Protein AF-A0A7S0EIM9-F1 (afdb_monomer)

Nearest PDB structures (foldseek):
  5img-assembly1_C  TM=7.957E-01  e=3.160E-25  Companilactobacillus farciminis KCTC 3681 = DSM 20184
  5imh-assembly1_A  TM=7.861E-01  e=4.971E-23  Companilactobacillus farciminis KCTC 3681 = DSM 20184

pLDDT: mean 81.89, std 25.1, range [22.31, 98.88]

Foldseek 3Di:
DDDDDDDDDPDDPPDPDDQFFAFWKWKKWAALQLADASWTKIKMQRQGFDFFFLFKFKDAKDFDPDQKDFAFDQDRHPPRAADPRGHDLRDDDPPDDGTDGLGIDTDDRIWFMFMDRLATAATLQQWGKYWAFFAWDAFADDRPPPPDPGFADDERRVLRVVLNTPDQAQLVSLVSSQVCCQQRNYHYRRPGFKMWMWIDHQGWIKIKIKGTANVNGHIWIKMFTAPNLKMFIWTHYDDAFFDDCVPSVTMDIDPCHLVSLCVVVLDVNDDGGTCRSSIGPADPPDPQQIVVLRVLLCCLQAVVDDQDPDDDTQRPQQDQDPQGGGSDHRIDRGPHRDDVVSVLVSLQWCPPPDPQRQLDDPNCPQQRPSEDDDCDDPRPVPHDPPNPVDDDRNNTSWYQRRQKMWMWIAHPPADSQLRIWIQIWGGTSLQTARAIDTSQLPTAQQLNSDDTPVDQDLSHSNNLSNLLVVLCSVRVNVLSVVSVVLNVVLNVVRVVLSVCCRVVVHGNNRRNVSRNVSVVVSSVVSNVSSVVSCQCCPPQWGWDDADPVRDIDIGHPDGDPVSCVVVVVVVDDDDDDDPDCVDDDDPPPVVVVVVVVVVVVVVPDDDPDDDDDDDDDDDDDDDDDDDDDDDDDDDDDDDDDDDDDDDDDDDDDDDDDDDDDDDDDDDDDDDDPVVVVVVVDDDDDDDDDDDDDDDDDD

Structure (mmCIF, N/CA/C/O backbone):
data_AF-A0A7S0EIM9-F1
#
_entry.id   AF-A0A7S0EIM9-F1
#
loop_
_atom_site.group_PDB
_atom_site.id
_atom_site.type_symbol
_atom_site.label_atom_id
_atom_site.label_alt_id
_atom_site.label_comp_id
_atom_site.label_asym_id
_atom_site.label_entity_id
_atom_site.label_seq_id
_atom_site.pdbx_PDB_ins_code
_atom_site.Cartn_x
_atom_site.Cartn_y
_atom_site.Cartn_z
_atom_site.occupancy
_atom_site.B_iso_or_equiv
_atom_site.auth_seq_id
_atom_site.auth_comp_id
_atom_site.auth_asym_id
_atom_site.auth_atom_id
_atom_site.pdbx_PDB_model_num
ATOM 1 N N . LEU A 1 1 ? -31.577 53.822 -18.310 1.00 29.72 1 LEU A N 1
ATOM 2 C CA . LEU A 1 1 ? -30.824 55.100 -18.171 1.00 29.72 1 LEU A CA 1
ATOM 3 C C . LEU A 1 1 ? -29.818 54.982 -17.021 1.00 29.72 1 LEU A C 1
ATOM 5 O O . LEU A 1 1 ? -29.959 54.078 -16.210 1.00 29.72 1 LEU A O 1
ATOM 9 N N . ARG A 1 2 ? -28.771 55.821 -16.987 1.00 34.47 2 ARG A N 1
ATOM 10 C CA . ARG A 1 2 ? -27.609 55.689 -16.074 1.00 34.47 2 ARG A CA 1
ATOM 11 C C . ARG A 1 2 ? -27.934 56.047 -14.610 1.00 34.47 2 ARG A C 1
ATOM 13 O O . ARG A 1 2 ? -28.445 57.141 -14.391 1.00 34.47 2 ARG A O 1
ATOM 20 N N . LYS A 1 3 ? -27.439 55.266 -13.636 1.00 29.75 3 LYS A N 1
ATOM 21 C CA . LYS A 1 3 ? -26.353 55.661 -12.693 1.00 29.75 3 LYS A CA 1
ATOM 22 C C . LYS A 1 3 ? -26.018 54.544 -11.685 1.00 29.75 3 LYS A C 1
ATOM 24 O O . LYS A 1 3 ? -26.808 53.633 -11.482 1.00 29.75 3 LYS A O 1
ATOM 29 N N . ALA A 1 4 ? -24.816 54.611 -11.109 1.00 32.66 4 ALA A N 1
ATOM 30 C CA . ALA A 1 4 ? -24.207 53.553 -10.300 1.00 32.66 4 ALA A CA 1
ATOM 31 C C . ALA A 1 4 ? -24.466 53.672 -8.783 1.00 32.66 4 ALA A C 1
ATOM 33 O O . ALA A 1 4 ? -24.720 54.761 -8.267 1.00 32.66 4 ALA A O 1
ATOM 34 N N . ARG A 1 5 ? -24.262 52.553 -8.075 1.00 28.64 5 ARG A N 1
ATOM 35 C CA . ARG A 1 5 ? -23.765 52.488 -6.688 1.00 28.64 5 ARG A CA 1
ATOM 36 C C . ARG A 1 5 ? -22.629 51.453 -6.623 1.00 28.64 5 ARG A C 1
ATOM 38 O O . ARG A 1 5 ? -22.505 50.631 -7.526 1.00 28.64 5 ARG A O 1
ATOM 45 N N . SER A 1 6 ? -21.757 51.568 -5.625 1.00 25.89 6 SER A N 1
ATOM 46 C CA . SER A 1 6 ? -20.466 50.865 -5.547 1.00 25.89 6 SER A CA 1
ATOM 47 C C . SER A 1 6 ? -20.567 49.411 -5.062 1.00 25.89 6 SER A C 1
ATOM 49 O O . SER A 1 6 ? -21.389 49.135 -4.187 1.00 25.89 6 SER A O 1
ATOM 51 N N . PRO A 1 7 ? -19.682 48.509 -5.528 1.00 28.23 7 PRO A N 1
ATOM 52 C CA . PRO A 1 7 ? -19.476 47.204 -4.914 1.00 28.23 7 PRO A CA 1
ATOM 53 C C . PRO A 1 7 ? -18.476 47.301 -3.750 1.00 28.23 7 PRO A C 1
ATOM 55 O O . PRO A 1 7 ? -17.320 47.676 -3.939 1.00 28.23 7 PRO A O 1
ATOM 58 N N . THR A 1 8 ? -18.898 46.906 -2.552 1.00 28.62 8 THR A N 1
ATOM 59 C CA . THR A 1 8 ? -17.997 46.667 -1.415 1.00 28.62 8 THR A CA 1
ATOM 60 C C . THR A 1 8 ? -18.581 45.575 -0.521 1.00 28.62 8 THR A C 1
ATOM 62 O O . THR A 1 8 ? -19.796 45.467 -0.394 1.00 28.62 8 THR A O 1
ATOM 65 N N . ALA A 1 9 ? -17.709 44.782 0.110 1.00 26.80 9 ALA A N 1
ATOM 66 C CA . ALA A 1 9 ? -18.060 43.705 1.043 1.00 26.80 9 ALA A CA 1
ATOM 67 C C . ALA A 1 9 ? -18.840 42.496 0.470 1.00 26.80 9 ALA A C 1
ATOM 69 O O . ALA A 1 9 ? -19.749 41.986 1.118 1.00 26.80 9 ALA A O 1
ATOM 70 N N . MET A 1 10 ? -18.379 41.922 -0.649 1.00 25.73 10 MET A N 1
ATOM 71 C CA . MET A 1 10 ? -18.395 40.454 -0.754 1.00 25.73 10 MET A CA 1
ATOM 72 C C . MET A 1 10 ? -17.082 39.947 -0.148 1.00 25.73 10 MET A C 1
ATOM 74 O O . MET A 1 10 ? -16.022 40.077 -0.758 1.00 25.73 10 MET A O 1
ATOM 78 N N . ARG A 1 11 ? -17.124 39.475 1.106 1.00 25.72 11 ARG A N 1
ATOM 79 C CA . ARG A 1 11 ? -15.938 38.943 1.794 1.00 25.72 11 ARG A CA 1
ATOM 80 C C . ARG A 1 11 ? -15.586 37.583 1.201 1.00 25.72 11 ARG A C 1
ATOM 82 O O . ARG A 1 11 ? -16.247 36.592 1.494 1.00 25.72 11 ARG A O 1
ATOM 89 N N . LEU A 1 12 ? -14.546 37.563 0.375 1.00 25.17 12 LEU A N 1
ATOM 90 C CA . LEU A 1 12 ? -13.934 36.341 -0.124 1.00 25.17 12 LEU A CA 1
ATOM 91 C C . LEU A 1 12 ? -13.304 35.592 1.058 1.00 25.17 12 LEU A C 1
ATOM 93 O O . LEU A 1 12 ? -12.300 36.040 1.612 1.00 25.17 12 LEU A O 1
ATOM 97 N N . TRP A 1 13 ? -13.908 34.473 1.456 1.00 25.48 13 TRP A N 1
ATOM 98 C CA . TRP A 1 13 ? -13.291 33.534 2.388 1.00 25.48 13 TRP A CA 1
ATOM 99 C C . TRP A 1 13 ? -12.157 32.804 1.659 1.00 25.48 13 TRP A C 1
ATOM 101 O O . TRP A 1 13 ? -12.376 31.750 1.071 1.00 25.48 13 TRP A O 1
ATOM 111 N N . LEU A 1 14 ? -10.942 33.362 1.698 1.00 25.55 14 LEU A N 1
ATOM 112 C CA . LEU A 1 14 ? -9.752 32.526 1.556 1.00 25.55 14 LEU A CA 1
ATOM 113 C C . LEU A 1 14 ? -9.624 31.699 2.834 1.00 25.55 14 LEU A C 1
ATOM 115 O O . LEU A 1 14 ? -9.073 32.159 3.834 1.00 25.55 14 LEU A O 1
ATOM 119 N N . THR A 1 15 ? -10.134 30.473 2.790 1.00 30.09 15 THR A N 1
ATOM 120 C CA . THR A 1 15 ? -9.617 29.408 3.641 1.00 30.09 15 THR A CA 1
ATOM 121 C C . THR A 1 15 ? -8.128 29.251 3.332 1.00 30.09 15 THR A C 1
ATOM 123 O O . THR A 1 15 ? -7.737 29.058 2.180 1.00 30.09 15 THR A O 1
ATOM 126 N N . LEU A 1 16 ? -7.276 29.361 4.354 1.00 28.36 16 LEU A N 1
ATOM 127 C CA . LEU A 1 16 ? -5.880 28.949 4.231 1.00 28.36 16 LEU A CA 1
ATOM 128 C C . LEU A 1 16 ? -5.852 27.422 4.174 1.00 28.36 16 LEU A C 1
ATOM 130 O O . LEU A 1 16 ? -5.758 26.759 5.203 1.00 28.36 16 LEU A O 1
ATOM 134 N N . ALA A 1 17 ? -5.963 26.873 2.965 1.00 30.38 17 ALA A N 1
ATOM 135 C CA . ALA A 1 17 ? -5.690 25.467 2.731 1.00 30.38 17 ALA A CA 1
ATOM 136 C C . ALA A 1 17 ? -4.248 25.170 3.169 1.00 30.38 17 ALA A C 1
ATOM 138 O O . ALA A 1 17 ? -3.298 25.770 2.655 1.00 30.38 17 ALA A O 1
ATOM 139 N N . GLY A 1 18 ? -4.091 24.264 4.137 1.00 29.59 18 GLY A N 1
ATOM 140 C CA . GLY A 1 18 ? -2.787 23.710 4.483 1.00 29.59 18 GLY A CA 1
ATOM 141 C C . GLY A 1 18 ? -2.154 23.047 3.259 1.00 29.59 18 GLY A C 1
ATOM 142 O O . GLY A 1 18 ? -2.858 22.571 2.368 1.00 29.59 18 GLY A O 1
ATOM 143 N N . ALA A 1 19 ? -0.823 23.030 3.196 1.00 31.20 19 ALA A N 1
ATOM 144 C CA . ALA A 1 19 ? -0.082 22.486 2.061 1.00 31.20 19 ALA A CA 1
ATOM 145 C C . ALA A 1 19 ? -0.079 20.944 2.067 1.00 31.20 19 ALA A C 1
ATOM 147 O O . ALA A 1 19 ? 0.967 20.326 2.239 1.00 31.20 19 ALA A O 1
ATOM 148 N N . ALA A 1 20 ? -1.251 20.334 1.882 1.00 36.56 20 ALA A N 1
ATOM 149 C CA . ALA A 1 20 ? -1.431 18.889 1.874 1.00 36.56 20 ALA A CA 1
ATOM 150 C C . ALA A 1 20 ? -0.546 18.207 0.818 1.00 36.56 20 ALA A C 1
ATOM 152 O O . ALA A 1 20 ? -0.511 18.611 -0.352 1.00 36.56 20 ALA A O 1
ATOM 153 N N . CYS A 1 21 ? 0.155 17.147 1.212 1.00 37.72 21 CYS A N 1
ATOM 154 C CA . CYS A 1 21 ? 0.552 16.123 0.259 1.00 37.72 21 CYS A CA 1
ATOM 155 C C . CYS A 1 21 ? -0.708 15.303 -0.036 1.00 37.72 21 CYS A C 1
ATOM 157 O O . CYS A 1 21 ? -1.421 14.957 0.892 1.00 37.72 21 CYS A O 1
ATOM 159 N N . VAL A 1 22 ? -1.024 15.045 -1.306 1.00 45.62 22 VAL A N 1
ATOM 160 C CA . VAL A 1 22 ? -2.143 14.152 -1.638 1.00 45.62 22 VAL A CA 1
ATOM 161 C C . VAL A 1 22 ? -1.565 12.770 -1.882 1.00 45.62 22 VAL A C 1
ATOM 163 O O . VAL A 1 22 ? -1.186 12.454 -3.022 1.00 45.62 22 VAL A O 1
ATOM 166 N N . SER A 1 23 ? -1.461 11.958 -0.828 1.00 55.81 23 SER A N 1
ATOM 167 C CA . SER A 1 23 ? -1.296 10.523 -1.012 1.00 55.81 23 SER A CA 1
ATOM 168 C C . SER A 1 23 ? -2.536 9.962 -1.711 1.00 55.81 23 SER A C 1
ATOM 170 O O . SER A 1 23 ? -3.648 10.492 -1.628 1.00 55.81 23 SER A O 1
ATOM 172 N N . ALA A 1 24 ? -2.313 8.956 -2.549 1.00 66.69 24 ALA A N 1
ATOM 173 C CA . ALA A 1 24 ? -3.279 8.528 -3.558 1.00 66.69 24 ALA A CA 1
ATOM 174 C C . ALA A 1 24 ? -3.281 7.010 -3.719 1.00 66.69 24 ALA A C 1
ATOM 176 O O . ALA A 1 24 ? -3.305 6.493 -4.837 1.00 66.69 24 ALA A O 1
ATOM 177 N N . CYS A 1 25 ? -3.217 6.320 -2.590 1.00 89.69 25 CYS A N 1
ATOM 178 C CA . CYS A 1 25 ? -2.919 4.906 -2.459 1.00 89.69 25 CYS A CA 1
ATOM 179 C C . CYS A 1 25 ? -3.907 3.967 -3.166 1.00 89.69 25 CYS A C 1
ATOM 181 O O . CYS A 1 25 ? -5.038 4.351 -3.478 1.00 89.69 25 CYS A O 1
ATOM 183 N N . THR A 1 26 ? -3.510 2.715 -3.386 1.00 95.44 26 THR A N 1
ATOM 184 C CA . THR A 1 26 ? -4.386 1.636 -3.879 1.00 95.44 26 THR A CA 1
ATOM 185 C C . THR A 1 26 ? -4.321 0.446 -2.928 1.00 95.44 26 THR A C 1
ATOM 187 O O . THR A 1 26 ? -3.244 0.119 -2.425 1.00 95.44 26 THR A O 1
ATOM 190 N N . THR A 1 27 ? -5.448 -0.232 -2.702 1.00 97.56 27 THR A N 1
ATOM 191 C CA . THR A 1 27 ? -5.499 -1.424 -1.850 1.00 97.56 27 THR A CA 1
ATOM 192 C C . THR A 1 27 ? -6.461 -2.503 -2.366 1.00 97.56 27 THR A C 1
ATOM 194 O O . THR A 1 27 ? -7.414 -2.265 -3.111 1.00 97.56 27 THR A O 1
ATOM 197 N N . TYR A 1 28 ? -6.164 -3.733 -1.966 1.00 98.56 28 TYR A N 1
ATOM 198 C CA . TYR A 1 28 ? -6.861 -4.970 -2.287 1.00 98.56 28 TYR A CA 1
ATOM 199 C C . TYR A 1 28 ? -7.000 -5.777 -0.998 1.00 98.56 28 TYR A C 1
ATOM 201 O O . TYR A 1 28 ? -6.053 -5.814 -0.207 1.00 98.56 28 TYR A O 1
ATOM 209 N N . ALA A 1 29 ? -8.133 -6.456 -0.821 1.00 98.69 29 ALA A N 1
ATOM 210 C CA . ALA A 1 29 ? -8.363 -7.381 0.287 1.00 98.69 29 ALA A CA 1
ATOM 211 C C . ALA A 1 29 ? -9.002 -8.676 -0.220 1.00 98.69 29 ALA A C 1
ATOM 213 O O . ALA A 1 29 ? -10.067 -8.622 -0.833 1.00 98.69 29 ALA A O 1
ATOM 214 N N . ALA A 1 30 ? -8.383 -9.826 0.047 1.00 98.75 30 ALA A N 1
ATOM 215 C CA . ALA A 1 30 ? -8.871 -11.140 -0.368 1.00 98.75 30 ALA A CA 1
ATOM 216 C C . ALA A 1 30 ? -9.075 -12.069 0.836 1.00 98.75 30 ALA A C 1
ATOM 218 O O . ALA A 1 30 ? -8.210 -12.173 1.709 1.00 98.75 30 ALA A O 1
ATOM 219 N N . GLY A 1 31 ? -10.221 -12.752 0.871 1.00 98.69 31 GLY A N 1
ATOM 220 C CA . GLY A 1 31 ? -10.534 -13.747 1.894 1.00 98.69 31 GLY A CA 1
ATOM 221 C C . GLY A 1 31 ? -9.798 -15.077 1.683 1.00 98.69 31 GLY A C 1
ATOM 222 O O . GLY A 1 31 ? -9.407 -15.428 0.573 1.00 98.69 31 GLY A O 1
ATOM 223 N N . ARG A 1 32 ? -9.661 -15.860 2.758 1.00 98.12 32 ARG A N 1
ATOM 224 C CA . ARG A 1 32 ? -8.908 -17.134 2.818 1.00 98.12 32 ARG A CA 1
ATOM 225 C C . ARG A 1 32 ? -9.365 -18.264 1.879 1.00 98.12 32 ARG A C 1
ATOM 227 O O . ARG A 1 32 ? -8.679 -19.272 1.780 1.00 98.12 32 ARG A O 1
ATOM 234 N N . LEU A 1 33 ? -10.530 -18.153 1.238 1.00 98.56 33 LEU A N 1
ATOM 235 C CA . LEU A 1 33 ? -11.029 -19.108 0.235 1.00 98.56 33 LEU A CA 1
ATOM 236 C C . LEU A 1 33 ? -10.960 -18.544 -1.195 1.00 98.56 33 LEU A C 1
ATOM 238 O O . LEU A 1 33 ? -11.273 -19.257 -2.144 1.00 98.56 33 LEU A O 1
ATOM 242 N N . ALA A 1 34 ? -10.538 -17.287 -1.363 1.00 98.62 34 ALA A N 1
ATOM 243 C CA . ALA A 1 34 ? -10.190 -16.698 -2.653 1.00 98.62 34 ALA A CA 1
ATOM 244 C C . ALA A 1 34 ? -8.741 -17.014 -3.069 1.00 98.62 34 ALA A C 1
ATOM 246 O O . ALA A 1 34 ? -8.321 -16.607 -4.151 1.00 98.62 34 ALA A O 1
ATOM 247 N N . THR A 1 35 ? -7.957 -17.685 -2.214 1.00 98.62 35 THR A N 1
ATOM 248 C CA . THR A 1 35 ? -6.492 -17.750 -2.314 1.00 98.62 35 THR A CA 1
ATOM 249 C C . THR A 1 35 ? -5.943 -19.169 -2.418 1.00 98.62 35 THR A C 1
ATOM 251 O O . THR A 1 35 ? -6.516 -20.129 -1.906 1.00 98.62 35 THR A O 1
ATOM 254 N N . ALA A 1 36 ? -4.812 -19.307 -3.111 1.00 97.94 36 ALA A N 1
ATOM 255 C CA . ALA A 1 36 ? -4.232 -20.603 -3.463 1.00 97.94 36 ALA A CA 1
ATOM 256 C C . ALA A 1 36 ? -3.590 -21.337 -2.272 1.00 97.94 36 ALA A C 1
ATOM 258 O O . ALA A 1 36 ? -3.518 -22.564 -2.278 1.00 97.94 36 ALA A O 1
ATOM 259 N N . ASP A 1 37 ? -3.132 -20.608 -1.247 1.00 96.00 37 ASP A N 1
ATOM 260 C CA . ASP A 1 37 ? -2.518 -21.187 -0.047 1.00 96.00 37 ASP A CA 1
ATOM 261 C C . ASP A 1 37 ? -3.380 -21.055 1.221 1.00 96.00 37 ASP A C 1
ATOM 263 O O . ASP A 1 37 ? -2.948 -21.489 2.290 1.00 96.00 37 ASP A O 1
ATOM 267 N N . GLY A 1 38 ? -4.587 -20.491 1.130 1.00 97.44 38 GLY A N 1
ATOM 268 C CA . GLY A 1 38 ? -5.467 -20.276 2.280 1.00 97.44 38 GLY A CA 1
ATOM 269 C C . GLY A 1 38 ? -5.082 -19.091 3.174 1.00 97.44 38 GLY A C 1
ATOM 270 O O . GLY A 1 38 ? -5.501 -19.046 4.330 1.00 97.44 38 GLY A O 1
ATOM 271 N N . THR A 1 39 ? -4.261 -18.153 2.689 1.00 98.00 39 THR A N 1
ATOM 272 C CA . THR A 1 39 ? -4.040 -16.864 3.365 1.00 98.00 39 THR A CA 1
ATOM 273 C C . THR A 1 39 ? -5.208 -15.907 3.161 1.00 98.00 39 THR A C 1
ATOM 275 O O . THR A 1 39 ? -5.770 -15.819 2.071 1.00 98.00 39 THR A O 1
ATOM 278 N N . VAL A 1 40 ? -5.520 -15.115 4.184 1.00 98.81 40 VAL A N 1
ATOM 279 C CA . VAL A 1 40 ? -6.092 -13.778 3.982 1.00 98.81 40 VAL A CA 1
ATOM 280 C C . VAL A 1 40 ? -4.951 -12.857 3.548 1.00 98.81 40 VAL A C 1
ATOM 282 O O . VAL A 1 40 ? -3.854 -12.955 4.105 1.00 98.81 40 VAL A O 1
ATOM 285 N N . TRP A 1 41 ? -5.180 -11.945 2.601 1.00 96.50 41 TRP A N 1
ATOM 286 C CA . TRP A 1 41 ? -4.227 -10.860 2.340 1.00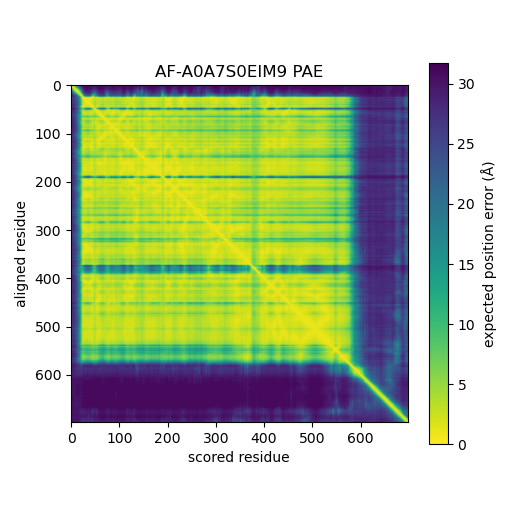 96.50 41 TRP A CA 1
ATOM 287 C C . TRP A 1 41 ? -4.892 -9.496 2.185 1.00 96.50 41 TRP A C 1
ATOM 289 O O . TRP A 1 41 ? -5.974 -9.367 1.614 1.00 96.50 41 TRP A O 1
ATOM 299 N N . VAL A 1 42 ? -4.200 -8.479 2.700 1.00 98.12 42 VAL A N 1
ATOM 300 C CA . VAL A 1 42 ? -4.496 -7.051 2.528 1.00 98.12 42 VAL A CA 1
ATOM 301 C C . VAL A 1 42 ? -3.238 -6.333 2.046 1.00 98.12 42 VAL A C 1
ATOM 303 O O . VAL A 1 42 ? -2.123 -6.805 2.281 1.00 98.12 42 VAL A O 1
ATOM 306 N N . THR A 1 43 ? -3.386 -5.224 1.324 1.00 98.19 43 THR A N 1
ATOM 307 C CA . THR A 1 43 ? -2.257 -4.593 0.613 1.00 98.19 43 THR A CA 1
ATOM 308 C C . THR A 1 43 ? -2.277 -3.076 0.689 1.00 98.19 43 THR A C 1
ATOM 310 O O . THR A 1 43 ? -3.271 -2.494 1.109 1.00 98.19 43 THR A O 1
ATOM 313 N N . HIS A 1 44 ? -1.205 -2.422 0.256 1.00 96.56 44 HIS A N 1
ATOM 314 C CA . HIS A 1 44 ? -1.158 -0.968 0.148 1.00 96.56 44 HIS A CA 1
ATOM 315 C C . HIS A 1 44 ? -0.053 -0.548 -0.834 1.00 96.56 44 HIS A C 1
ATOM 317 O O . HIS A 1 44 ? 1.065 -1.039 -0.704 1.00 96.56 44 HIS A O 1
ATOM 323 N N . SER A 1 45 ? -0.330 0.354 -1.781 1.00 94.19 45 SER A N 1
ATOM 324 C CA . SER A 1 45 ? 0.688 1.227 -2.395 1.00 94.19 45 SER A CA 1
ATOM 325 C C . SER A 1 45 ? 0.690 2.592 -1.689 1.00 94.19 45 SER A C 1
ATOM 327 O O . SER A 1 45 ? -0.226 3.378 -1.894 1.00 94.19 45 SER A O 1
ATOM 329 N N . ASP A 1 46 ? 1.669 2.872 -0.827 1.00 91.62 46 ASP A N 1
ATOM 330 C CA . ASP A 1 46 ? 1.772 4.155 -0.111 1.00 91.62 46 ASP A CA 1
ATOM 331 C C . ASP A 1 46 ? 2.347 5.198 -1.088 1.00 91.62 46 ASP A C 1
ATOM 333 O O . ASP A 1 46 ? 3.520 5.147 -1.459 1.00 91.62 46 ASP A O 1
ATOM 337 N N . ASP A 1 47 ? 1.498 6.097 -1.594 1.00 86.62 47 ASP A N 1
ATOM 338 C CA . ASP A 1 47 ? 1.770 6.899 -2.798 1.00 86.62 47 ASP A CA 1
ATOM 339 C C . ASP A 1 47 ? 2.210 8.354 -2.509 1.00 86.62 47 ASP A C 1
ATOM 341 O O . ASP A 1 47 ? 1.822 9.303 -3.202 1.00 86.62 47 ASP A O 1
ATOM 345 N N . GLY A 1 48 ? 3.047 8.537 -1.484 1.00 71.81 48 GLY A N 1
ATOM 346 C CA . GLY A 1 48 ? 3.514 9.836 -0.980 1.00 71.81 48 GLY A CA 1
ATOM 347 C C . GLY A 1 48 ? 4.314 10.708 -1.973 1.00 71.81 48 GLY A C 1
ATOM 348 O O . GLY A 1 48 ? 5.429 10.401 -2.395 1.00 71.81 48 GLY A O 1
ATOM 349 N N . ALA A 1 49 ? 3.768 11.877 -2.329 1.00 59.44 49 ALA A N 1
ATOM 350 C CA . ALA A 1 49 ? 4.298 12.749 -3.388 1.00 59.44 49 ALA A CA 1
ATOM 351 C C . ALA A 1 49 ? 5.413 13.727 -2.942 1.00 59.44 49 ALA A C 1
ATOM 353 O O . ALA A 1 49 ? 5.275 14.947 -3.126 1.00 59.44 49 ALA A O 1
ATOM 354 N N . GLY A 1 50 ? 6.527 13.243 -2.384 1.00 61.31 50 GLY A N 1
ATOM 355 C CA . GLY A 1 50 ? 7.622 14.143 -1.997 1.00 61.31 50 GLY A CA 1
ATOM 356 C C . GLY A 1 50 ? 8.815 13.507 -1.292 1.00 61.31 50 GLY A C 1
ATOM 357 O O . GLY A 1 50 ? 9.622 12.817 -1.916 1.00 61.31 50 GLY A O 1
ATOM 358 N N . ALA A 1 51 ? 8.970 13.839 -0.012 1.00 75.75 51 ALA A N 1
ATOM 359 C CA . ALA A 1 51 ? 10.078 13.426 0.836 1.00 75.75 51 ALA A CA 1
ATOM 360 C C . ALA A 1 51 ? 9.637 12.352 1.846 1.00 75.75 51 ALA A C 1
ATOM 362 O O . ALA A 1 51 ? 10.230 12.245 2.915 1.00 75.75 51 ALA A O 1
ATOM 363 N N . SER A 1 52 ? 8.622 11.554 1.507 1.00 83.88 52 SER A N 1
ATOM 364 C CA . SER A 1 52 ? 8.063 10.489 2.340 1.00 83.88 52 SER A CA 1
ATOM 365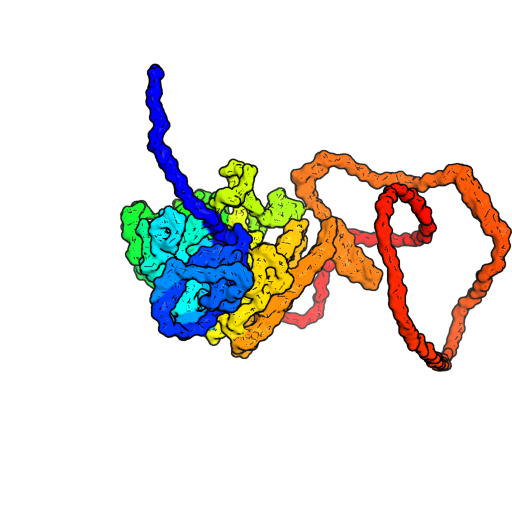 C C . SER A 1 52 ? 9.142 9.537 2.857 1.00 83.88 52 SER A C 1
ATOM 367 O O . SER A 1 52 ? 10.037 9.121 2.115 1.00 83.88 52 SER A O 1
ATOM 369 N N . ASP A 1 53 ? 9.068 9.206 4.144 1.00 90.75 53 ASP A N 1
ATOM 370 C CA . ASP A 1 53 ? 10.059 8.377 4.827 1.00 90.75 53 ASP A CA 1
ATOM 371 C C . ASP A 1 53 ? 9.902 6.893 4.412 1.00 90.75 53 ASP A C 1
ATOM 373 O O . ASP A 1 53 ? 8.876 6.280 4.699 1.00 90.75 53 ASP A O 1
ATOM 377 N N . PRO A 1 54 ? 10.864 6.258 3.720 1.00 88.25 54 PRO A N 1
ATOM 378 C CA . PRO A 1 54 ? 10.655 4.912 3.168 1.00 88.25 54 PRO A CA 1
ATOM 379 C C . PRO A 1 54 ? 10.846 3.782 4.193 1.00 88.25 54 PRO A C 1
ATOM 381 O O . PRO A 1 54 ? 10.659 2.606 3.867 1.00 88.25 54 PRO A O 1
ATOM 384 N N . ARG A 1 55 ? 11.307 4.123 5.403 1.00 94.44 55 ARG A N 1
ATOM 385 C CA . ARG A 1 55 ? 11.894 3.177 6.355 1.00 94.44 55 ARG A CA 1
ATOM 386 C C . ARG A 1 55 ? 10.834 2.397 7.132 1.00 94.44 55 ARG A C 1
ATOM 388 O O . ARG A 1 55 ? 9.836 2.960 7.578 1.00 94.44 55 ARG A O 1
ATOM 395 N N . VAL A 1 56 ? 11.110 1.113 7.349 1.00 96.56 56 VAL A N 1
ATOM 396 C CA . VAL A 1 56 ? 10.333 0.213 8.214 1.00 96.56 56 VAL A CA 1
ATOM 397 C C . VAL A 1 56 ? 10.883 0.270 9.639 1.00 96.56 56 VAL A C 1
ATOM 399 O O . VAL A 1 56 ? 12.096 0.361 9.844 1.00 96.56 56 VAL A O 1
ATOM 402 N N . SER A 1 57 ? 10.009 0.178 10.639 1.00 97.56 57 SER A N 1
ATOM 403 C CA . SER A 1 57 ? 10.387 0.050 12.050 1.00 97.56 57 SER A CA 1
ATOM 404 C C . SER A 1 57 ? 9.668 -1.112 12.727 1.00 97.56 57 SER A C 1
ATOM 406 O O . SER A 1 57 ? 8.561 -1.486 12.335 1.00 97.56 57 SER A O 1
ATOM 408 N N . TRP A 1 58 ? 10.299 -1.668 13.761 1.00 98.31 58 TRP A N 1
ATOM 409 C CA . TRP A 1 58 ? 9.705 -2.657 14.654 1.00 98.31 58 TRP A CA 1
ATOM 410 C C . TRP A 1 58 ? 9.324 -2.019 15.986 1.00 98.31 58 TRP A C 1
ATOM 412 O O . TRP A 1 58 ? 10.181 -1.522 16.721 1.00 98.31 58 TRP A O 1
ATOM 422 N N . ILE A 1 59 ? 8.040 -2.083 16.331 1.00 98.06 59 ILE A N 1
ATOM 423 C CA . ILE A 1 59 ? 7.578 -1.832 17.690 1.00 98.06 59 ILE A CA 1
ATOM 424 C C . ILE A 1 59 ? 7.521 -3.188 18.384 1.00 98.06 59 ILE A C 1
ATOM 426 O O . ILE A 1 59 ? 6.803 -4.097 17.970 1.00 98.06 59 ILE A O 1
ATOM 430 N N . LYS A 1 60 ? 8.304 -3.336 19.450 1.00 97.06 60 LYS A N 1
ATOM 431 C CA . LYS A 1 60 ? 8.358 -4.560 20.248 1.00 97.06 60 LYS A CA 1
ATOM 432 C C . LYS A 1 60 ? 7.168 -4.637 21.214 1.00 97.06 60 LYS A C 1
ATOM 434 O O . LYS A 1 60 ? 6.818 -3.638 21.838 1.00 97.06 60 LYS A O 1
ATOM 439 N N . ALA A 1 61 ? 6.626 -5.842 21.404 1.00 97.12 61 ALA A N 1
ATOM 440 C CA . ALA A 1 61 ? 5.620 -6.121 22.430 1.00 97.12 61 ALA A CA 1
ATOM 441 C C . ALA A 1 61 ? 6.093 -5.687 23.833 1.00 97.12 61 ALA A C 1
ATOM 443 O O . ALA A 1 61 ? 7.257 -5.902 24.197 1.00 97.12 61 ALA A O 1
ATOM 444 N N . ALA A 1 62 ? 5.205 -5.083 24.626 1.00 96.88 62 ALA A N 1
ATOM 445 C CA . ALA A 1 62 ? 5.576 -4.392 25.859 1.00 96.88 62 ALA A CA 1
ATOM 446 C C . ALA A 1 62 ? 4.516 -4.483 26.969 1.00 96.88 62 ALA A C 1
ATOM 448 O O . ALA A 1 62 ? 3.313 -4.470 26.718 1.00 96.88 62 ALA A O 1
ATOM 449 N N . GLU A 1 63 ? 4.993 -4.514 28.216 1.00 97.56 63 GLU A N 1
ATOM 450 C CA . GLU A 1 63 ? 4.187 -4.300 29.422 1.00 97.56 63 GLU A CA 1
ATOM 451 C C . GLU A 1 63 ? 4.315 -2.832 29.852 1.00 97.56 63 GLU A C 1
ATOM 453 O O . GLU A 1 63 ? 5.422 -2.343 30.087 1.00 97.56 63 GLU A O 1
ATOM 458 N N . HIS A 1 64 ? 3.191 -2.129 29.986 1.00 95.50 64 HIS A N 1
ATOM 459 C CA . HIS A 1 64 ? 3.141 -0.706 30.318 1.00 95.50 64 HIS A CA 1
ATOM 460 C C . HIS A 1 64 ? 2.706 -0.489 31.767 1.00 95.50 64 HIS A C 1
ATOM 462 O O . HIS A 1 64 ? 1.685 -1.009 32.216 1.00 95.50 64 HIS A O 1
ATOM 468 N N . VAL A 1 65 ? 3.468 0.337 32.489 1.00 93.62 65 VAL A N 1
ATOM 469 C CA . VAL A 1 65 ? 3.157 0.779 33.866 1.00 93.62 65 VAL A CA 1
ATOM 470 C C . VAL A 1 65 ? 2.659 2.227 33.937 1.00 93.62 65 VAL A C 1
ATOM 472 O O . VAL A 1 65 ? 2.261 2.697 35.001 1.00 93.62 65 VAL A O 1
ATOM 475 N N . HIS A 1 66 ? 2.680 2.946 32.813 1.00 92.31 66 HIS A N 1
ATOM 476 C CA . HIS A 1 66 ? 2.191 4.319 32.704 1.00 92.31 66 HIS A CA 1
ATOM 477 C C . HIS A 1 66 ? 0.692 4.331 32.356 1.00 92.31 66 HIS A C 1
ATOM 479 O O . HIS A 1 66 ? 0.248 3.479 31.588 1.00 92.31 66 HIS A O 1
ATOM 485 N N . PRO A 1 67 ? -0.101 5.287 32.877 1.00 95.44 67 PRO A N 1
ATOM 486 C CA . PRO A 1 67 ? -1.551 5.317 32.664 1.00 95.44 67 PRO A CA 1
ATOM 487 C C . PRO A 1 67 ? -1.967 5.808 31.267 1.00 95.44 67 PRO A C 1
ATOM 489 O O . PRO A 1 67 ? -3.131 5.660 30.894 1.00 95.44 67 PRO A O 1
ATOM 492 N N . THR A 1 68 ? -1.053 6.411 30.502 1.00 97.38 68 THR A N 1
ATOM 493 C CA . THR A 1 68 ? -1.344 7.088 29.232 1.00 97.38 68 THR A CA 1
ATOM 494 C C . THR A 1 68 ? -0.395 6.678 28.106 1.00 97.38 68 THR A C 1
ATOM 496 O O . THR A 1 68 ? 0.805 6.503 28.308 1.00 97.38 68 THR A O 1
ATOM 499 N N . ARG A 1 69 ? -0.958 6.543 26.902 1.00 97.25 69 ARG A N 1
ATOM 500 C CA . ARG A 1 69 ? -0.264 6.384 25.618 1.00 97.25 69 ARG A CA 1
ATOM 501 C C . ARG A 1 69 ? -0.236 7.773 24.967 1.00 97.25 69 ARG A C 1
ATOM 503 O O . ARG A 1 69 ? -1.320 8.335 24.785 1.00 97.25 69 ARG A O 1
ATOM 510 N N . PRO A 1 70 ? 0.938 8.361 24.665 1.00 97.31 70 PRO A N 1
ATOM 511 C CA . PRO A 1 70 ? 1.004 9.570 23.842 1.00 97.31 70 PRO A CA 1
ATOM 512 C C . PRO A 1 70 ? 0.396 9.299 22.467 1.00 97.31 70 PRO A C 1
ATOM 514 O O . PRO A 1 70 ? 0.401 8.157 22.020 1.00 97.31 70 PRO A O 1
ATOM 517 N N . ILE A 1 71 ? -0.092 10.339 21.804 1.00 97.56 71 ILE A N 1
ATOM 518 C CA . ILE A 1 71 ? -0.524 10.332 20.405 1.00 97.56 71 ILE A CA 1
ATOM 519 C C . ILE A 1 71 ? 0.397 11.268 19.630 1.00 97.56 71 ILE A C 1
ATOM 521 O O . ILE A 1 71 ? 0.667 12.382 20.082 1.00 97.56 71 ILE A O 1
ATOM 525 N N . TRP A 1 72 ? 0.878 10.814 18.478 1.00 94.75 72 TRP A N 1
ATOM 526 C CA . TRP A 1 72 ? 1.839 11.541 17.651 1.00 94.75 72 TRP A CA 1
ATOM 527 C C . TRP A 1 72 ? 1.142 12.252 16.481 1.00 94.75 72 TRP A C 1
ATOM 529 O O . TRP A 1 72 ? 0.112 11.765 16.013 1.00 94.75 72 TRP A O 1
ATOM 539 N N . PRO A 1 73 ? 1.668 13.398 16.011 1.00 90.88 73 PRO A N 1
ATOM 540 C CA . PRO A 1 73 ? 1.191 14.021 14.783 1.00 90.88 73 PRO A CA 1
ATOM 541 C C . PRO A 1 73 ? 1.517 13.139 13.576 1.00 90.88 73 PRO A C 1
ATOM 543 O O . PRO A 1 73 ? 2.527 12.428 13.572 1.00 90.88 73 PRO A O 1
ATOM 546 N N . ASP A 1 74 ? 0.702 13.247 12.530 1.00 88.19 74 ASP A N 1
ATOM 547 C CA . ASP A 1 74 ? 1.072 12.739 11.214 1.00 88.19 74 ASP A CA 1
ATOM 548 C C . ASP A 1 74 ? 2.043 13.701 10.521 1.00 88.19 74 ASP A C 1
ATOM 550 O O . ASP A 1 74 ? 1.888 14.923 10.607 1.00 88.19 74 ASP A O 1
ATOM 554 N N . ILE A 1 75 ? 3.066 13.149 9.870 1.00 87.56 75 ILE A N 1
ATOM 555 C CA . ILE A 1 75 ? 4.144 13.925 9.227 1.00 87.56 75 ILE A CA 1
ATOM 556 C C . ILE A 1 75 ? 4.429 13.423 7.805 1.00 87.56 75 ILE A C 1
ATOM 558 O O . ILE A 1 75 ? 4.702 14.248 6.937 1.00 87.56 75 ILE A O 1
ATOM 562 N N . GLU A 1 76 ? 4.348 12.105 7.572 1.00 84.00 76 GLU A N 1
ATOM 563 C CA . GLU A 1 76 ? 4.726 11.360 6.351 1.00 84.00 76 GLU A CA 1
ATOM 564 C C . GLU A 1 76 ? 6.169 11.546 5.836 1.00 84.00 76 GLU A C 1
ATOM 566 O O . GLU A 1 76 ? 6.899 10.566 5.646 1.00 84.00 76 GLU A O 1
ATOM 571 N N . ASP A 1 77 ? 6.565 12.795 5.582 1.00 88.00 77 ASP A N 1
ATOM 572 C CA . ASP A 1 77 ? 7.874 13.229 5.099 1.00 88.00 77 ASP A CA 1
ATOM 573 C C . ASP A 1 77 ? 8.993 12.923 6.117 1.00 88.00 77 ASP A C 1
ATOM 575 O O . ASP A 1 77 ? 8.804 12.887 7.332 1.00 88.00 77 ASP A O 1
ATOM 579 N N . TYR A 1 78 ? 10.205 12.707 5.610 1.00 89.69 78 TYR A N 1
ATOM 580 C CA . TYR A 1 78 ? 11.382 12.333 6.383 1.00 89.69 78 TYR A CA 1
ATOM 581 C C . TYR A 1 78 ? 11.902 13.499 7.253 1.00 89.69 78 TYR A C 1
ATOM 583 O O . TYR A 1 78 ? 12.197 14.571 6.713 1.00 89.69 78 TYR A O 1
ATOM 591 N N . PRO A 1 79 ? 12.188 13.279 8.553 1.00 91.44 79 PRO A N 1
ATOM 592 C CA . PRO A 1 79 ? 11.930 12.060 9.325 1.00 91.44 79 PRO A CA 1
ATOM 593 C C . PRO A 1 79 ? 10.476 12.017 9.829 1.00 91.44 79 PRO A C 1
ATOM 595 O O . PRO A 1 79 ? 10.064 12.913 10.566 1.00 91.44 79 PRO A O 1
ATOM 598 N N . ARG A 1 80 ? 9.723 10.945 9.525 1.00 91.56 80 ARG A N 1
ATOM 599 C CA . ARG A 1 80 ? 8.285 10.877 9.889 1.00 91.56 80 ARG A CA 1
ATOM 600 C C . ARG A 1 80 ? 8.020 10.827 11.397 1.00 91.56 80 ARG A C 1
ATOM 602 O O . ARG A 1 80 ? 6.902 11.039 11.854 1.00 91.56 80 ARG A O 1
ATOM 609 N N . PHE A 1 81 ? 9.046 10.466 12.159 1.00 95.50 81 PHE A N 1
ATOM 610 C CA . PHE A 1 81 ? 9.084 10.458 13.611 1.00 95.50 81 PHE A CA 1
ATOM 611 C C . PHE A 1 81 ? 10.548 10.527 14.063 1.00 95.50 81 PHE A C 1
ATOM 613 O O . PHE A 1 81 ? 11.437 9.997 13.389 1.00 95.50 81 PHE A O 1
ATOM 620 N N . VAL A 1 82 ? 10.794 11.160 15.210 1.00 97.06 82 VAL A N 1
ATOM 621 C CA . VAL A 1 82 ? 12.096 11.197 15.885 1.00 97.06 82 VAL A CA 1
ATOM 622 C C . VAL A 1 82 ? 11.881 10.949 17.376 1.00 97.06 82 VAL A C 1
ATOM 624 O O . VAL A 1 82 ? 11.308 11.785 18.071 1.00 97.06 82 VAL A O 1
ATOM 627 N N . GLY A 1 83 ? 12.358 9.812 17.877 1.00 96.75 83 GLY A N 1
ATOM 628 C CA . GLY A 1 83 ? 12.211 9.413 19.275 1.00 96.75 83 GLY A CA 1
ATOM 629 C C . GLY A 1 83 ? 12.313 7.899 19.470 1.00 96.75 83 GLY A C 1
ATOM 630 O O . GLY A 1 83 ? 12.505 7.139 18.526 1.00 96.75 83 GLY A O 1
ATOM 631 N N . THR A 1 84 ? 12.166 7.441 20.712 1.00 95.56 84 THR A N 1
ATOM 632 C CA . THR A 1 84 ? 12.280 6.015 21.087 1.00 95.56 84 THR A CA 1
ATOM 633 C C . THR A 1 84 ? 10.948 5.258 21.066 1.00 95.56 84 THR A C 1
ATOM 635 O O . THR A 1 84 ? 10.934 4.031 21.103 1.00 95.56 84 THR A O 1
ATOM 638 N N . ALA A 1 85 ? 9.813 5.964 20.990 1.00 93.94 85 ALA A N 1
ATOM 639 C CA . ALA A 1 85 ? 8.481 5.375 21.162 1.00 93.94 85 ALA A CA 1
ATOM 640 C C . ALA A 1 85 ? 7.992 4.494 19.993 1.00 93.94 85 ALA A C 1
ATOM 642 O O . ALA A 1 85 ? 7.027 3.755 20.169 1.00 93.94 85 ALA A O 1
ATOM 643 N N . ARG A 1 86 ? 8.633 4.567 18.817 1.00 94.56 86 ARG A N 1
ATOM 644 C CA . ARG A 1 86 ? 8.239 3.848 17.586 1.00 94.56 86 ARG A CA 1
ATOM 645 C C . ARG A 1 86 ? 9.355 2.943 17.033 1.00 94.56 86 ARG A C 1
ATOM 647 O O . ARG A 1 86 ? 9.429 2.700 15.833 1.00 94.56 86 ARG A O 1
ATOM 654 N N . GLY A 1 87 ? 10.233 2.438 17.900 1.00 94.75 87 GLY A N 1
ATOM 655 C CA . GLY A 1 87 ? 11.306 1.504 17.525 1.00 94.75 87 GLY A CA 1
ATOM 656 C C . GLY A 1 87 ? 12.609 2.168 17.061 1.00 94.75 87 GLY A C 1
ATOM 657 O O . GLY A 1 87 ? 12.698 3.388 16.910 1.00 94.75 87 GLY A O 1
ATOM 658 N N . GLN A 1 88 ? 13.647 1.348 16.862 1.00 95.62 88 GLN A N 1
ATOM 659 C CA . GLN A 1 88 ? 15.032 1.826 16.736 1.00 95.62 88 GLN A CA 1
ATOM 660 C C . GLN A 1 88 ? 15.306 2.624 15.452 1.00 95.62 88 GLN A C 1
ATOM 662 O O . GLN A 1 88 ? 16.140 3.530 15.469 1.00 95.62 88 GLN A O 1
ATOM 667 N N . THR A 1 89 ? 14.569 2.360 14.368 1.00 95.75 89 THR A N 1
ATOM 668 C CA . THR A 1 89 ? 14.647 3.096 13.091 1.00 95.75 89 THR A CA 1
ATOM 669 C C . THR A 1 89 ? 14.501 4.614 13.267 1.00 95.75 89 THR A C 1
ATOM 671 O O . THR A 1 89 ? 15.130 5.387 12.544 1.00 95.75 89 THR A O 1
ATOM 674 N N . TYR A 1 90 ? 13.697 5.068 14.232 1.00 95.81 90 TYR A N 1
ATOM 675 C CA . TYR A 1 90 ? 13.409 6.491 14.451 1.00 95.81 90 TYR A CA 1
ATOM 676 C C . TYR A 1 90 ? 14.202 7.116 15.609 1.00 95.81 90 TYR A C 1
ATOM 678 O O . TYR A 1 90 ? 13.920 8.245 16.016 1.00 95.81 90 TYR A O 1
ATOM 686 N N . HIS A 1 91 ? 15.217 6.419 16.131 1.00 95.75 91 HIS A N 1
ATOM 687 C CA . HIS A 1 91 ? 16.116 6.984 17.132 1.00 95.75 91 HIS A CA 1
ATOM 688 C C . HIS A 1 91 ? 16.820 8.248 16.614 1.00 95.75 91 HIS A C 1
ATOM 690 O O . HIS A 1 91 ? 17.275 8.327 15.473 1.00 95.75 91 HIS A O 1
ATOM 696 N N . LYS A 1 92 ? 16.909 9.242 17.502 1.00 94.75 92 LYS A N 1
ATOM 697 C CA . LYS A 1 92 ? 17.386 10.597 17.221 1.00 94.75 92 LYS A CA 1
ATOM 698 C C . LYS A 1 92 ? 18.818 10.627 16.684 1.00 94.75 92 LYS A C 1
ATOM 700 O O . LYS A 1 92 ? 19.757 10.234 17.374 1.00 94.75 92 LYS A O 1
ATOM 705 N N . MET A 1 93 ? 18.976 11.176 15.484 1.00 91.19 93 MET A N 1
ATOM 706 C CA . MET A 1 93 ? 20.268 11.498 14.877 1.00 91.19 93 MET A CA 1
ATOM 707 C C . MET A 1 93 ? 20.725 12.914 15.264 1.00 91.19 93 MET A C 1
ATOM 709 O O . MET A 1 93 ? 19.940 13.740 15.737 1.00 91.19 93 MET A O 1
ATOM 713 N N . GLU A 1 94 ? 22.007 13.217 15.050 1.00 91.50 94 GLU A N 1
ATOM 714 C CA . GLU A 1 94 ? 22.559 14.551 15.307 1.00 91.50 94 GLU A CA 1
ATOM 715 C C . GLU A 1 94 ? 21.809 15.638 14.510 1.00 91.50 94 GLU A C 1
ATOM 717 O O . GLU A 1 94 ? 21.478 15.462 13.338 1.00 91.50 94 GLU A O 1
ATOM 722 N N . GLY A 1 95 ? 21.507 16.761 15.168 1.00 90.56 95 GLY A N 1
ATOM 723 C CA . GLY A 1 95 ? 20.763 17.880 14.580 1.00 90.56 95 GLY A CA 1
ATOM 724 C C . GLY A 1 95 ? 19.241 17.700 14.486 1.00 90.56 95 GLY A C 1
ATOM 725 O O . GLY A 1 95 ? 18.553 18.673 14.183 1.00 90.56 95 GLY A O 1
ATOM 726 N N . GLN A 1 96 ? 18.687 16.516 14.774 1.00 94.12 96 GLN A N 1
ATOM 727 C CA . GLN A 1 96 ? 17.234 16.317 14.806 1.00 94.12 96 GLN A CA 1
ATOM 728 C C . GLN A 1 96 ? 16.600 16.835 16.109 1.00 94.12 96 GLN A C 1
ATOM 730 O O . GLN A 1 96 ? 17.189 16.767 17.192 1.00 94.12 96 GLN A O 1
ATOM 735 N N . VAL A 1 97 ? 15.357 17.307 16.002 1.00 95.12 97 VAL A N 1
ATOM 736 C CA . VAL A 1 97 ? 14.460 17.592 17.134 1.00 95.12 97 VAL A CA 1
ATOM 737 C C . VAL A 1 97 ? 13.549 16.378 17.325 1.00 95.12 97 VAL A C 1
ATOM 739 O O . VAL A 1 97 ? 13.191 15.737 16.341 1.00 95.12 97 VAL A O 1
ATOM 742 N N . GLU A 1 98 ? 13.215 16.032 18.567 1.00 96.56 98 GLU A N 1
ATOM 743 C CA . GLU A 1 98 ? 12.267 14.942 18.846 1.00 96.56 98 GLU A CA 1
ATOM 744 C C . GLU A 1 98 ? 10.840 15.353 18.463 1.00 96.56 98 GLU A C 1
ATOM 746 O O . GLU A 1 98 ? 10.479 16.529 18.529 1.00 96.56 98 GLU A O 1
ATOM 751 N N . THR A 1 99 ? 10.031 14.390 18.028 1.00 96.62 99 THR A N 1
ATOM 752 C CA . THR A 1 99 ? 8.615 14.628 17.740 1.00 96.62 99 THR A CA 1
ATOM 753 C C . THR A 1 99 ? 7.862 14.784 19.058 1.00 96.62 99 THR A C 1
ATOM 755 O O . THR A 1 99 ? 7.915 13.898 19.905 1.00 96.62 99 THR A O 1
ATOM 758 N N . GLU A 1 100 ? 7.140 15.890 19.225 1.00 95.56 100 GLU A N 1
ATOM 759 C CA . GLU A 1 100 ? 6.281 16.130 20.391 1.00 95.56 100 GLU A CA 1
ATOM 760 C C . GLU A 1 100 ? 4.899 15.466 20.212 1.00 95.56 100 GLU A C 1
ATOM 762 O O . GLU A 1 100 ? 4.400 15.390 19.083 1.00 95.56 100 GLU A O 1
ATOM 767 N N . PRO A 1 101 ? 4.245 14.991 21.289 1.00 96.19 101 PRO A N 1
ATOM 768 C CA . PRO A 1 101 ? 2.916 14.393 21.206 1.00 96.19 101 PRO A CA 1
ATOM 769 C C . PRO A 1 101 ? 1.817 15.463 21.111 1.00 96.19 101 PRO A C 1
ATOM 771 O O . PRO A 1 101 ? 1.840 16.466 21.825 1.00 96.19 101 PRO A O 1
ATOM 774 N N . VAL A 1 102 ? 0.800 15.219 20.281 1.00 95.50 102 VAL A N 1
ATOM 775 C CA . VAL A 1 102 ? -0.378 16.102 20.126 1.00 95.50 102 VAL A CA 1
ATOM 776 C C . VAL A 1 102 ? -1.472 15.842 21.167 1.00 95.50 102 VAL A C 1
ATOM 778 O O . VAL A 1 102 ? -2.357 16.672 21.366 1.00 95.50 102 VAL A O 1
ATOM 781 N N . GLY A 1 103 ? -1.407 14.712 21.873 1.00 96.56 103 GLY A N 1
ATOM 782 C CA . GLY A 1 103 ? -2.317 14.391 22.969 1.00 96.56 103 GLY A CA 1
ATOM 783 C C . GLY A 1 103 ? -2.014 13.040 23.609 1.00 96.56 103 GLY A C 1
ATOM 784 O O . GLY A 1 103 ? -0.942 12.472 23.409 1.00 96.56 103 GLY A O 1
ATOM 785 N N . PHE A 1 104 ? -2.956 12.533 24.405 1.00 97.62 104 PHE A N 1
ATOM 786 C CA . PHE A 1 104 ? -2.809 11.286 25.158 1.00 97.62 104 PHE A CA 1
ATOM 787 C C . PHE A 1 104 ? -4.151 10.557 25.280 1.00 97.62 104 PHE A C 1
ATOM 789 O O . PHE A 1 104 ? -5.182 11.192 25.497 1.00 97.62 104 PHE A O 1
ATOM 796 N N . ILE A 1 105 ? -4.119 9.224 25.234 1.00 98.12 105 ILE A N 1
ATOM 797 C CA . ILE A 1 105 ? -5.263 8.348 25.543 1.00 98.12 105 ILE A CA 1
ATOM 798 C C . ILE A 1 105 ? -4.904 7.376 26.684 1.00 98.12 105 ILE A C 1
ATOM 800 O O . ILE A 1 105 ? -3.717 7.204 26.977 1.00 98.12 105 ILE A O 1
ATOM 804 N N . PRO A 1 106 ? -5.873 6.705 27.336 1.00 98.25 106 PRO A N 1
ATOM 805 C CA . PRO A 1 106 ? -5.589 5.655 28.312 1.00 98.25 106 PRO A CA 1
ATOM 806 C C . PRO A 1 106 ? -4.743 4.523 27.716 1.00 98.25 106 PRO A C 1
ATOM 808 O O . PRO A 1 106 ? -4.989 4.060 26.592 1.00 98.25 106 PRO A O 1
ATOM 811 N N . GLN A 1 107 ? -3.747 4.070 28.478 1.00 97.69 107 GLN A N 1
ATOM 812 C CA . GLN A 1 107 ? -2.868 2.979 28.068 1.00 97.69 107 GLN A CA 1
ATOM 813 C C . GLN A 1 107 ? -3.396 1.611 28.513 1.00 97.69 107 GLN A C 1
ATOM 815 O O . GLN A 1 107 ? -3.999 1.467 29.576 1.00 97.69 107 GLN A O 1
ATOM 820 N N . VAL A 1 108 ? -3.149 0.595 27.688 1.00 97.44 108 VAL A N 1
ATOM 821 C CA . VAL A 1 108 ? -3.398 -0.815 28.012 1.00 97.44 108 VAL A CA 1
ATOM 822 C C . VAL A 1 108 ? -2.171 -1.433 28.688 1.00 97.44 108 VAL A C 1
ATOM 824 O O . VAL A 1 108 ? -1.039 -1.074 28.376 1.00 97.44 108 VAL A O 1
ATOM 827 N N . LYS A 1 109 ? -2.374 -2.392 29.602 1.00 97.38 109 LYS A N 1
ATOM 828 C CA . LYS A 1 109 ? -1.265 -3.031 30.338 1.00 97.38 109 LYS A CA 1
ATOM 829 C C . LYS A 1 109 ? -0.275 -3.756 29.419 1.00 97.38 109 LYS A C 1
ATOM 831 O O . LYS A 1 109 ? 0.916 -3.740 29.696 1.00 97.38 109 LYS A O 1
ATOM 836 N N . HIS A 1 110 ? -0.767 -4.393 28.362 1.00 97.75 110 HIS A N 1
ATOM 837 C CA . HIS A 1 110 ? 0.025 -5.167 27.411 1.00 97.75 110 HIS A CA 1
ATOM 838 C C . HIS A 1 110 ? -0.222 -4.639 26.000 1.00 97.75 110 HIS A C 1
ATOM 840 O O . HIS A 1 110 ? -1.378 -4.392 25.653 1.00 97.75 110 HIS A O 1
ATOM 846 N N . THR A 1 111 ? 0.832 -4.510 25.194 1.00 98.31 111 THR A N 1
ATOM 847 C CA . THR A 1 111 ? 0.719 -4.271 23.750 1.00 98.31 111 THR A CA 1
ATOM 848 C C . THR A 1 111 ? 1.479 -5.319 22.950 1.00 98.31 111 THR A C 1
ATOM 850 O O . THR A 1 111 ? 2.616 -5.648 23.293 1.00 98.31 111 THR A O 1
ATOM 853 N N . HIS A 1 112 ? 0.875 -5.767 21.851 1.00 98.25 112 HIS A N 1
ATOM 854 C CA . HIS A 1 112 ? 1.504 -6.600 20.825 1.00 98.25 112 HIS A CA 1
ATOM 855 C C . HIS A 1 112 ? 2.674 -5.884 20.138 1.00 98.25 112 HIS A C 1
ATOM 857 O O . HIS A 1 112 ? 2.753 -4.652 20.128 1.00 98.25 112 HIS A O 1
ATOM 863 N N . GLY A 1 113 ? 3.579 -6.662 19.546 1.00 98.06 113 GLY A N 1
ATOM 864 C CA . GLY A 1 113 ? 4.618 -6.166 18.653 1.00 98.06 113 GLY A CA 1
ATOM 865 C C . GLY A 1 113 ? 4.134 -6.109 17.206 1.00 98.06 113 GLY A C 1
ATOM 866 O O . GLY A 1 113 ? 3.345 -6.949 16.776 1.00 98.06 113 GLY A O 1
ATOM 867 N N . TYR A 1 114 ? 4.606 -5.129 16.439 1.00 98.62 114 TYR A N 1
ATOM 868 C CA . TYR A 1 114 ? 4.212 -4.924 15.045 1.00 98.62 114 TYR A CA 1
ATOM 869 C C . TYR A 1 114 ? 5.311 -4.276 14.210 1.00 98.62 114 TYR A C 1
ATOM 871 O O . TYR A 1 114 ? 6.235 -3.649 14.732 1.00 98.62 114 TYR A O 1
ATOM 879 N N . TYR A 1 115 ? 5.197 -4.432 12.893 1.00 98.62 115 TYR A N 1
ATOM 880 C CA . TYR A 1 115 ? 5.912 -3.591 11.941 1.00 98.62 115 TYR A CA 1
ATOM 881 C C . TYR A 1 115 ? 5.075 -2.387 11.543 1.00 98.62 115 TYR A C 1
ATOM 883 O O . TYR A 1 115 ? 3.858 -2.491 11.390 1.00 98.62 115 TYR A O 1
ATOM 891 N N . GLU A 1 116 ? 5.740 -1.265 11.298 1.00 96.00 116 GLU A N 1
ATOM 892 C CA . GLU A 1 116 ? 5.146 -0.089 10.670 1.00 96.00 116 GLU A CA 1
ATOM 893 C C . GLU A 1 116 ? 6.067 0.518 9.610 1.00 96.00 116 GLU A C 1
ATOM 895 O O . GLU A 1 116 ? 7.289 0.358 9.651 1.00 96.00 116 GLU A O 1
ATOM 900 N N . SER A 1 117 ? 5.461 1.278 8.705 1.00 92.31 117 SER A N 1
ATOM 901 C CA . SER A 1 117 ? 6.127 2.343 7.959 1.00 92.31 117 SER A CA 1
ATOM 902 C C . SER A 1 117 ? 5.406 3.644 8.328 1.00 92.31 117 SER A C 1
ATOM 904 O O . SER A 1 117 ? 5.560 4.139 9.448 1.00 92.31 117 SER A O 1
ATOM 906 N N . ASN A 1 118 ? 4.554 4.160 7.444 1.00 90.62 118 ASN A N 1
ATOM 907 C CA . ASN A 1 118 ? 3.617 5.242 7.744 1.00 90.62 118 ASN A CA 1
ATOM 908 C C . ASN A 1 118 ? 2.440 4.724 8.598 1.00 90.62 118 ASN A C 1
ATOM 910 O O . ASN A 1 118 ? 2.141 5.236 9.682 1.00 90.62 118 ASN A O 1
ATOM 914 N N . TYR A 1 119 ? 1.875 3.605 8.145 1.00 94.62 119 TYR A N 1
ATOM 915 C CA . TYR A 1 119 ? 0.830 2.797 8.775 1.00 94.62 119 TYR A CA 1
ATOM 916 C C . TYR A 1 119 ? 1.437 1.607 9.526 1.00 94.62 119 TYR A C 1
ATOM 918 O O . TYR A 1 119 ? 2.570 1.205 9.241 1.00 94.62 119 TYR A O 1
ATOM 926 N N . ALA A 1 120 ? 0.673 0.983 10.428 1.00 97.75 120 ALA A N 1
ATOM 927 C CA . ALA A 1 120 ? 0.995 -0.377 10.860 1.00 97.75 120 ALA A CA 1
ATOM 928 C C . ALA A 1 120 ? 0.847 -1.353 9.675 1.00 97.75 120 ALA A C 1
ATOM 930 O O . ALA A 1 120 ? -0.109 -1.269 8.911 1.00 97.75 120 ALA A O 1
ATOM 931 N N . LEU A 1 121 ? 1.797 -2.275 9.520 1.00 98.25 121 LEU A N 1
ATOM 932 C CA . LEU A 1 121 ? 1.888 -3.220 8.400 1.00 98.25 121 LEU A CA 1
ATOM 933 C C . LEU A 1 121 ? 1.217 -4.556 8.754 1.00 98.25 121 LEU A C 1
ATOM 935 O O . LEU A 1 121 ? 0.310 -5.027 8.061 1.00 98.25 121 LEU A O 1
ATOM 939 N N . GLN A 1 122 ? 1.688 -5.156 9.852 1.00 98.62 122 GLN A N 1
ATOM 940 C CA . GLN A 1 122 ? 1.200 -6.402 10.444 1.00 98.62 122 GLN A CA 1
ATOM 941 C C . GLN A 1 122 ? 1.730 -6.539 11.885 1.00 98.62 122 GLN A C 1
ATOM 943 O O . GLN A 1 122 ? 2.833 -6.061 12.172 1.00 98.62 122 GLN A O 1
ATOM 948 N N . ASN A 1 123 ? 0.983 -7.195 12.780 1.00 98.56 123 ASN A N 1
ATOM 949 C CA . ASN A 1 123 ? 1.414 -7.508 14.152 1.00 98.56 123 ASN A CA 1
ATOM 950 C C . ASN A 1 123 ? 1.819 -8.983 14.366 1.00 98.56 123 ASN A C 1
ATOM 952 O O . ASN A 1 123 ? 1.707 -9.818 13.468 1.00 98.56 123 ASN A O 1
ATOM 956 N N . ASP A 1 124 ? 2.318 -9.305 15.563 1.00 96.81 124 ASP A N 1
ATOM 957 C CA . ASP A 1 124 ? 2.864 -10.622 15.941 1.00 96.81 124 ASP A CA 1
ATOM 958 C C . ASP A 1 124 ? 1.860 -11.797 15.941 1.00 96.81 124 ASP A C 1
ATOM 960 O O . ASP A 1 124 ? 2.263 -12.959 16.077 1.00 96.81 124 ASP A O 1
ATOM 964 N N . CYS A 1 125 ? 0.577 -11.516 15.705 1.00 95.88 125 CYS A N 1
ATOM 965 C CA . CYS A 1 125 ? -0.492 -12.491 15.492 1.00 95.88 125 CYS A CA 1
ATOM 966 C C . CYS A 1 125 ? -1.167 -12.394 14.110 1.00 95.88 125 CYS A C 1
ATOM 968 O O . CYS A 1 125 ? -2.181 -13.046 13.872 1.00 95.88 125 CYS A O 1
ATOM 970 N N . GLY A 1 126 ? -0.582 -11.645 13.168 1.00 97.31 126 GLY A N 1
ATOM 971 C CA . GLY A 1 126 ? -1.019 -11.607 11.770 1.00 97.31 126 GLY A CA 1
ATOM 972 C C . GLY A 1 126 ? -2.149 -10.620 11.462 1.00 97.31 126 GLY A C 1
ATOM 973 O O . GLY A 1 126 ? -2.567 -10.546 10.307 1.00 97.31 126 GLY A O 1
ATOM 974 N N . LEU A 1 127 ? -2.611 -9.820 12.432 1.00 98.75 127 LEU A N 1
ATOM 975 C CA . LEU A 1 127 ? -3.503 -8.696 12.140 1.00 98.75 127 LEU A CA 1
ATOM 976 C C . LEU A 1 127 ? -2.753 -7.684 11.268 1.00 98.75 127 LEU A C 1
ATOM 978 O O . LEU A 1 127 ? -1.660 -7.243 11.616 1.00 98.75 127 LEU A O 1
ATOM 982 N N . SER A 1 128 ? -3.352 -7.353 10.132 1.00 98.56 128 SER A N 1
ATOM 983 C CA . SER A 1 128 ? -2.742 -6.713 8.971 1.00 98.56 128 SER A CA 1
ATOM 984 C C . SER A 1 128 ? -3.582 -5.531 8.501 1.00 98.56 128 SER A C 1
ATOM 986 O O . SER A 1 128 ? -4.813 -5.584 8.576 1.00 98.56 128 SER A O 1
ATOM 988 N N . PHE A 1 129 ? -2.933 -4.497 7.960 1.00 98.69 129 PHE A N 1
ATOM 989 C CA . PHE A 1 129 ? -3.610 -3.287 7.486 1.00 98.69 129 PHE A CA 1
ATOM 990 C C . PHE A 1 129 ? -3.113 -2.853 6.103 1.00 98.69 129 PHE A C 1
ATOM 992 O O . PHE A 1 129 ? -2.012 -3.196 5.671 1.00 98.69 129 PHE A O 1
ATOM 999 N N . GLY A 1 130 ? -3.941 -2.060 5.434 1.00 97.06 130 GLY A N 1
ATOM 1000 C CA . GLY A 1 130 ? -3.674 -1.344 4.190 1.00 97.06 130 GLY A CA 1
ATOM 1001 C C . GLY A 1 130 ? -4.713 -0.236 4.020 1.00 97.06 130 GLY A C 1
ATOM 1002 O O . GLY A 1 130 ? -5.720 -0.255 4.731 1.00 97.06 130 GLY A O 1
ATOM 1003 N N . GLU A 1 131 ? -4.474 0.745 3.152 1.00 94.31 131 GLU A N 1
ATOM 1004 C CA . GLU A 1 131 ? -5.279 1.975 3.108 1.00 94.31 131 GLU A CA 1
ATOM 1005 C C . GLU A 1 131 ? -5.440 2.546 1.677 1.00 94.31 131 GLU A C 1
ATOM 1007 O O . GLU A 1 131 ? -4.729 2.165 0.742 1.00 94.31 131 GLU A O 1
ATOM 1012 N N . SER A 1 132 ? -6.472 3.377 1.485 1.00 92.19 132 SER A N 1
ATOM 1013 C CA . SER A 1 132 ? -6.673 4.250 0.327 1.00 92.19 132 SER A CA 1
ATOM 1014 C C . SER A 1 132 ? -7.561 5.457 0.664 1.00 92.19 132 SER A C 1
ATOM 1016 O O . SER A 1 132 ? -8.721 5.303 1.057 1.00 92.19 132 SER A O 1
ATOM 1018 N N . THR A 1 133 ? -7.009 6.660 0.475 1.00 90.12 133 THR A N 1
ATOM 1019 C CA . THR A 1 133 ? -7.611 7.911 0.966 1.00 90.12 133 THR A CA 1
ATOM 1020 C C . THR A 1 133 ? -8.966 8.224 0.330 1.00 90.12 133 THR A C 1
ATOM 1022 O O . THR A 1 133 ? -9.211 7.837 -0.814 1.00 90.12 133 THR A O 1
ATOM 1025 N N . ALA A 1 134 ? -9.868 8.960 0.994 1.00 90.69 134 ALA A N 1
ATOM 1026 C CA . ALA A 1 134 ? -11.218 9.218 0.462 1.00 90.69 134 ALA A CA 1
ATOM 1027 C C . ALA A 1 134 ? -11.720 10.675 0.568 1.00 90.69 134 ALA A C 1
ATOM 1029 O O . ALA A 1 134 ? -11.590 11.391 1.564 1.00 90.69 134 ALA A O 1
ATOM 1030 N N . SER A 1 135 ? -12.368 11.135 -0.504 1.00 89.94 135 SER A N 1
ATOM 1031 C CA . SER A 1 135 ? -13.050 12.427 -0.485 1.00 89.94 135 SER A CA 1
ATOM 1032 C C . SER A 1 135 ? -14.369 12.285 0.289 1.00 89.94 135 SER A C 1
ATOM 1034 O O . SER A 1 135 ? -15.182 11.403 -0.018 1.00 89.94 135 SER A O 1
ATOM 1036 N N . ALA A 1 136 ? -14.588 13.132 1.300 1.00 92.69 136 ALA A N 1
ATOM 1037 C CA . ALA A 1 136 ? -15.712 13.003 2.229 1.00 92.69 136 ALA A CA 1
ATOM 1038 C C . ALA A 1 136 ? -16.401 14.344 2.548 1.00 92.69 136 ALA A C 1
ATOM 1040 O O . ALA A 1 136 ? -15.797 15.410 2.461 1.00 92.69 136 ALA A O 1
ATOM 1041 N N . VAL A 1 137 ? -17.690 14.279 2.899 1.00 94.19 137 VAL A N 1
ATOM 1042 C CA . VAL A 1 137 ? -18.592 15.435 3.084 1.00 94.19 137 VAL A CA 1
ATOM 1043 C C . VAL A 1 137 ? -18.296 16.257 4.348 1.00 94.19 137 VAL A C 1
ATOM 1045 O O . VAL A 1 137 ? -18.557 17.460 4.359 1.00 94.19 137 VAL A O 1
ATOM 1048 N N . PHE A 1 138 ? -17.742 15.641 5.394 1.00 93.56 138 PHE A N 1
ATOM 1049 C CA . PHE A 1 138 ? -17.374 16.310 6.647 1.00 93.56 138 PHE A CA 1
ATOM 1050 C C . PHE A 1 138 ? -15.880 16.153 6.919 1.00 93.56 138 PHE A C 1
ATOM 1052 O O . PHE A 1 138 ? -15.320 15.089 6.675 1.00 93.56 138 PHE A O 1
ATOM 1059 N N . ARG A 1 139 ? -15.261 17.212 7.452 1.00 91.50 139 ARG A N 1
ATOM 1060 C CA . ARG A 1 139 ? -13.833 17.308 7.779 1.00 91.50 139 ARG A CA 1
ATOM 1061 C C . ARG A 1 139 ? -13.668 17.936 9.162 1.00 91.50 139 ARG A C 1
ATOM 1063 O O . ARG A 1 139 ? -14.295 18.955 9.443 1.00 91.50 139 ARG A O 1
ATOM 1070 N N . ALA A 1 140 ? -12.769 17.382 9.965 1.00 92.19 140 ALA A N 1
ATOM 1071 C CA . ALA A 1 140 ? -12.158 18.035 11.116 1.00 92.19 140 ALA A CA 1
ATOM 1072 C C . ALA A 1 140 ? -10.704 18.409 10.799 1.00 92.19 140 ALA A C 1
ATOM 1074 O O . ALA A 1 140 ? -10.067 17.784 9.951 1.00 92.19 140 ALA A O 1
ATOM 1075 N N . ASP A 1 141 ? -10.165 19.377 11.535 1.00 91.62 141 ASP A N 1
ATOM 1076 C CA . ASP A 1 141 ? -8.723 19.607 11.620 1.00 91.62 141 ASP A CA 1
ATOM 1077 C C . ASP A 1 141 ? -8.184 19.048 12.952 1.00 91.62 141 ASP A C 1
ATOM 1079 O O . ASP A 1 141 ? -8.900 19.001 13.963 1.00 91.62 141 ASP A O 1
ATOM 1083 N N . MET A 1 142 ? -6.918 18.618 12.957 1.00 93.06 142 MET A N 1
ATOM 1084 C CA . MET A 1 142 ? -6.253 18.045 14.133 1.00 93.06 142 MET A CA 1
ATOM 1085 C C . MET A 1 142 ? -6.183 19.055 15.288 1.00 93.06 142 MET A C 1
ATOM 1087 O O . MET A 1 142 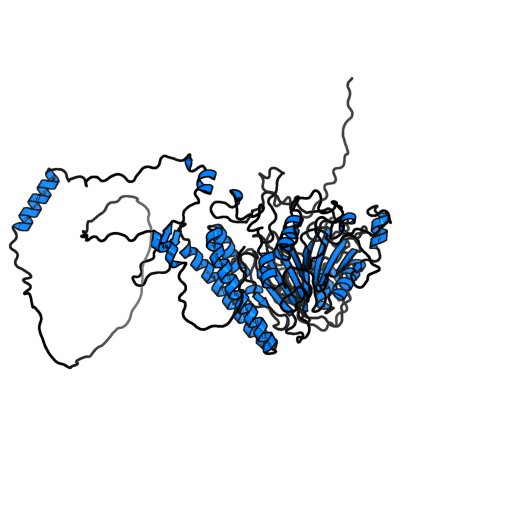? -5.978 20.254 15.070 1.00 93.06 142 MET A O 1
ATOM 1091 N N . ILE A 1 143 ? -6.272 18.568 16.526 1.00 92.81 143 ILE A N 1
ATOM 1092 C CA . ILE A 1 143 ? -6.044 19.362 17.734 1.00 92.81 143 ILE A CA 1
ATOM 1093 C C . ILE A 1 143 ? -4.716 20.137 17.674 1.00 92.81 143 ILE A C 1
ATOM 1095 O O . ILE A 1 143 ? -3.658 19.600 17.357 1.00 92.81 143 ILE A O 1
ATOM 1099 N N . GLY A 1 144 ? -4.783 21.442 17.948 1.00 89.38 144 GLY A N 1
ATOM 1100 C CA . GLY A 1 144 ? -3.624 22.339 17.878 1.00 89.38 144 GLY A CA 1
ATOM 1101 C C . GLY A 1 144 ? -3.254 22.839 16.472 1.00 89.38 144 GLY A C 1
ATOM 1102 O O . GLY A 1 144 ? -2.302 23.612 16.350 1.00 89.38 144 GLY A O 1
ATOM 1103 N N . THR A 1 145 ? -3.996 22.475 15.416 1.00 89.50 145 THR A N 1
ATOM 1104 C CA . THR A 1 145 ? -3.730 22.952 14.044 1.00 89.50 145 THR A CA 1
ATOM 1105 C C . THR A 1 145 ? -3.824 24.479 13.959 1.00 89.50 145 THR A C 1
ATOM 1107 O O . THR A 1 145 ? -4.880 25.089 14.150 1.00 89.50 145 THR A O 1
ATOM 1110 N N . LYS A 1 146 ? -2.688 25.123 13.670 1.00 88.38 146 LYS A N 1
ATOM 1111 C CA . LYS A 1 146 ? -2.509 26.578 13.765 1.00 88.38 146 LYS A CA 1
ATOM 1112 C C . LYS A 1 146 ? -3.465 27.355 12.850 1.00 88.38 146 LYS A C 1
ATOM 1114 O O . LYS A 1 146 ? -3.305 27.350 11.634 1.00 88.38 146 LYS A O 1
ATOM 1119 N N . GLY A 1 147 ? -4.366 28.128 13.457 1.00 88.75 147 GLY A N 1
ATOM 1120 C CA . GLY A 1 147 ? -5.347 28.963 12.749 1.00 88.75 147 GLY A CA 1
ATOM 1121 C C . GLY A 1 147 ? -6.739 28.337 12.619 1.00 88.75 147 GLY A C 1
ATOM 1122 O O . GLY A 1 147 ? -7.606 28.948 12.004 1.00 88.75 147 GLY A O 1
ATOM 1123 N N . THR A 1 148 ? -6.950 27.165 13.222 1.00 88.00 148 THR A N 1
ATOM 1124 C CA . THR A 1 148 ? -8.235 26.451 13.297 1.00 88.00 148 THR A CA 1
ATOM 1125 C C . THR A 1 148 ? -8.692 26.330 14.755 1.00 88.00 148 THR A C 1
ATOM 1127 O O . THR A 1 148 ? -7.911 26.583 15.676 1.00 88.00 148 THR A O 1
ATOM 1130 N N . ASP A 1 149 ? -9.934 25.905 14.974 1.00 86.69 149 ASP A N 1
ATOM 1131 C CA . ASP A 1 149 ? -10.449 25.391 16.249 1.00 86.69 149 ASP A CA 1
ATOM 1132 C C . ASP A 1 149 ? -10.464 23.846 16.294 1.00 86.69 149 ASP A C 1
ATOM 1134 O O . ASP A 1 149 ? -11.272 23.243 17.005 1.00 86.69 149 ASP A O 1
ATOM 1138 N N . GLY A 1 150 ? -9.547 23.215 15.545 1.00 88.88 150 GLY A N 1
ATOM 1139 C CA . GLY A 1 150 ? -9.390 21.766 15.427 1.00 88.88 150 GLY A CA 1
ATOM 1140 C C . GLY A 1 150 ? -9.335 21.044 16.775 1.00 88.88 150 GLY A C 1
ATOM 1141 O O . GLY A 1 150 ? -8.701 21.504 17.731 1.00 88.88 150 GLY A O 1
ATOM 1142 N N . ALA A 1 151 ? -10.028 19.907 16.844 1.00 92.62 151 ALA A N 1
ATOM 1143 C CA . ALA A 1 151 ? -10.298 19.178 18.083 1.00 92.62 151 ALA A CA 1
ATOM 1144 C C . ALA A 1 151 ? -10.200 17.647 17.947 1.00 92.62 151 ALA A C 1
ATOM 1146 O O . ALA A 1 151 ? -10.270 16.954 18.961 1.00 92.62 151 ALA A O 1
ATOM 1147 N N . ALA A 1 152 ? -10.016 17.122 16.732 1.00 95.38 152 ALA A N 1
ATOM 1148 C CA . ALA A 1 152 ? -9.805 15.699 16.497 1.00 95.38 152 ALA A CA 1
ATOM 1149 C C . ALA A 1 152 ? -8.370 15.291 16.865 1.00 95.38 152 ALA A C 1
ATOM 1151 O O . ALA A 1 152 ? -7.413 15.984 16.516 1.00 95.38 152 ALA A O 1
ATOM 1152 N N . LEU A 1 153 ? -8.211 14.167 17.561 1.00 96.81 153 LEU A N 1
ATOM 1153 C CA . LEU A 1 153 ? -6.908 13.687 18.028 1.00 96.81 153 LEU A CA 1
ATOM 1154 C C . LEU A 1 153 ? -6.296 12.615 17.114 1.00 96.81 153 LEU 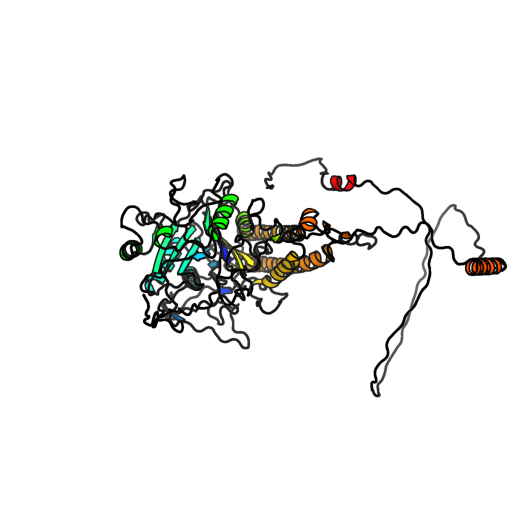A C 1
ATOM 1156 O O . LEU A 1 153 ? -5.076 12.476 17.094 1.00 96.81 153 LEU A O 1
ATOM 1160 N N . LEU A 1 154 ? -7.109 11.850 16.378 1.00 97.00 154 LEU A N 1
ATOM 1161 C CA . LEU A 1 154 ? -6.661 10.639 15.683 1.00 97.00 154 LEU A CA 1
ATOM 1162 C C . LEU A 1 154 ? -6.824 10.741 14.160 1.00 97.00 154 LEU A C 1
ATOM 1164 O O . LEU A 1 154 ? -7.890 11.095 13.661 1.00 97.00 154 LEU A O 1
ATOM 1168 N N . CYS A 1 155 ? -5.775 10.360 13.433 1.00 94.81 155 CYS A N 1
ATOM 1169 C CA . CYS A 1 155 ? -5.808 10.044 12.005 1.00 94.81 155 CYS A CA 1
ATOM 1170 C C . CYS A 1 155 ? -5.800 8.523 11.787 1.00 94.81 155 CYS A C 1
ATOM 1172 O O . CYS A 1 155 ? -5.544 7.739 12.710 1.00 94.81 155 CYS A O 1
ATOM 1174 N N . VAL A 1 156 ? -6.024 8.093 10.544 1.00 94.25 156 VAL A N 1
ATOM 1175 C CA . VAL A 1 156 ? -5.961 6.676 10.151 1.00 94.25 156 VAL A CA 1
ATOM 1176 C C . VAL A 1 156 ? -4.595 6.040 10.460 1.00 94.25 156 VAL A C 1
ATOM 1178 O O . VAL A 1 156 ? -4.540 4.911 10.964 1.00 94.25 156 VAL A O 1
ATOM 1181 N N . ASN A 1 157 ? -3.500 6.783 10.271 1.00 93.38 157 ASN A N 1
ATOM 1182 C CA . ASN A 1 157 ? -2.139 6.294 10.491 1.00 93.38 157 ASN A CA 1
ATOM 1183 C C . ASN A 1 157 ? -1.946 5.851 11.947 1.00 93.38 157 ASN A C 1
ATOM 1185 O O . ASN A 1 157 ? -1.369 4.791 12.184 1.00 93.38 157 ASN A O 1
ATOM 1189 N N . GLU A 1 158 ? -2.439 6.610 12.929 1.00 96.25 158 GLU A N 1
ATOM 1190 C CA . GLU A 1 158 ? -2.342 6.240 14.349 1.00 96.25 158 GLU A CA 1
ATOM 1191 C C . GLU A 1 158 ? -3.393 5.194 14.760 1.00 96.25 158 GLU A C 1
ATOM 1193 O O . GLU A 1 158 ? -3.093 4.311 15.564 1.00 96.25 158 GLU A O 1
ATOM 1198 N N . LEU A 1 159 ? -4.597 5.218 14.173 1.00 98.38 159 LEU A N 1
ATOM 1199 C CA . LEU A 1 159 ? -5.630 4.206 14.435 1.00 98.38 159 LEU A CA 1
ATOM 1200 C C . LEU A 1 159 ? -5.153 2.784 14.093 1.00 98.38 159 LEU A C 1
ATOM 1202 O O . LEU A 1 159 ? -5.353 1.877 14.904 1.00 98.38 159 LEU A O 1
ATOM 1206 N N . THR A 1 160 ? -4.454 2.588 12.965 1.00 98.44 160 THR A N 1
ATOM 1207 C CA . THR A 1 160 ? -3.875 1.270 12.621 1.00 98.44 160 THR A CA 1
ATOM 1208 C C . THR A 1 160 ? -2.862 0.788 13.662 1.00 98.44 160 THR A C 1
ATOM 1210 O O . THR A 1 160 ? -2.879 -0.384 14.035 1.00 98.44 160 THR A O 1
ATOM 1213 N N . LYS A 1 161 ? -2.030 1.686 14.203 1.00 98.31 161 LYS A N 1
ATOM 1214 C CA . LYS A 1 161 ? -1.038 1.377 15.248 1.00 98.31 161 LYS A CA 1
ATOM 1215 C C . LYS A 1 161 ? -1.705 1.018 16.572 1.00 98.31 161 LYS A C 1
ATOM 1217 O O . LYS A 1 161 ? -1.378 0.000 17.174 1.00 98.31 161 LYS A O 1
ATOM 1222 N N . LEU A 1 162 ? -2.700 1.799 16.994 1.00 98.69 162 LEU A N 1
ATOM 1223 C CA . LEU A 1 162 ? -3.481 1.522 18.202 1.00 98.69 162 LEU A CA 1
ATOM 1224 C C . LEU A 1 162 ? -4.277 0.213 18.096 1.00 98.69 162 LEU A C 1
ATOM 1226 O O . LEU A 1 162 ? -4.469 -0.458 19.107 1.00 98.69 162 LEU A O 1
ATOM 1230 N N . ALA A 1 163 ? -4.707 -0.184 16.896 1.00 98.81 163 ALA A N 1
ATOM 1231 C CA . ALA A 1 163 ? -5.290 -1.500 16.662 1.00 98.81 163 ALA A CA 1
ATOM 1232 C C . ALA A 1 163 ? -4.236 -2.620 16.698 1.00 98.81 163 ALA A C 1
ATOM 1234 O O . ALA A 1 163 ? -4.424 -3.601 17.419 1.00 98.81 163 ALA A O 1
ATOM 1235 N N . ALA A 1 164 ? -3.112 -2.450 15.992 1.00 98.75 164 ALA A N 1
ATOM 1236 C CA . ALA A 1 164 ? -1.992 -3.393 15.976 1.00 98.75 164 ALA A CA 1
ATOM 1237 C C . ALA A 1 164 ? -1.457 -3.689 17.386 1.00 98.75 164 ALA A C 1
ATOM 1239 O O . ALA A 1 164 ? -1.168 -4.842 17.692 1.00 98.75 164 ALA A O 1
ATOM 1240 N N . GLU A 1 165 ? -1.397 -2.674 18.255 1.00 98.50 165 GLU A N 1
ATOM 1241 C CA . GLU A 1 165 ? -1.013 -2.783 19.668 1.00 98.50 165 GLU A CA 1
ATOM 1242 C C . GLU A 1 165 ? -1.975 -3.634 20.510 1.00 98.50 165 GLU A C 1
ATOM 1244 O O . GLU A 1 165 ? -1.548 -4.204 21.513 1.00 98.50 165 GLU A O 1
ATOM 1249 N N . ARG A 1 166 ? -3.272 -3.682 20.178 1.00 98.50 166 ARG A N 1
ATOM 1250 C CA . ARG A 1 166 ? -4.340 -4.002 21.150 1.00 98.50 166 ARG A CA 1
ATOM 1251 C C . ARG A 1 166 ? -5.206 -5.217 20.802 1.00 98.50 166 ARG A C 1
ATOM 1253 O O . ARG A 1 166 ? -6.011 -5.622 21.640 1.00 98.50 166 ARG A O 1
ATOM 1260 N N . THR A 1 167 ? -5.096 -5.795 19.604 1.00 98.44 167 THR A N 1
ATOM 1261 C CA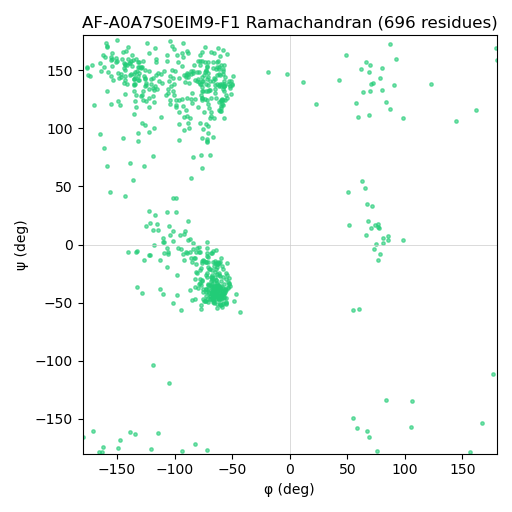 . THR A 1 167 ? -5.913 -6.955 19.198 1.00 98.44 167 THR A CA 1
ATOM 1262 C C . THR A 1 167 ? -5.249 -7.810 18.112 1.00 98.44 167 THR A C 1
ATOM 1264 O O . THR A 1 167 ? -4.358 -7.360 17.403 1.00 98.44 167 THR A O 1
ATOM 1267 N N . CYS A 1 168 ? -5.718 -9.053 17.971 1.00 97.56 168 CYS A N 1
ATOM 1268 C CA . CYS A 1 168 ? -5.314 -10.011 16.934 1.00 97.56 168 CYS A CA 1
ATOM 1269 C C . CYS A 1 168 ? -6.411 -10.296 15.897 1.00 97.56 168 CYS A C 1
ATOM 1271 O O . CYS A 1 168 ? -6.249 -11.196 15.083 1.00 97.56 168 CYS A O 1
ATOM 1273 N N . SER A 1 169 ? -7.550 -9.594 15.951 1.00 98.50 169 SER A N 1
ATOM 1274 C CA . SER A 1 169 ? -8.666 -9.824 15.024 1.00 98.50 169 SER A CA 1
ATOM 1275 C C . SER A 1 169 ? -9.103 -8.550 14.314 1.00 98.50 169 SER A C 1
ATOM 1277 O O . SER A 1 169 ? -9.259 -7.511 14.956 1.00 98.50 169 SER A O 1
ATOM 1279 N N . ALA A 1 170 ? -9.345 -8.662 13.007 1.00 98.75 170 ALA A N 1
ATOM 1280 C CA . ALA A 1 170 ? -9.729 -7.589 12.101 1.00 98.75 170 ALA A CA 1
ATOM 1281 C C . ALA A 1 170 ? -11.078 -6.975 12.477 1.00 98.75 170 ALA A C 1
ATOM 1283 O O . ALA A 1 170 ? -11.193 -5.755 12.558 1.00 98.75 170 ALA A O 1
ATOM 1284 N N . ARG A 1 171 ? -12.067 -7.808 12.823 1.00 98.75 171 ARG A N 1
ATOM 1285 C CA . ARG A 1 171 ? -13.369 -7.364 13.346 1.00 98.75 171 ARG A CA 1
ATOM 1286 C C . ARG A 1 171 ? -13.204 -6.465 14.573 1.00 98.75 171 ARG A C 1
ATOM 1288 O O . ARG A 1 171 ? -13.677 -5.334 14.589 1.00 98.75 171 ARG A O 1
ATOM 1295 N N . LYS A 1 172 ? -12.431 -6.932 15.559 1.00 98.75 172 LYS A N 1
ATOM 1296 C CA . LYS A 1 172 ? -12.134 -6.172 16.785 1.00 98.75 172 LYS A CA 1
ATOM 1297 C C . LYS A 1 172 ? -11.268 -4.941 16.531 1.00 98.75 172 LYS A C 1
ATOM 1299 O O . LYS A 1 172 ? -11.372 -3.968 17.266 1.00 98.75 172 LYS A O 1
ATOM 1304 N N . ALA A 1 173 ? -10.400 -4.979 15.523 1.00 98.88 173 ALA A N 1
ATOM 1305 C CA . ALA A 1 173 ? -9.598 -3.835 15.110 1.00 98.88 173 ALA A CA 1
ATOM 1306 C C . ALA A 1 173 ? -10.482 -2.731 14.519 1.00 98.88 173 ALA A C 1
ATOM 1308 O O . ALA A 1 173 ? -10.323 -1.576 14.893 1.00 98.88 173 ALA A O 1
ATOM 1309 N N . VAL A 1 174 ? -11.454 -3.084 13.675 1.00 98.81 174 VAL A N 1
ATOM 1310 C CA . VAL A 1 174 ? -12.469 -2.158 13.154 1.00 98.81 174 VAL A CA 1
ATOM 1311 C C . VAL A 1 174 ? -13.301 -1.553 14.291 1.00 98.81 174 VAL A C 1
ATOM 1313 O O . VAL A 1 174 ? -13.381 -0.332 14.395 1.00 98.81 174 VAL A O 1
ATOM 1316 N N . GLU A 1 175 ? -13.850 -2.379 15.190 1.00 98.69 175 GLU A N 1
ATOM 1317 C CA . GLU A 1 175 ? -14.613 -1.921 16.367 1.00 98.69 175 GLU A CA 1
ATOM 1318 C C . GLU A 1 175 ? -13.789 -0.969 17.258 1.00 98.69 175 GLU A C 1
ATOM 1320 O O . GLU A 1 175 ? -14.284 0.063 17.721 1.00 98.69 175 GLU A O 1
ATOM 1325 N N . LEU A 1 176 ? -12.510 -1.288 17.481 1.00 98.81 176 LEU A N 1
ATOM 1326 C CA . LEU A 1 176 ? -11.586 -0.479 18.274 1.00 98.81 176 LEU A CA 1
ATOM 1327 C C . LEU A 1 176 ? -11.223 0.841 17.580 1.00 98.81 176 LEU A C 1
ATOM 1329 O O . LEU A 1 176 ? -11.233 1.882 18.230 1.00 98.81 176 LEU A O 1
ATOM 1333 N N . MET A 1 177 ? -10.920 0.827 16.279 1.00 98.81 177 MET A N 1
ATOM 1334 C CA . MET A 1 177 ? -10.599 2.050 15.536 1.00 98.81 177 MET A CA 1
ATOM 1335 C C . MET A 1 177 ? -11.809 2.985 15.463 1.00 98.81 177 MET A C 1
ATOM 1337 O O . MET A 1 177 ? -11.670 4.175 15.738 1.00 98.81 177 MET A O 1
ATOM 1341 N N . GLY A 1 178 ? -12.995 2.441 15.177 1.00 98.31 178 GLY A N 1
ATOM 1342 C CA . GLY A 1 178 ? -14.252 3.186 15.172 1.00 98.31 178 GLY A CA 1
ATOM 1343 C C . GLY A 1 178 ? -14.567 3.819 16.528 1.00 98.31 178 GLY A C 1
ATOM 1344 O O . GLY A 1 178 ? -14.762 5.028 16.610 1.00 98.31 178 GLY A O 1
ATOM 1345 N N . SER A 1 179 ? -14.534 3.041 17.615 1.00 98.31 179 SER A N 1
ATOM 1346 C CA . SER A 1 179 ? -14.831 3.556 18.964 1.00 98.31 179 SER A CA 1
ATOM 1347 C C . SER A 1 179 ? -13.783 4.547 19.497 1.00 98.31 179 SER A C 1
ATOM 1349 O O . SER A 1 179 ? -14.143 5.513 20.177 1.00 98.31 179 SER A O 1
ATOM 1351 N N . LEU A 1 180 ? -12.497 4.379 19.163 1.00 98.50 180 LEU A N 1
ATOM 1352 C CA . LEU A 1 180 ? -11.461 5.376 19.463 1.00 98.50 180 LEU A CA 1
ATOM 1353 C C . LEU A 1 180 ? -11.714 6.685 18.706 1.00 98.50 180 LEU A C 1
ATOM 1355 O O . LEU A 1 180 ? -11.647 7.757 19.305 1.00 98.50 180 LEU A O 1
ATOM 1359 N N . ALA A 1 181 ? -12.049 6.606 17.420 1.00 97.81 181 ALA A N 1
ATOM 1360 C CA . ALA A 1 181 ? -12.354 7.768 16.595 1.00 97.81 181 ALA A CA 1
ATOM 1361 C C . ALA A 1 181 ? -13.652 8.484 17.017 1.00 97.81 181 ALA A C 1
ATOM 1363 O O . ALA A 1 181 ? -13.706 9.713 17.023 1.00 97.81 181 ALA A O 1
ATOM 1364 N N . GLU A 1 182 ? -14.674 7.740 17.447 1.00 97.56 182 GLU A N 1
ATOM 1365 C CA . GLU A 1 182 ? -15.888 8.300 18.052 1.00 97.56 182 GLU A CA 1
ATOM 1366 C C . GLU A 1 182 ? -15.593 9.055 19.359 1.00 97.56 182 GLU A C 1
ATOM 1368 O O . GLU A 1 182 ? -16.209 10.090 19.619 1.00 97.56 182 GLU A O 1
ATOM 1373 N N . THR A 1 183 ? -14.650 8.552 20.166 1.00 97.69 183 THR A N 1
ATOM 1374 C CA . THR A 1 183 ? -14.312 9.086 21.499 1.00 97.69 183 THR A CA 1
ATOM 1375 C C . THR A 1 183 ? -13.356 10.283 21.449 1.00 97.69 183 THR A C 1
ATOM 1377 O O . THR A 1 183 ? -13.466 11.188 22.276 1.00 97.69 183 THR A O 1
ATOM 1380 N N . TYR A 1 184 ? -12.398 10.278 20.516 1.00 97.69 184 TYR A N 1
ATOM 1381 C CA . TYR A 1 184 ? -11.287 11.240 20.461 1.00 97.69 184 TYR A CA 1
ATOM 1382 C C . TYR A 1 184 ? -11.271 12.112 19.192 1.00 97.69 184 TYR A C 1
ATOM 1384 O O . TYR A 1 184 ? -10.406 12.978 19.055 1.00 97.69 184 TYR A O 1
ATOM 1392 N N . GLY A 1 185 ? -12.224 11.910 18.281 1.00 96.31 185 GLY A N 1
ATOM 1393 C CA . GLY A 1 185 ? -12.363 12.660 17.036 1.00 96.31 185 GLY A CA 1
ATOM 1394 C C . GLY A 1 185 ? -11.395 12.220 15.939 1.00 96.31 185 GLY A C 1
ATOM 1395 O O . GLY A 1 185 ? -10.230 11.905 16.198 1.00 96.31 185 GLY A O 1
ATOM 1396 N N . PHE A 1 186 ? -11.889 12.239 14.700 1.00 96.25 186 PHE A N 1
ATOM 1397 C CA . PHE A 1 186 ? -11.144 11.824 13.512 1.00 96.25 186 PHE A CA 1
ATOM 1398 C C . PHE A 1 186 ? -10.807 12.991 12.581 1.00 96.25 186 PHE A C 1
ATOM 1400 O O . PHE A 1 186 ? -11.679 13.821 12.323 1.00 96.25 186 PHE A O 1
ATOM 1407 N N . TYR A 1 187 ? -9.591 13.022 12.027 1.00 93.50 187 TYR A N 1
ATOM 1408 C CA . TYR A 1 187 ? -9.201 13.900 10.914 1.00 93.50 187 TYR A CA 1
ATOM 1409 C C . TYR A 1 187 ? -8.473 13.125 9.800 1.00 93.50 187 TYR A C 1
ATOM 1411 O O . TYR A 1 187 ? -7.704 12.204 10.075 1.00 93.50 187 TYR A O 1
ATOM 1419 N N . GLY A 1 188 ? -8.694 13.537 8.547 1.00 87.06 188 GLY A N 1
ATOM 1420 C CA . GLY A 1 188 ? -7.898 13.106 7.393 1.00 87.06 188 GLY A CA 1
ATOM 1421 C C . GLY A 1 188 ? -6.696 14.044 7.188 1.00 87.06 188 GLY A C 1
ATOM 1422 O O . GLY A 1 188 ? -6.905 15.264 7.124 1.00 87.06 188 GLY A O 1
ATOM 1423 N N . PRO A 1 189 ? -5.446 13.542 7.125 1.00 71.56 189 PRO A N 1
ATOM 1424 C CA . PRO A 1 189 ? -4.255 14.392 7.025 1.00 71.56 189 PRO A CA 1
ATOM 1425 C C . PRO A 1 189 ? -4.118 15.069 5.646 1.00 71.56 189 PRO A C 1
ATOM 1427 O O . PRO A 1 189 ? -3.839 16.268 5.556 1.00 71.56 189 PRO A O 1
ATOM 1430 N N . ASP A 1 190 ? -4.415 14.341 4.570 1.00 63.38 190 ASP A N 1
ATOM 1431 C CA . ASP A 1 190 ? -3.926 14.614 3.206 1.00 63.38 190 ASP A CA 1
ATOM 1432 C C . ASP A 1 190 ? -4.789 15.566 2.363 1.00 63.38 190 ASP A C 1
ATOM 1434 O O . ASP A 1 190 ? -4.763 15.575 1.131 1.00 63.38 190 ASP A O 1
ATOM 1438 N N . GLY A 1 191 ? -5.631 16.367 3.013 1.00 54.97 191 GLY A N 1
ATOM 1439 C CA . GLY A 1 191 ? -6.681 17.129 2.323 1.00 54.97 191 GLY A CA 1
ATOM 1440 C C . GLY A 1 191 ? -7.887 16.272 1.918 1.00 54.97 191 GLY A C 1
ATOM 1441 O O . GLY A 1 191 ? -8.958 16.825 1.659 1.00 54.97 191 GLY A O 1
ATOM 1442 N N . GLY A 1 192 ? -7.752 14.943 1.979 1.00 58.69 192 GLY A N 1
ATOM 1443 C CA . GLY A 1 192 ? -8.860 14.038 2.257 1.00 58.69 192 GLY A CA 1
ATOM 1444 C C . GLY A 1 192 ? -9.587 14.410 3.552 1.00 58.69 192 GLY A C 1
ATOM 1445 O O . GLY A 1 192 ? -9.124 15.225 4.359 1.00 58.69 192 GLY A O 1
ATOM 1446 N N . ALA A 1 193 ? -10.784 13.859 3.712 1.00 80.38 193 ALA A N 1
ATOM 1447 C CA . ALA A 1 193 ? -11.651 14.127 4.864 1.00 80.38 193 ALA A CA 1
ATOM 1448 C C . ALA A 1 193 ? -12.251 12.843 5.469 1.00 80.38 193 ALA A C 1
ATOM 1450 O O . ALA A 1 193 ? -12.885 12.868 6.525 1.00 80.38 193 ALA A O 1
ATOM 1451 N N . GLY A 1 194 ? -12.018 11.717 4.803 1.00 91.06 194 GLY A N 1
ATOM 1452 C CA . GLY A 1 194 ? -12.283 10.373 5.271 1.00 91.06 194 GLY A CA 1
ATOM 1453 C C . GLY A 1 194 ? -11.343 9.411 4.559 1.00 91.06 194 GLY A C 1
ATOM 1454 O O . GLY A 1 194 ? -10.736 9.783 3.569 1.00 91.06 194 GLY A O 1
ATOM 1455 N N . GLU A 1 195 ? -11.205 8.191 5.050 1.00 94.12 195 GLU A N 1
ATOM 1456 C CA . GLU A 1 195 ? -10.181 7.247 4.592 1.00 94.12 195 GLU A CA 1
ATOM 1457 C C . GLU A 1 195 ? -10.789 5.839 4.493 1.00 94.12 195 GLU A C 1
ATOM 1459 O O . GLU A 1 195 ? -11.791 5.541 5.158 1.00 94.12 195 GLU A O 1
ATOM 1464 N N . VAL A 1 196 ? -10.211 4.966 3.661 1.00 95.75 196 VAL A N 1
ATOM 1465 C CA . VAL A 1 196 ? -10.630 3.560 3.544 1.00 95.75 196 VAL A CA 1
ATOM 1466 C C . VAL A 1 196 ? -9.490 2.641 3.933 1.00 95.75 196 VAL A C 1
ATOM 1468 O O . VAL A 1 196 ? -8.442 2.657 3.304 1.00 95.75 196 VAL A O 1
ATOM 1471 N N . LEU A 1 197 ? -9.715 1.776 4.915 1.00 97.75 197 LEU A N 1
ATOM 1472 C CA . LEU A 1 197 ? -8.775 0.733 5.300 1.00 97.75 197 LEU A CA 1
ATOM 1473 C C . LEU A 1 197 ? -9.230 -0.630 4.786 1.00 97.75 197 LEU A C 1
ATOM 1475 O O . LEU A 1 197 ? -10.414 -0.969 4.833 1.00 97.75 197 LEU A O 1
ATOM 1479 N N . THR A 1 198 ? -8.263 -1.459 4.423 1.00 98.62 198 THR A N 1
ATOM 1480 C CA . THR A 1 198 ? -8.399 -2.916 4.405 1.00 98.62 198 THR A CA 1
ATOM 1481 C C . THR A 1 198 ? -7.774 -3.488 5.668 1.00 98.62 198 THR A C 1
ATOM 1483 O O . THR A 1 198 ? -6.598 -3.243 5.935 1.00 98.62 198 THR A O 1
ATOM 1486 N N . VAL A 1 199 ? -8.536 -4.263 6.433 1.00 98.88 199 VAL A N 1
ATOM 1487 C CA . VAL A 1 199 ? -8.097 -4.869 7.695 1.00 98.88 199 VAL A CA 1
ATOM 1488 C C . VAL A 1 199 ? -8.263 -6.380 7.590 1.00 98.88 199 VAL A C 1
ATOM 1490 O O . VAL A 1 199 ? -9.353 -6.846 7.268 1.00 98.88 199 VAL A O 1
ATOM 1493 N N . GLY A 1 200 ? -7.205 -7.150 7.839 1.00 98.69 200 GLY A N 1
ATOM 1494 C CA . GLY A 1 200 ? -7.223 -8.611 7.708 1.00 98.69 200 GLY A CA 1
ATOM 1495 C C . GLY A 1 200 ? -6.574 -9.311 8.895 1.00 98.69 200 GLY A C 1
ATOM 1496 O O . GLY A 1 200 ? -5.538 -8.862 9.372 1.00 98.69 200 GLY A O 1
ATOM 1497 N N . ASP A 1 201 ? -7.172 -10.397 9.378 1.00 98.69 201 ASP A N 1
ATOM 1498 C CA . ASP A 1 201 ? -6.538 -11.337 10.312 1.00 98.69 201 ASP A CA 1
ATOM 1499 C C . ASP A 1 201 ? -6.350 -12.706 9.632 1.00 98.69 201 ASP A C 1
ATOM 1501 O O . ASP A 1 201 ? -6.354 -12.788 8.407 1.00 98.69 201 ASP A O 1
ATOM 1505 N N . THR A 1 202 ? -6.127 -13.790 10.377 1.00 97.88 202 THR A N 1
ATOM 1506 C CA . THR A 1 202 ? -5.954 -15.128 9.784 1.00 97.88 202 THR A CA 1
ATOM 1507 C C . THR A 1 202 ? -7.236 -15.746 9.206 1.00 97.88 202 THR A C 1
ATOM 1509 O O . THR A 1 202 ? -7.142 -16.781 8.549 1.00 97.88 202 THR A O 1
ATOM 1512 N N . GLU A 1 203 ? -8.415 -15.168 9.463 1.00 98.06 203 GLU A N 1
ATOM 1513 C CA . GLU A 1 203 ? -9.732 -15.725 9.114 1.00 98.06 203 GLU A CA 1
ATOM 1514 C C . GLU A 1 203 ? -10.638 -14.739 8.345 1.00 98.06 203 GLU A C 1
ATOM 1516 O O . GLU A 1 203 ? -11.310 -15.139 7.392 1.00 98.06 203 GLU A O 1
ATOM 1521 N N . GLU A 1 204 ? -10.679 -13.458 8.735 1.00 98.25 204 GLU A N 1
ATOM 1522 C CA . GLU A 1 204 ? -11.550 -12.431 8.142 1.00 98.25 204 GLU A CA 1
ATOM 1523 C C . GLU A 1 204 ? -10.766 -11.302 7.453 1.00 98.25 204 GLU A C 1
ATOM 1525 O O . GLU A 1 204 ? -9.729 -10.852 7.941 1.00 98.25 204 GLU A O 1
ATOM 1530 N N . ALA A 1 205 ? -11.335 -10.770 6.366 1.00 98.69 205 ALA A N 1
ATOM 1531 C CA . ALA A 1 205 ? -10.950 -9.494 5.766 1.00 98.69 205 ALA A CA 1
ATOM 1532 C C . ALA A 1 205 ? -12.130 -8.511 5.791 1.00 98.69 205 ALA A C 1
ATOM 1534 O O . ALA A 1 205 ? -13.283 -8.892 5.583 1.00 98.69 205 ALA A O 1
ATOM 1535 N N . TRP A 1 206 ? -11.828 -7.237 6.017 1.00 98.88 206 TRP A N 1
ATOM 1536 C CA . TRP A 1 206 ? -12.785 -6.146 6.180 1.00 98.88 206 TRP A CA 1
ATOM 1537 C C . TRP A 1 206 ? -12.351 -4.919 5.383 1.00 98.88 206 TRP A C 1
ATOM 1539 O O . TRP A 1 206 ? -11.168 -4.585 5.346 1.00 98.88 206 TRP A O 1
ATOM 1549 N N . VAL A 1 207 ? -13.321 -4.217 4.802 1.00 98.81 207 VAL A N 1
ATOM 1550 C CA . VAL A 1 207 ? -13.158 -2.854 4.285 1.00 98.81 207 VAL A CA 1
ATOM 1551 C C . VAL A 1 207 ? -13.819 -1.911 5.283 1.00 98.81 207 VAL A C 1
ATOM 1553 O O . VAL A 1 207 ? -14.993 -2.091 5.588 1.00 98.81 207 VAL A O 1
ATOM 1556 N N . PHE A 1 208 ? -13.087 -0.929 5.801 1.00 98.75 208 PHE A N 1
ATOM 1557 C CA . PHE A 1 208 ? -13.531 0.009 6.837 1.00 98.75 208 PHE A CA 1
ATOM 1558 C C . PHE A 1 208 ? -13.406 1.439 6.314 1.00 98.75 208 PHE A C 1
ATOM 1560 O O . PHE A 1 208 ? -12.320 1.879 5.955 1.00 98.75 208 PHE A O 1
ATOM 1567 N N . HIS A 1 209 ? -14.528 2.145 6.227 1.00 98.38 209 HIS A N 1
ATOM 1568 C CA . HIS A 1 209 ? -14.609 3.555 5.858 1.00 98.38 209 HIS A CA 1
ATOM 1569 C C . HIS A 1 209 ? -14.769 4.401 7.108 1.00 98.38 209 HIS A C 1
ATOM 1571 O O . HIS A 1 209 ? -15.596 4.087 7.966 1.00 98.38 209 HIS A O 1
ATOM 1577 N N . ILE A 1 210 ? -14.069 5.525 7.157 1.00 98.00 210 ILE A N 1
ATOM 1578 C CA . ILE A 1 210 ? -14.170 6.492 8.246 1.00 98.00 210 ILE A CA 1
ATOM 1579 C C . ILE A 1 210 ? -14.157 7.920 7.696 1.00 98.00 210 ILE A C 1
ATOM 1581 O O . ILE A 1 210 ? -13.494 8.187 6.703 1.00 98.00 210 ILE A O 1
ATOM 1585 N N . LEU A 1 211 ? -14.888 8.837 8.329 1.00 96.88 211 LEU A N 1
ATOM 1586 C CA . LEU A 1 211 ? -14.775 10.286 8.138 1.00 96.88 211 LEU A CA 1
ATOM 1587 C C . LEU A 1 211 ? -15.021 11.023 9.462 1.00 96.88 211 LEU A C 1
ATOM 1589 O O . LEU A 1 211 ? -15.537 10.446 10.424 1.00 96.88 211 LEU A O 1
ATOM 1593 N N . SER A 1 212 ? -14.675 12.308 9.514 1.00 94.94 212 SER A N 1
ATOM 1594 C CA . SER A 1 212 ? -15.005 13.161 10.661 1.00 94.94 212 SER A CA 1
ATOM 1595 C C . SER A 1 212 ? -16.523 13.282 10.852 1.00 94.94 212 SER A C 1
ATOM 1597 O O . SER A 1 212 ? -17.287 13.248 9.886 1.00 94.94 212 SER A O 1
ATOM 1599 N N . ASP A 1 213 ? -16.981 13.485 12.088 1.00 94.06 213 ASP A N 1
ATOM 1600 C CA . ASP A 1 213 ? -18.364 13.913 12.327 1.00 94.06 213 ASP A CA 1
ATOM 1601 C C . ASP A 1 213 ? -18.550 15.429 12.059 1.00 94.06 213 ASP A C 1
ATOM 1603 O O . ASP A 1 213 ? -17.571 16.182 12.056 1.00 94.06 213 ASP A O 1
ATOM 1607 N N . PRO A 1 214 ? -19.793 15.926 11.896 1.00 93.56 214 PRO A N 1
ATOM 1608 C CA . PRO A 1 214 ? -20.056 17.349 11.656 1.00 93.56 214 PRO A CA 1
ATOM 1609 C C . PRO A 1 214 ? -19.648 18.307 12.789 1.00 93.56 214 PRO A C 1
ATOM 1611 O O . PRO A 1 214 ? -19.594 19.514 12.559 1.00 93.56 214 PRO A O 1
ATOM 1614 N N . SER A 1 215 ? -19.403 17.815 14.010 1.00 93.62 215 SER A N 1
ATOM 1615 C CA . SER A 1 215 ? -18.900 18.616 15.137 1.00 93.62 215 SER A CA 1
ATOM 1616 C C . SER A 1 215 ? -17.369 18.677 15.231 1.00 93.62 215 SER A C 1
ATOM 1618 O O . SER A 1 215 ? -16.844 19.431 16.057 1.00 93.62 215 SER A O 1
ATOM 1620 N N . GLY A 1 216 ? -16.660 17.903 14.400 1.00 91.81 216 GLY A N 1
ATOM 1621 C CA . GLY A 1 216 ? -15.199 17.833 14.348 1.00 91.81 216 GLY A CA 1
ATOM 1622 C C . GLY A 1 216 ? -14.543 17.204 15.584 1.00 91.81 216 GLY A C 1
ATOM 1623 O O . GLY A 1 216 ? -13.377 17.483 15.862 1.00 91.81 216 GLY A O 1
ATOM 1624 N N . LYS A 1 217 ? -15.300 16.421 16.366 1.00 94.56 217 LYS A N 1
ATOM 1625 C CA . LYS A 1 217 ? -14.915 15.911 17.703 1.00 94.56 217 LYS A CA 1
ATOM 1626 C C . LYS A 1 217 ? -15.176 14.419 17.892 1.00 94.56 217 LYS A C 1
ATOM 1628 O O . LYS A 1 217 ? -14.802 13.856 18.914 1.00 94.56 217 LYS A O 1
ATOM 1633 N N . SER A 1 218 ? -15.810 13.793 16.913 1.00 95.56 218 SER A N 1
ATOM 1634 C CA . SER A 1 218 ? -16.135 12.377 16.848 1.00 95.56 218 SER A CA 1
ATOM 1635 C C . SER A 1 218 ? -15.879 11.881 15.415 1.00 95.56 218 SER A C 1
ATOM 1637 O O . SER A 1 218 ? -15.162 12.524 14.637 1.00 95.56 218 SER A O 1
ATOM 1639 N N . ALA A 1 219 ? -16.463 10.743 15.052 1.00 96.50 219 ALA A N 1
ATOM 1640 C CA . ALA A 1 219 ? -16.365 10.161 13.720 1.00 96.50 219 ALA A CA 1
ATOM 1641 C C . ALA A 1 219 ? -17.719 9.629 13.234 1.00 96.50 219 ALA A C 1
ATOM 1643 O O . ALA A 1 219 ? -18.642 9.386 14.019 1.00 96.50 219 ALA A O 1
ATOM 1644 N N . LEU A 1 220 ? -17.802 9.415 11.923 1.00 98.06 220 LEU A N 1
ATOM 1645 C CA . LEU A 1 220 ? -18.779 8.546 11.277 1.00 98.06 220 LEU A CA 1
ATOM 1646 C C . LEU A 1 220 ? -18.005 7.416 10.602 1.00 98.06 220 LEU A C 1
ATOM 1648 O O . LEU A 1 220 ? -16.985 7.672 9.961 1.00 98.06 220 LEU A O 1
ATOM 1652 N N . TRP A 1 221 ? -18.469 6.175 10.721 1.00 98.38 221 TRP A N 1
ATOM 1653 C CA . TRP A 1 221 ? -17.790 5.046 10.087 1.00 98.38 221 TRP A CA 1
ATOM 1654 C C . TRP A 1 221 ? -18.746 3.909 9.728 1.00 98.38 221 TRP A C 1
ATOM 1656 O O . TRP A 1 221 ? -19.818 3.759 10.315 1.00 98.38 221 TRP A O 1
ATOM 1666 N N . VAL A 1 222 ? -18.339 3.096 8.756 1.00 98.75 222 VAL A N 1
ATOM 1667 C CA . VAL A 1 222 ? -18.963 1.813 8.415 1.00 98.75 222 VAL A CA 1
ATOM 1668 C C . VAL A 1 222 ? -17.865 0.834 8.016 1.00 98.75 222 VAL A C 1
ATOM 1670 O O . VAL A 1 222 ? -16.838 1.236 7.476 1.00 98.75 222 VAL A O 1
ATOM 1673 N N . ALA A 1 223 ? -18.062 -0.454 8.246 1.00 98.81 223 ALA A N 1
ATOM 1674 C CA . ALA A 1 223 ? -17.236 -1.489 7.653 1.00 98.81 223 ALA A CA 1
ATOM 1675 C C . ALA A 1 223 ? -18.093 -2.598 7.057 1.00 98.81 223 ALA A C 1
ATOM 1677 O O . ALA A 1 223 ? -19.174 -2.895 7.564 1.00 98.81 223 ALA A O 1
ATOM 1678 N N . GLN A 1 224 ? -17.578 -3.221 6.002 1.00 98.81 224 GLN A N 1
ATOM 1679 C CA . GLN A 1 224 ? -18.182 -4.371 5.347 1.00 98.81 224 GLN A CA 1
ATOM 1680 C C . GLN A 1 224 ? -17.153 -5.500 5.228 1.00 98.81 224 GLN A C 1
ATOM 1682 O O . GLN A 1 224 ? -16.013 -5.292 4.800 1.00 98.81 224 GLN A O 1
ATOM 1687 N N . ARG A 1 225 ? -17.561 -6.707 5.613 1.00 98.75 225 ARG A N 1
ATOM 1688 C CA . ARG A 1 225 ? -16.762 -7.928 5.531 1.00 98.75 225 ARG A CA 1
ATOM 1689 C C . ARG A 1 225 ? -16.587 -8.334 4.070 1.00 98.75 225 ARG A C 1
ATOM 1691 O O . ARG A 1 225 ? -17.560 -8.404 3.320 1.00 98.75 225 ARG A O 1
ATOM 1698 N N . VAL A 1 226 ? -15.363 -8.662 3.668 1.00 98.81 226 VAL A N 1
ATOM 1699 C CA . VAL A 1 226 ? -15.116 -9.340 2.390 1.00 98.81 226 VAL A CA 1
ATOM 1700 C C . VAL A 1 226 ? -15.501 -10.817 2.571 1.00 98.81 226 VAL A C 1
ATOM 1702 O O . VAL A 1 226 ? -15.028 -11.449 3.521 1.00 98.81 226 VAL A O 1
ATOM 1705 N N . PRO A 1 227 ? -16.374 -11.397 1.725 1.00 98.62 227 PRO A N 1
ATOM 1706 C CA . PRO A 1 227 ? -16.695 -12.821 1.800 1.00 98.62 227 PRO A CA 1
ATOM 1707 C C . PRO A 1 227 ? -15.441 -13.692 1.655 1.00 98.62 227 PRO A C 1
ATOM 1709 O O . PRO A 1 227 ? -14.539 -13.354 0.895 1.00 98.62 227 PRO A O 1
ATOM 1712 N N . ASP A 1 228 ? -15.392 -14.842 2.335 1.00 98.56 228 ASP A N 1
ATOM 1713 C CA . ASP A 1 228 ? -14.190 -15.691 2.385 1.00 98.56 228 ASP A CA 1
ATOM 1714 C C . ASP A 1 228 ? -13.652 -16.060 0.993 1.00 98.56 228 ASP A C 1
ATOM 1716 O O . ASP A 1 228 ? -12.444 -16.149 0.810 1.00 98.56 228 ASP A O 1
ATOM 1720 N N . GLY A 1 229 ? -14.541 -16.279 0.020 1.00 98.62 229 GLY A N 1
ATOM 1721 C CA . GLY A 1 229 ? -14.206 -16.619 -1.367 1.00 98.62 229 GLY A CA 1
ATOM 1722 C C . GLY A 1 229 ? -14.053 -15.424 -2.312 1.00 98.62 229 GLY A C 1
ATOM 1723 O O . GLY A 1 229 ? -14.062 -15.628 -3.520 1.00 98.62 229 GLY A O 1
ATOM 1724 N N . HIS A 1 230 ? -13.992 -14.188 -1.809 1.00 98.81 230 HIS A N 1
ATOM 1725 C CA . HIS A 1 230 ? -13.972 -12.962 -2.613 1.00 98.81 230 HIS A CA 1
ATOM 1726 C C . HIS A 1 230 ? -12.676 -12.149 -2.464 1.00 98.81 230 HIS A C 1
ATOM 1728 O O . HIS A 1 230 ? -11.970 -12.231 -1.458 1.00 98.81 230 HIS A O 1
ATOM 1734 N N . VAL A 1 231 ? -12.432 -11.287 -3.455 1.00 98.88 231 VAL A N 1
ATOM 1735 C CA . VAL A 1 231 ? -11.489 -10.163 -3.408 1.00 98.88 231 VAL A CA 1
ATOM 1736 C C . VAL A 1 231 ? -12.225 -8.835 -3.624 1.00 98.88 231 VAL A C 1
ATOM 1738 O O . VAL A 1 231 ? -13.075 -8.717 -4.510 1.00 98.88 231 VAL A O 1
ATOM 1741 N N . ALA A 1 232 ? -11.913 -7.835 -2.803 1.00 98.75 232 ALA A N 1
ATOM 1742 C CA . ALA A 1 232 ? -12.351 -6.448 -2.935 1.00 98.75 232 ALA A CA 1
ATOM 1743 C C . ALA A 1 232 ? -11.225 -5.589 -3.528 1.00 98.75 232 ALA A C 1
ATOM 1745 O O . ALA A 1 232 ? -10.052 -5.787 -3.196 1.00 98.75 232 ALA A O 1
ATOM 1746 N N . VAL A 1 233 ? -11.584 -4.615 -4.369 1.00 98.25 233 VAL A N 1
ATOM 1747 C CA . VAL A 1 233 ? -10.644 -3.634 -4.935 1.00 98.25 233 VAL A CA 1
ATOM 1748 C C . VAL A 1 233 ? -11.032 -2.226 -4.499 1.00 98.25 233 VAL A C 1
ATOM 1750 O O . VAL A 1 233 ? -12.173 -1.806 -4.690 1.00 98.25 233 VAL A O 1
ATOM 1753 N N . ILE A 1 234 ? -10.070 -1.490 -3.943 1.00 96.94 234 ILE A N 1
ATOM 1754 C CA . ILE A 1 234 ? -10.249 -0.133 -3.444 1.00 96.94 234 ILE A CA 1
ATOM 1755 C C . ILE A 1 234 ? -9.167 0.772 -4.051 1.00 96.94 234 ILE A C 1
ATOM 1757 O O . ILE A 1 234 ? -7.967 0.507 -3.989 1.00 96.94 234 ILE A O 1
ATOM 1761 N N . ALA A 1 235 ? -9.621 1.876 -4.626 1.00 94.88 235 ALA A N 1
ATOM 1762 C CA . ALA A 1 235 ? -8.812 3.046 -4.940 1.00 94.88 235 ALA A CA 1
ATOM 1763 C C . ALA A 1 235 ? -9.416 4.248 -4.197 1.00 94.88 235 ALA A C 1
ATOM 1765 O O . ALA A 1 235 ? -10.383 4.065 -3.463 1.00 94.88 235 ALA A O 1
ATOM 1766 N N . ASN A 1 236 ? -8.882 5.458 -4.394 1.00 93.00 236 ASN A N 1
ATOM 1767 C CA . ASN A 1 236 ? -9.161 6.604 -3.519 1.00 93.00 236 ASN A CA 1
ATOM 1768 C C . ASN A 1 236 ? -10.603 7.138 -3.624 1.00 93.00 236 ASN A C 1
ATOM 1770 O O . ASN A 1 236 ? -10.858 8.117 -4.332 1.00 93.00 236 ASN A O 1
ATOM 1774 N N . MET A 1 237 ? -11.555 6.439 -3.006 1.00 92.31 237 MET A N 1
ATOM 1775 C CA . MET A 1 237 ? -12.979 6.745 -2.911 1.00 92.31 237 MET A CA 1
ATOM 1776 C C . MET A 1 237 ? -13.678 5.707 -2.010 1.00 92.31 237 MET A C 1
ATOM 1778 O O . MET A 1 237 ? -13.289 4.541 -1.969 1.00 92.31 237 MET A O 1
ATOM 1782 N N . PHE A 1 238 ? -14.771 6.093 -1.348 1.00 96.00 238 PHE A N 1
ATOM 1783 C CA . PHE A 1 238 ? -15.668 5.133 -0.700 1.00 96.00 238 PHE A CA 1
ATOM 1784 C C . PHE A 1 238 ? -16.297 4.155 -1.724 1.00 96.00 238 PHE A C 1
ATOM 1786 O O . PHE A 1 238 ? -16.714 4.550 -2.812 1.00 96.00 238 PHE A O 1
ATOM 1793 N N . THR A 1 239 ? -16.340 2.866 -1.363 1.00 96.00 239 THR A N 1
ATOM 1794 C CA . THR A 1 239 ? -16.849 1.733 -2.167 1.00 96.00 239 THR A CA 1
ATOM 1795 C C . THR A 1 239 ? -18.136 1.072 -1.635 1.00 96.00 239 THR A C 1
ATOM 1797 O O . THR A 1 239 ? -18.996 0.696 -2.428 1.00 96.00 239 THR A O 1
ATOM 1800 N N . ILE A 1 240 ? -18.289 0.925 -0.311 1.00 97.69 240 ILE A N 1
ATOM 1801 C CA . ILE A 1 240 ? -19.487 0.415 0.388 1.00 97.69 240 ILE A CA 1
ATOM 1802 C C . ILE A 1 240 ? -20.727 1.239 0.003 1.00 97.69 240 ILE A C 1
ATOM 1804 O O . ILE A 1 240 ? -20.716 2.473 0.065 1.00 97.69 240 ILE A O 1
ATOM 1808 N N . ARG A 1 241 ? -21.796 0.549 -0.412 1.00 96.19 241 ARG A N 1
ATOM 1809 C CA . ARG A 1 241 ? -23.052 1.148 -0.894 1.00 96.19 241 ARG A CA 1
ATOM 1810 C C . ARG A 1 241 ? -24.150 1.024 0.164 1.00 96.19 241 ARG A C 1
ATOM 1812 O O . ARG A 1 241 ? -23.992 1.588 1.243 1.00 96.19 241 ARG A O 1
ATOM 1819 N N . GLU A 1 242 ? -25.247 0.334 -0.151 1.00 95.38 242 GLU A N 1
ATOM 1820 C CA . GLU A 1 242 ? -26.368 0.068 0.760 1.00 95.38 242 GLU A CA 1
ATOM 1821 C C . GLU A 1 242 ? -25.887 -0.715 2.009 1.00 95.38 242 GLU A C 1
ATOM 1823 O O . GLU A 1 242 ? -25.267 -1.771 1.882 1.00 95.38 242 GLU A O 1
ATOM 1828 N N . ILE A 1 243 ? -26.143 -0.174 3.208 1.00 95.25 243 ILE A N 1
ATOM 1829 C CA . ILE A 1 243 ? -25.711 -0.715 4.513 1.00 95.25 243 ILE A CA 1
ATOM 1830 C C . ILE A 1 243 ? -26.885 -1.404 5.228 1.00 95.25 243 ILE A C 1
ATOM 1832 O O . ILE A 1 243 ? -27.959 -0.807 5.340 1.00 95.25 243 ILE A O 1
ATOM 1836 N N . ASP A 1 244 ? -26.651 -2.577 5.827 1.00 94.88 244 ASP A N 1
ATOM 1837 C CA . ASP A 1 244 ? -27.542 -3.166 6.839 1.00 94.88 244 ASP A CA 1
ATOM 1838 C C . ASP A 1 244 ? -26.798 -3.415 8.163 1.00 94.88 244 ASP A C 1
ATOM 1840 O O . ASP A 1 244 ? -26.145 -4.438 8.349 1.00 94.88 244 ASP A O 1
ATOM 1844 N N . LEU A 1 245 ? -26.923 -2.482 9.115 1.00 93.81 245 LEU A N 1
ATOM 1845 C CA . LEU A 1 245 ? -26.346 -2.617 10.463 1.00 93.81 245 LEU A CA 1
ATOM 1846 C C . LEU A 1 245 ? -27.079 -3.652 11.348 1.00 93.81 245 LEU A C 1
ATOM 1848 O O . LEU A 1 245 ? -26.659 -3.888 12.480 1.00 93.81 245 LEU A O 1
ATOM 1852 N N . GLY A 1 246 ? -28.169 -4.261 10.866 1.00 95.06 246 GLY A N 1
ATOM 1853 C CA . GLY A 1 246 ? -28.786 -5.436 11.481 1.00 95.06 246 GLY A CA 1
ATOM 1854 C C . GLY A 1 246 ? -28.008 -6.727 11.201 1.00 95.06 246 GLY A C 1
ATOM 1855 O O . GLY A 1 246 ? -27.969 -7.612 12.059 1.00 95.06 246 GLY A O 1
ATOM 1856 N N . ASP A 1 247 ? -27.334 -6.819 10.050 1.00 97.12 247 ASP A N 1
ATOM 1857 C CA . ASP A 1 247 ? -26.416 -7.911 9.721 1.00 97.12 247 ASP A CA 1
ATOM 1858 C C . ASP A 1 247 ? -25.022 -7.641 10.307 1.00 97.12 247 ASP A C 1
ATOM 1860 O O . ASP A 1 247 ? -24.060 -7.319 9.608 1.00 97.12 247 ASP A O 1
ATOM 1864 N N . SER A 1 248 ? -24.895 -7.824 11.622 1.00 96.06 248 SER A N 1
ATOM 1865 C CA . SER A 1 248 ? -23.613 -7.710 12.327 1.00 96.06 248 SER A CA 1
ATOM 1866 C C . SER A 1 248 ? -22.590 -8.796 11.957 1.00 96.06 248 SER A C 1
ATOM 1868 O O . SER A 1 248 ? -21.436 -8.732 12.392 1.00 96.06 248 SER A O 1
ATOM 1870 N N . ALA A 1 249 ? -22.956 -9.798 11.146 1.00 97.19 249 ALA A N 1
ATOM 1871 C CA . ALA A 1 249 ? -21.984 -10.742 10.607 1.00 97.19 249 ALA A CA 1
ATOM 1872 C C . ALA A 1 249 ? -21.165 -10.092 9.482 1.00 97.19 249 ALA A C 1
ATOM 1874 O O . ALA A 1 249 ? -19.944 -10.271 9.467 1.00 97.19 249 ALA A O 1
ATOM 1875 N N . ASN A 1 250 ? -21.812 -9.312 8.605 1.00 97.88 250 ASN A N 1
ATOM 1876 C CA . ASN A 1 250 ? -21.184 -8.688 7.436 1.00 97.88 250 ASN A CA 1
ATOM 1877 C C . ASN A 1 250 ? -20.960 -7.172 7.542 1.00 97.88 250 ASN A C 1
ATOM 1879 O O . ASN A 1 250 ? -20.121 -6.661 6.803 1.00 97.88 250 ASN A O 1
ATOM 1883 N N . PHE A 1 251 ? -21.646 -6.459 8.437 1.00 98.44 251 PHE A N 1
ATOM 1884 C CA . PHE A 1 251 ? -21.511 -5.011 8.618 1.00 98.44 251 PHE A CA 1
ATOM 1885 C C . PHE A 1 251 ? -21.194 -4.610 10.062 1.00 98.44 251 PHE A C 1
ATOM 1887 O O . PHE A 1 251 ? -21.611 -5.246 11.027 1.00 98.44 251 PHE A O 1
ATOM 1894 N N . LEU A 1 252 ? -20.481 -3.494 10.198 1.00 98.56 252 LEU A N 1
ATOM 1895 C CA . LEU A 1 252 ? -20.256 -2.752 11.441 1.00 98.56 252 LEU A CA 1
ATOM 1896 C C . LEU A 1 252 ? -20.385 -1.251 11.126 1.00 98.56 252 LEU A C 1
ATOM 1898 O O . LEU A 1 252 ? -20.214 -0.862 9.972 1.00 98.56 252 LEU A O 1
ATOM 1902 N N . GLY A 1 253 ? -20.659 -0.387 12.102 1.00 97.25 253 GLY A N 1
ATOM 1903 C CA . GLY A 1 253 ? -20.719 1.058 11.849 1.00 97.25 253 GLY A CA 1
ATOM 1904 C C . GLY A 1 253 ? -21.061 1.905 13.068 1.00 97.25 253 GLY A C 1
ATOM 1905 O O . GLY A 1 253 ? -21.474 1.379 14.103 1.00 97.25 253 GLY A O 1
ATOM 1906 N N . SER A 1 254 ? -20.903 3.222 12.930 1.00 95.31 254 SER A N 1
ATOM 1907 C CA . SER A 1 254 ? -21.139 4.170 14.017 1.00 95.31 254 SER A CA 1
ATOM 1908 C C . SER A 1 254 ? -22.622 4.306 14.359 1.00 95.31 254 SER A C 1
ATOM 1910 O O . SER A 1 254 ? -23.491 4.417 13.491 1.00 95.31 254 SER A O 1
ATOM 1912 N N . SER A 1 255 ? -22.934 4.347 15.655 1.00 88.75 255 SER A N 1
ATOM 1913 C CA . SER A 1 255 ? -24.328 4.397 16.136 1.00 88.75 255 SER A CA 1
ATOM 1914 C C . SER A 1 255 ? -25.077 5.681 15.736 1.00 88.75 255 SER A C 1
ATOM 1916 O O . SER A 1 255 ? -26.300 5.680 15.617 1.00 88.75 255 SER A O 1
ATOM 1918 N N . ASN A 1 256 ? -24.342 6.764 15.473 1.00 89.56 256 ASN A N 1
ATOM 1919 C CA . ASN A 1 256 ? -24.849 8.060 15.013 1.00 89.56 256 ASN A CA 1
ATOM 1920 C C . ASN A 1 256 ? -25.098 8.136 13.487 1.00 89.56 256 ASN A C 1
ATOM 1922 O O . ASN A 1 256 ? -25.721 9.094 13.026 1.00 89.56 256 ASN A O 1
ATOM 1926 N N . LEU A 1 257 ? -24.634 7.158 12.696 1.00 95.19 257 LEU A N 1
ATOM 1927 C CA . LEU A 1 257 ? -24.511 7.259 11.235 1.00 95.19 257 LEU A CA 1
ATOM 1928 C C . LEU A 1 257 ? -25.827 7.622 10.531 1.00 95.19 257 LEU A C 1
ATOM 1930 O O . LEU A 1 257 ? -25.885 8.555 9.726 1.00 95.19 257 LEU A O 1
ATOM 1934 N N . LEU A 1 258 ? -26.890 6.886 10.863 1.00 94.81 258 LEU A N 1
ATOM 1935 C CA . LEU A 1 258 ? -28.208 7.005 10.236 1.00 94.81 258 LEU A CA 1
ATOM 1936 C C . LEU A 1 258 ? -28.881 8.350 10.538 1.00 94.81 258 LEU A C 1
ATOM 1938 O O . LEU A 1 258 ? -29.494 8.952 9.653 1.00 94.81 258 LEU A O 1
ATOM 1942 N N . ASP A 1 259 ? -28.755 8.836 11.771 1.00 95.44 259 ASP A N 1
ATOM 1943 C CA . ASP A 1 259 ? -29.397 10.077 12.199 1.00 95.44 259 ASP A CA 1
ATOM 1944 C C . ASP A 1 259 ? -28.588 11.314 11.798 1.00 95.44 259 ASP A C 1
ATOM 1946 O O . ASP A 1 259 ? -29.188 12.333 11.446 1.00 95.44 259 ASP A O 1
ATOM 1950 N N . THR A 1 260 ? -27.257 11.223 11.700 1.00 96.62 260 THR A N 1
ATOM 1951 C CA . THR A 1 260 ? -26.447 12.269 11.059 1.00 96.62 260 THR A CA 1
ATOM 1952 C C . THR A 1 260 ? -26.761 12.367 9.561 1.00 96.62 260 THR A C 1
ATOM 1954 O O . THR A 1 260 ? -26.981 13.474 9.065 1.00 96.62 260 THR A O 1
ATOM 1957 N N . ALA A 1 261 ? -26.892 11.241 8.843 1.00 97.31 261 ALA A N 1
ATOM 1958 C CA . ALA A 1 261 ? -27.289 11.246 7.428 1.00 97.31 261 ALA A CA 1
ATOM 1959 C C . ALA A 1 261 ? -28.651 11.935 7.203 1.00 97.31 261 ALA A C 1
ATOM 1961 O O . ALA A 1 261 ? -28.793 12.740 6.281 1.00 97.31 261 ALA A O 1
ATOM 1962 N N . ARG A 1 262 ? -29.636 11.675 8.075 1.00 97.00 262 ARG A N 1
ATOM 1963 C CA . ARG A 1 262 ? -30.951 12.344 8.058 1.00 97.00 262 ARG A CA 1
ATOM 1964 C C . ARG A 1 262 ? -30.858 13.831 8.388 1.00 97.00 262 ARG A C 1
ATOM 1966 O O . ARG A 1 262 ? -31.404 14.655 7.659 1.00 97.00 262 ARG A O 1
ATOM 1973 N N . THR A 1 263 ? -30.159 14.180 9.469 1.00 97.56 263 THR A N 1
ATOM 1974 C CA . THR A 1 263 ? -30.060 15.558 9.987 1.00 97.56 263 THR A CA 1
ATOM 1975 C C . THR A 1 263 ? -29.449 16.515 8.963 1.00 97.56 263 THR A C 1
ATOM 1977 O O . THR A 1 263 ? -29.887 17.658 8.854 1.00 97.56 263 THR A O 1
ATOM 1980 N N . TYR A 1 264 ? -28.487 16.036 8.172 1.00 97.06 264 TYR A N 1
ATOM 1981 C CA . TYR A 1 264 ? -27.813 16.817 7.131 1.00 97.06 264 TYR A CA 1
ATOM 1982 C C . TYR A 1 264 ? -28.419 16.630 5.726 1.00 97.06 264 TYR A C 1
ATOM 1984 O O . TYR A 1 264 ? -27.864 17.123 4.747 1.00 97.06 264 TYR A O 1
ATOM 1992 N N . GLY A 1 265 ? -29.565 15.946 5.605 1.00 97.44 265 GLY A N 1
ATOM 1993 C CA . GLY A 1 265 ? -30.280 15.767 4.334 1.00 97.44 265 GLY A CA 1
ATOM 1994 C C . GLY A 1 265 ? -29.589 14.845 3.321 1.00 97.44 265 GLY A C 1
ATOM 1995 O O . GLY A 1 265 ? -29.970 14.830 2.153 1.00 97.44 265 GLY A O 1
ATOM 1996 N N . LEU A 1 266 ? -28.591 14.072 3.758 1.00 96.69 266 LEU A N 1
ATOM 1997 C CA . LEU A 1 266 ? -27.837 13.115 2.939 1.00 96.69 266 LEU A CA 1
ATOM 1998 C C . LEU A 1 266 ? -28.637 11.823 2.684 1.00 96.69 266 LEU A C 1
ATOM 2000 O O . LEU A 1 266 ? -28.367 11.098 1.727 1.00 96.69 266 LEU A O 1
ATOM 2004 N N . TRP A 1 267 ? -29.648 11.551 3.517 1.00 96.88 267 TRP A N 1
ATOM 2005 C CA . TRP A 1 267 ? -30.592 10.441 3.377 1.00 96.88 267 TRP A CA 1
ATOM 2006 C C . TRP A 1 267 ? -31.999 10.850 3.832 1.00 96.88 267 TRP A C 1
ATOM 2008 O O . TRP A 1 267 ? -32.162 11.514 4.853 1.00 96.88 267 TRP A O 1
ATOM 2018 N N . ASP A 1 268 ? -33.033 10.431 3.097 1.00 94.50 268 ASP A N 1
ATOM 2019 C CA . ASP A 1 268 ? -34.435 10.794 3.365 1.00 94.50 268 ASP A CA 1
ATOM 2020 C C . ASP A 1 268 ? -35.146 9.860 4.367 1.00 94.50 268 ASP A C 1
ATOM 2022 O O . ASP A 1 268 ? -36.355 9.983 4.592 1.00 94.50 268 ASP A O 1
ATOM 2026 N N . GLY A 1 269 ? -34.403 8.910 4.943 1.00 93.31 269 GLY A N 1
ATOM 2027 C CA . GLY A 1 269 ? -34.896 7.918 5.892 1.00 93.31 269 GLY A CA 1
ATOM 2028 C C . GLY A 1 269 ? -35.599 6.703 5.274 1.00 93.31 269 GLY A C 1
ATOM 2029 O O . GLY A 1 269 ? -36.137 5.905 6.042 1.00 93.31 269 GLY A O 1
ATOM 2030 N N . LYS A 1 270 ? -35.622 6.547 3.940 1.00 92.56 270 LYS A N 1
ATOM 2031 C CA . LYS A 1 270 ? -36.260 5.413 3.244 1.00 92.56 270 LYS A CA 1
ATOM 2032 C C . LYS A 1 270 ? -35.233 4.467 2.612 1.00 92.56 270 LYS A C 1
ATOM 2034 O O . LYS A 1 270 ? -34.184 4.900 2.147 1.00 92.56 270 LYS A O 1
ATOM 2039 N N . GLY A 1 271 ? -35.577 3.180 2.533 1.00 91.00 271 GLY A N 1
ATOM 2040 C CA . GLY A 1 271 ? -34.678 2.140 2.016 1.00 91.00 271 GLY A CA 1
ATOM 2041 C C . GLY A 1 271 ? -33.468 1.906 2.926 1.00 91.00 271 GLY A C 1
ATOM 2042 O O . GLY A 1 271 ? -33.500 2.268 4.101 1.00 91.00 271 GLY A O 1
ATOM 2043 N N . ALA A 1 272 ? -32.412 1.305 2.381 1.00 93.56 272 ALA A N 1
ATOM 2044 C CA . ALA A 1 272 ? -31.100 1.286 3.020 1.00 93.56 272 ALA A CA 1
ATOM 2045 C C . ALA A 1 272 ? -30.381 2.634 2.824 1.00 93.56 272 ALA A C 1
ATOM 2047 O O . ALA A 1 272 ? -30.632 3.353 1.853 1.00 93.56 272 ALA A O 1
ATOM 2048 N N . LEU A 1 273 ? -29.463 2.968 3.733 1.00 96.38 273 LEU A N 1
ATOM 2049 C CA . LEU A 1 273 ? -28.532 4.080 3.544 1.00 96.38 273 LEU A CA 1
ATOM 2050 C C . LEU A 1 273 ? -27.420 3.641 2.585 1.00 96.38 273 LEU A C 1
ATOM 2052 O O . LEU A 1 273 ? -26.790 2.622 2.838 1.00 96.38 273 LEU A O 1
ATOM 2056 N N . ASP A 1 274 ? -27.143 4.414 1.535 1.00 96.69 274 ASP A N 1
ATOM 2057 C CA . ASP A 1 274 ? -25.951 4.235 0.695 1.00 96.69 274 ASP A CA 1
ATOM 2058 C C . ASP A 1 274 ? -24.807 5.115 1.226 1.00 96.69 274 ASP A C 1
ATOM 2060 O O . ASP A 1 274 ? -24.884 6.344 1.130 1.00 96.69 274 ASP A O 1
ATOM 2064 N N . PHE A 1 275 ? -23.763 4.503 1.799 1.00 97.69 275 PHE A N 1
ATOM 2065 C CA . PHE A 1 275 ? -22.667 5.240 2.443 1.00 97.69 275 PHE A CA 1
ATOM 2066 C C . PHE A 1 275 ? -21.899 6.122 1.453 1.00 97.69 275 PHE A C 1
ATOM 2068 O O . PHE A 1 275 ? -21.730 7.320 1.681 1.00 97.69 275 PHE A O 1
ATOM 2075 N N . THR A 1 276 ? -21.463 5.544 0.331 1.00 96.69 276 THR A N 1
ATOM 2076 C CA . THR A 1 276 ? -20.688 6.249 -0.699 1.00 96.69 276 THR A CA 1
ATOM 2077 C C . THR A 1 276 ? -21.469 7.433 -1.269 1.00 96.69 276 THR A C 1
ATOM 2079 O O . THR A 1 276 ? -20.928 8.533 -1.405 1.00 96.69 276 THR A O 1
ATOM 2082 N N . ARG A 1 277 ? -22.762 7.246 -1.555 1.00 96.06 277 ARG A N 1
ATOM 2083 C CA . ARG A 1 277 ? -23.640 8.312 -2.054 1.00 96.06 277 ARG A CA 1
ATOM 2084 C C . ARG A 1 277 ? -23.877 9.411 -1.014 1.00 96.06 277 ARG A C 1
ATOM 2086 O O . ARG A 1 277 ? -23.877 10.589 -1.376 1.00 96.06 277 ARG A O 1
ATOM 2093 N N . ALA A 1 278 ? -24.081 9.047 0.251 1.00 96.88 278 ALA A N 1
ATOM 2094 C CA . ALA A 1 278 ? -24.347 10.004 1.321 1.00 96.88 278 ALA A CA 1
ATOM 2095 C C . ALA A 1 278 ? -23.100 10.818 1.704 1.00 96.88 278 ALA A C 1
ATOM 2097 O O . ALA A 1 278 ? -23.183 12.039 1.811 1.00 96.88 278 ALA A O 1
ATOM 2098 N N . PHE A 1 279 ? -21.952 10.158 1.885 1.00 96.88 279 PHE A N 1
ATOM 2099 C CA . PHE A 1 279 ? -20.791 10.746 2.560 1.00 96.88 279 PHE A CA 1
ATOM 2100 C C . PHE A 1 279 ? -19.564 10.998 1.682 1.00 96.88 279 PHE A C 1
ATOM 2102 O O . PHE A 1 279 ? -18.693 11.737 2.132 1.00 96.88 279 PHE A O 1
ATOM 2109 N N . SER A 1 280 ? -19.462 10.459 0.459 1.00 94.81 280 SER A N 1
ATOM 2110 C CA . SER A 1 280 ? -18.325 10.777 -0.424 1.00 94.81 280 SER A CA 1
ATOM 2111 C C . SER A 1 280 ? -18.525 12.084 -1.197 1.00 94.81 280 SER A C 1
ATOM 2113 O O . SER A 1 280 ? -19.659 12.465 -1.501 1.00 94.81 280 SER A O 1
ATOM 2115 N N . LEU A 1 281 ? -17.432 12.737 -1.605 1.00 92.38 281 LEU A N 1
ATOM 2116 C CA . LEU A 1 281 ? -17.456 13.792 -2.630 1.00 92.38 281 LEU A CA 1
ATOM 2117 C C . LEU A 1 281 ? -17.145 13.264 -4.049 1.00 92.38 281 LEU A C 1
ATOM 2119 O O . LEU A 1 281 ? -17.284 14.022 -5.006 1.00 92.38 281 LEU A O 1
ATOM 2123 N N . GLY A 1 282 ? -16.816 11.974 -4.206 1.00 91.56 282 GLY A N 1
ATOM 2124 C CA . GLY A 1 282 ? -16.502 11.329 -5.489 1.00 91.56 282 GLY A CA 1
ATOM 2125 C C . GLY A 1 282 ? -15.007 11.052 -5.699 1.00 91.56 282 GLY A C 1
ATOM 2126 O O . GLY A 1 282 ? -14.237 10.939 -4.744 1.00 91.56 282 GLY A O 1
ATOM 2127 N N . GLU A 1 283 ? -14.588 10.915 -6.957 1.00 89.50 283 GLU A N 1
ATOM 2128 C CA . GLU A 1 283 ? -13.180 10.679 -7.310 1.00 89.50 283 GLU A CA 1
ATOM 2129 C C . GLU A 1 283 ? -12.308 11.927 -7.075 1.00 89.50 283 GLU A C 1
ATOM 2131 O O . GLU A 1 283 ? -12.731 13.055 -7.335 1.00 89.50 283 GLU A O 1
ATOM 2136 N N . TYR A 1 284 ? -11.061 11.730 -6.640 1.00 76.25 284 TYR A N 1
ATOM 2137 C CA . TYR A 1 284 ? -10.063 12.803 -6.581 1.00 76.25 284 TYR A CA 1
ATOM 2138 C C . TYR A 1 284 ? -9.574 13.223 -7.970 1.00 76.25 284 TYR A C 1
ATOM 2140 O O . TYR A 1 284 ? -9.470 12.392 -8.863 1.00 76.25 284 TYR A O 1
ATOM 2148 N N . ALA A 1 285 ? -9.139 14.484 -8.089 1.00 77.69 285 ALA A N 1
ATOM 2149 C CA . ALA A 1 285 ? -8.393 15.084 -9.208 1.00 77.69 285 ALA A CA 1
ATOM 2150 C C . ALA A 1 285 ? -9.079 15.079 -10.591 1.00 77.69 285 ALA A C 1
ATOM 2152 O O . ALA A 1 285 ? -9.218 16.139 -11.198 1.00 77.69 285 ALA A O 1
ATOM 2153 N N . SER A 1 286 ? -9.495 13.923 -11.102 1.00 85.19 286 SER A N 1
ATOM 2154 C CA . SER A 1 286 ? -10.120 13.752 -12.411 1.00 85.19 286 SER A CA 1
ATOM 2155 C C . SER A 1 286 ? -11.103 12.582 -12.422 1.00 85.19 286 SER A C 1
ATOM 2157 O O . SER A 1 286 ? -10.981 11.623 -11.662 1.00 85.19 286 SER A O 1
ATOM 2159 N N . LYS A 1 287 ? -12.039 12.603 -13.375 1.00 89.31 287 LYS A N 1
ATOM 2160 C CA . LYS A 1 287 ? -12.821 11.414 -13.745 1.00 89.31 287 LYS A CA 1
ATOM 2161 C C . LYS A 1 287 ? -11.868 10.246 -14.065 1.00 89.31 287 LYS A C 1
ATOM 2163 O O . LYS A 1 287 ? -10.822 10.475 -14.672 1.00 89.31 287 LYS A O 1
ATOM 2168 N N . TYR A 1 288 ? -12.231 9.031 -13.657 1.00 93.38 288 TYR A N 1
ATOM 2169 C CA . TYR A 1 288 ? -11.453 7.784 -13.783 1.00 93.38 288 TYR A CA 1
ATOM 2170 C C . TYR A 1 288 ? -10.236 7.611 -12.851 1.00 93.38 288 TYR A C 1
ATOM 2172 O O . TYR A 1 288 ? -9.653 6.525 -12.840 1.00 93.38 288 TYR A O 1
ATOM 2180 N N . TYR A 1 289 ? -9.872 8.597 -12.021 1.00 92.44 289 TYR A N 1
ATOM 2181 C CA . TYR A 1 289 ? -8.691 8.537 -11.139 1.00 92.44 289 TYR A CA 1
ATOM 2182 C C . TYR A 1 289 ? -8.674 7.344 -10.166 1.00 92.44 289 TYR A C 1
ATOM 2184 O O . TYR A 1 289 ? -7.610 6.801 -9.843 1.00 92.44 289 TYR A O 1
ATOM 2192 N N . SER A 1 290 ? -9.847 6.927 -9.696 1.00 94.44 290 SER A N 1
ATOM 2193 C CA . SER A 1 290 ? -10.035 5.799 -8.781 1.00 94.44 290 SER A CA 1
ATOM 2194 C C . SER A 1 290 ? -10.712 4.632 -9.505 1.00 94.44 290 SER A C 1
ATOM 2196 O O . SER A 1 290 ? -10.267 3.487 -9.401 1.00 94.44 290 SER A O 1
ATOM 2198 N N . GLY A 1 291 ? -11.723 4.908 -10.331 1.00 96.19 291 GLY A N 1
ATOM 2199 C CA . GLY A 1 291 ? -12.479 3.875 -11.033 1.00 96.19 291 GLY A CA 1
ATOM 2200 C C . GLY A 1 291 ? -11.695 3.114 -12.104 1.00 96.19 291 GLY A C 1
ATOM 2201 O O . GLY A 1 291 ? -12.017 1.953 -12.346 1.00 96.19 291 GLY A O 1
ATOM 2202 N N . ARG A 1 292 ? -10.644 3.688 -12.716 1.00 96.75 292 ARG A N 1
ATOM 2203 C CA . ARG A 1 292 ? -9.769 2.934 -13.637 1.00 96.75 292 ARG A CA 1
ATOM 2204 C C . ARG A 1 292 ? -8.974 1.851 -12.903 1.00 96.75 292 ARG A C 1
ATOM 2206 O O . ARG A 1 292 ? -8.898 0.724 -13.385 1.00 96.75 292 ARG A O 1
ATOM 2213 N N . ARG A 1 293 ? -8.455 2.163 -11.709 1.00 97.50 293 ARG A N 1
ATOM 2214 C CA . ARG A 1 293 ? -7.738 1.206 -10.847 1.00 97.50 293 ARG A CA 1
ATOM 2215 C C . ARG A 1 293 ? -8.664 0.112 -10.321 1.00 97.50 293 ARG A C 1
ATOM 2217 O O . ARG A 1 293 ? -8.287 -1.056 -10.334 1.00 97.50 293 ARG A O 1
ATOM 2224 N N . MET A 1 294 ? -9.889 0.476 -9.927 1.00 97.75 294 MET A N 1
ATOM 2225 C CA . MET A 1 294 ? -10.914 -0.498 -9.528 1.00 97.75 294 MET A CA 1
ATOM 2226 C C . MET A 1 294 ? -11.277 -1.454 -10.667 1.00 97.75 294 MET A C 1
ATOM 2228 O O . MET A 1 294 ? -11.279 -2.669 -10.475 1.00 97.75 294 MET A O 1
ATOM 2232 N N . TRP A 1 295 ? -11.519 -0.910 -11.862 1.00 98.25 295 TRP A N 1
ATOM 2233 C CA . TRP A 1 295 ? -11.770 -1.693 -13.069 1.00 98.25 295 TRP A CA 1
ATOM 2234 C C . TRP A 1 295 ? -10.622 -2.656 -13.387 1.00 98.25 295 TRP A C 1
ATOM 2236 O O . TRP A 1 295 ? -10.875 -3.828 -13.647 1.00 98.25 295 TRP A O 1
ATOM 2246 N N . ASP A 1 296 ? -9.368 -2.200 -13.332 1.00 98.31 296 ASP A N 1
ATOM 2247 C CA . ASP A 1 296 ? -8.221 -3.039 -13.685 1.00 98.31 296 ASP A CA 1
ATOM 2248 C C . ASP A 1 296 ? -7.929 -4.136 -12.652 1.00 98.31 296 ASP A C 1
ATOM 2250 O O . ASP A 1 296 ? -7.636 -5.267 -13.035 1.00 98.31 296 ASP A O 1
ATOM 2254 N N . GLY A 1 297 ? -8.084 -3.850 -11.355 1.00 97.94 297 GLY A N 1
ATOM 2255 C CA . GLY A 1 297 ? -7.997 -4.879 -10.315 1.00 97.94 297 GLY A CA 1
ATOM 2256 C C . GLY A 1 297 ? -9.032 -5.987 -10.533 1.00 97.94 297 GLY A C 1
ATOM 2257 O O . GLY A 1 297 ? -8.688 -7.169 -10.541 1.00 97.94 297 GLY A O 1
ATOM 2258 N N . TYR A 1 298 ? -10.287 -5.622 -10.814 1.00 98.38 298 TYR A N 1
ATOM 2259 C CA . TYR A 1 298 ? -11.320 -6.609 -11.134 1.00 98.38 298 TYR A CA 1
ATOM 2260 C C . TYR A 1 298 ? -11.092 -7.307 -12.481 1.00 98.38 298 TYR A C 1
ATOM 2262 O O . TYR A 1 298 ? -11.320 -8.510 -12.561 1.00 98.38 298 TYR A O 1
ATOM 2270 N N . ARG A 1 299 ? -10.567 -6.620 -13.506 1.00 97.25 299 ARG A N 1
ATOM 2271 C CA . ARG A 1 299 ? -10.147 -7.230 -14.782 1.00 97.25 299 ARG A CA 1
ATOM 2272 C C . ARG A 1 299 ? -9.082 -8.308 -14.572 1.00 97.25 299 ARG A C 1
ATOM 2274 O O . ARG A 1 299 ? -9.133 -9.332 -15.244 1.00 97.25 299 ARG A O 1
ATOM 2281 N N . ARG A 1 300 ? -8.127 -8.081 -13.663 1.00 97.25 300 ARG A N 1
ATOM 2282 C CA . ARG A 1 300 ? -7.037 -9.021 -13.352 1.00 97.25 300 ARG A CA 1
ATOM 2283 C C . ARG A 1 300 ? -7.521 -10.219 -12.537 1.00 97.25 300 ARG A C 1
ATOM 2285 O O . ARG A 1 300 ? -7.228 -11.349 -12.906 1.00 97.25 300 ARG A O 1
ATOM 2292 N N . PHE A 1 301 ? -8.284 -9.996 -11.466 1.00 98.50 301 PHE A N 1
ATOM 2293 C CA . PHE A 1 301 ? -8.747 -11.087 -10.595 1.00 98.50 301 PHE A CA 1
ATOM 2294 C C . PHE A 1 301 ? -9.969 -11.842 -11.145 1.00 98.50 301 PHE A C 1
ATOM 2296 O O . PHE A 1 301 ? -10.188 -13.006 -10.800 1.00 98.50 301 PHE A O 1
ATOM 2303 N N . LYS A 1 302 ? -10.773 -11.202 -12.002 1.00 98.25 302 LYS A N 1
ATOM 2304 C CA . LYS A 1 302 ? -11.951 -11.802 -12.638 1.00 98.25 302 LYS A CA 1
ATOM 2305 C C . LYS A 1 302 ? -12.098 -11.422 -14.125 1.00 98.25 302 LYS A C 1
ATOM 2307 O O . LYS A 1 302 ? -13.034 -10.699 -14.478 1.00 98.25 302 LYS A O 1
ATOM 2312 N N . PRO A 1 303 ? -11.226 -11.927 -15.021 1.00 97.00 303 PRO A N 1
ATOM 2313 C CA . PRO A 1 303 ? -11.289 -11.642 -16.459 1.00 97.00 303 PRO A CA 1
ATOM 2314 C C . PRO A 1 303 ? -12.632 -11.970 -17.138 1.00 97.00 303 PRO A C 1
ATOM 2316 O O . PRO A 1 303 ? -12.952 -11.382 -18.169 1.00 97.00 303 PRO A O 1
ATOM 2319 N N . SER A 1 304 ? -13.433 -12.889 -16.584 1.00 97.50 304 SER A N 1
ATOM 2320 C CA . SER A 1 304 ? -14.776 -13.218 -17.090 1.00 97.50 304 SER A CA 1
ATOM 2321 C C . SER A 1 304 ? -15.822 -12.121 -16.854 1.00 97.50 304 SER A C 1
ATOM 2323 O O . SER A 1 304 ? -16.862 -12.114 -17.518 1.00 97.50 304 SER A O 1
ATOM 2325 N N . LEU A 1 305 ? -15.578 -11.192 -15.922 1.00 95.75 305 LEU A N 1
ATOM 2326 C CA . LEU A 1 305 ? -16.518 -10.135 -15.568 1.00 95.75 305 LEU A CA 1
ATOM 2327 C C . LEU A 1 305 ? -16.267 -8.880 -16.408 1.00 95.75 305 LEU A C 1
ATOM 2329 O O . LEU A 1 305 ? -15.417 -8.047 -16.096 1.00 95.75 305 LEU A O 1
ATOM 2333 N N . VAL A 1 306 ? -17.058 -8.720 -17.468 1.00 94.62 306 VAL A N 1
ATOM 2334 C CA . VAL A 1 306 ? -17.014 -7.537 -18.338 1.00 94.62 306 VAL A CA 1
ATOM 2335 C C . VAL A 1 306 ? -17.596 -6.319 -17.608 1.00 94.62 306 VAL A C 1
ATOM 2337 O O . VAL A 1 306 ? -18.799 -6.063 -17.652 1.00 94.62 306 VAL A O 1
ATOM 2340 N N . LEU A 1 307 ? -16.729 -5.569 -16.926 1.00 95.50 307 LEU A N 1
ATOM 2341 C CA . LEU A 1 307 ? -17.063 -4.304 -16.267 1.00 95.50 307 LEU A CA 1
ATOM 2342 C C . LEU A 1 307 ? -16.972 -3.106 -17.233 1.00 95.50 307 LEU A C 1
ATOM 2344 O O . LEU A 1 307 ? -16.099 -3.090 -18.109 1.00 95.50 307 LEU A O 1
ATOM 2348 N N . PRO A 1 308 ? -17.827 -2.076 -17.067 1.00 94.94 308 PRO A N 1
ATOM 2349 C CA . PRO A 1 308 ? -17.816 -0.891 -17.919 1.00 94.94 308 PRO A CA 1
ATOM 2350 C C . PRO A 1 308 ? -16.516 -0.093 -17.760 1.00 94.94 308 PRO A C 1
ATOM 2352 O O . PRO A 1 308 ? -16.082 0.198 -16.653 1.00 94.94 308 PRO A O 1
ATOM 2355 N N . THR A 1 309 ? -15.912 0.318 -18.874 1.00 95.88 309 THR A N 1
ATOM 2356 C CA . THR A 1 309 ? -14.715 1.182 -18.895 1.00 95.88 309 THR A CA 1
ATOM 2357 C C . THR A 1 309 ? -15.040 2.678 -18.848 1.00 95.88 309 THR A C 1
ATOM 2359 O O . THR A 1 309 ? -14.135 3.510 -18.750 1.00 95.88 309 THR A O 1
ATOM 2362 N N . THR A 1 310 ? -16.323 3.028 -18.936 1.00 95.06 310 THR A N 1
ATOM 2363 C CA . THR A 1 310 ? -16.845 4.397 -18.957 1.00 95.06 310 THR A CA 1
ATOM 2364 C C . THR A 1 310 ? -18.130 4.472 -18.144 1.00 95.06 310 THR A C 1
ATOM 2366 O O . THR A 1 310 ? -18.989 3.602 -18.268 1.00 95.06 310 THR A O 1
ATOM 2369 N N . TYR A 1 311 ? -18.264 5.537 -17.367 1.00 95.31 311 TYR A N 1
ATOM 2370 C CA . TYR A 1 311 ? -19.399 5.871 -16.503 1.00 95.31 311 TYR A CA 1
ATOM 2371 C C . TYR A 1 311 ? -19.479 7.403 -16.413 1.00 95.31 311 TYR A C 1
ATOM 2373 O O . TYR A 1 311 ? -18.596 8.076 -16.953 1.00 95.31 311 TYR A O 1
ATOM 2381 N N . ASP A 1 312 ? -20.481 7.980 -15.750 1.00 94.38 312 ASP A N 1
ATOM 2382 C CA . ASP A 1 312 ? -20.561 9.426 -15.513 1.00 94.38 312 ASP A CA 1
ATOM 2383 C C . ASP A 1 312 ? -20.147 9.840 -14.104 1.00 94.38 312 ASP A C 1
ATOM 2385 O O . ASP A 1 312 ? -19.239 10.667 -13.980 1.00 94.38 312 ASP A O 1
ATOM 2389 N N . SER A 1 313 ? -20.688 9.202 -13.067 1.00 94.44 313 SER A N 1
ATOM 2390 C CA . SER A 1 313 ? -20.227 9.346 -11.685 1.00 94.44 313 SER A CA 1
ATOM 2391 C C . SER A 1 313 ? -20.077 7.986 -11.004 1.00 94.44 313 SER A C 1
ATOM 2393 O O . SER A 1 313 ? -21.057 7.290 -10.749 1.00 94.44 313 SER A O 1
ATOM 2395 N N . LEU A 1 314 ? -18.853 7.645 -10.580 1.00 93.38 314 LEU A N 1
ATOM 2396 C CA . LEU A 1 314 ? -18.594 6.463 -9.742 1.00 93.38 314 LEU A CA 1
ATOM 2397 C C . LEU A 1 314 ? -19.391 6.502 -8.417 1.00 93.38 314 LEU A C 1
ATOM 2399 O O . LEU A 1 314 ? -19.640 5.470 -7.791 1.00 93.38 314 LEU A O 1
ATOM 2403 N N . LYS A 1 315 ? -19.820 7.701 -8.000 1.00 94.75 315 LYS A N 1
ATOM 2404 C CA . LYS A 1 315 ? -20.645 7.933 -6.815 1.00 94.75 315 LYS A CA 1
ATOM 2405 C C . LYS A 1 315 ? -22.134 7.756 -7.117 1.00 94.75 315 LYS A C 1
ATOM 2407 O O . LYS A 1 315 ? -22.818 7.077 -6.353 1.00 94.75 315 LYS A O 1
ATOM 2412 N N . ASP A 1 316 ? -22.631 8.357 -8.194 1.00 94.88 316 ASP A N 1
ATOM 2413 C CA . ASP A 1 316 ? -24.065 8.622 -8.383 1.00 94.88 316 ASP A CA 1
ATOM 2414 C C . ASP A 1 316 ? -24.742 7.756 -9.465 1.00 94.88 316 ASP A C 1
ATOM 2416 O O . ASP A 1 316 ? -25.972 7.779 -9.574 1.00 94.88 316 ASP A O 1
ATOM 2420 N N . ASP A 1 317 ? -23.980 6.962 -10.225 1.00 92.12 317 ASP A N 1
ATOM 2421 C CA . ASP A 1 317 ? -24.499 6.062 -11.263 1.00 92.12 317 ASP A CA 1
ATOM 2422 C C . ASP A 1 317 ? -25.133 4.799 -10.642 1.00 92.12 317 ASP A C 1
ATOM 2424 O O . ASP A 1 317 ? -24.481 3.779 -10.407 1.00 92.12 317 ASP A O 1
ATOM 2428 N N . MET A 1 318 ? -26.443 4.872 -10.386 1.00 85.50 318 MET A N 1
ATOM 2429 C CA . MET A 1 318 ? -27.234 3.845 -9.683 1.00 85.50 318 MET A CA 1
ATOM 2430 C C . MET A 1 318 ? -28.024 2.912 -10.624 1.00 85.50 318 MET A C 1
ATOM 2432 O O . MET A 1 318 ? -29.183 2.600 -10.351 1.00 85.50 318 MET A O 1
ATOM 2436 N N . ALA A 1 319 ? -27.448 2.498 -11.755 1.00 86.88 319 ALA A N 1
ATOM 2437 C CA . ALA A 1 319 ? -28.122 1.578 -12.678 1.00 86.88 319 ALA A CA 1
ATOM 2438 C C . ALA A 1 319 ? -28.191 0.152 -12.095 1.00 86.88 319 ALA A C 1
ATOM 2440 O O . ALA A 1 319 ? -27.150 -0.427 -11.776 1.00 86.88 319 ALA A O 1
ATOM 2441 N N . ASP A 1 320 ? -29.403 -0.411 -11.989 1.00 88.50 320 ASP A N 1
ATOM 2442 C CA . ASP A 1 320 ? -29.633 -1.778 -11.498 1.00 88.50 320 ASP A CA 1
ATOM 2443 C C . ASP A 1 320 ? -28.883 -2.810 -12.358 1.00 88.50 320 ASP A C 1
ATOM 2445 O O . ASP A 1 320 ? -29.051 -2.874 -13.579 1.00 88.50 320 ASP A O 1
ATOM 2449 N N . ASN A 1 321 ? -28.054 -3.633 -11.716 1.00 90.50 321 ASN A N 1
ATOM 2450 C CA . ASN A 1 321 ? -27.212 -4.625 -12.374 1.00 90.50 321 ASN A CA 1
ATOM 2451 C C . ASN A 1 321 ? -26.964 -5.865 -11.485 1.00 90.50 321 ASN A C 1
ATOM 2453 O O . ASN A 1 321 ? -27.533 -6.006 -10.402 1.00 90.50 321 ASN A O 1
ATOM 2457 N N . ALA A 1 322 ? -26.122 -6.792 -11.954 1.00 89.31 322 ALA A N 1
ATOM 2458 C CA . ALA A 1 322 ? -25.895 -8.096 -11.323 1.00 89.31 322 ALA A CA 1
ATOM 2459 C C . ALA A 1 322 ? -25.254 -8.052 -9.916 1.00 89.31 322 ALA A C 1
ATOM 2461 O O . ALA A 1 322 ? -25.275 -9.064 -9.220 1.00 89.31 322 ALA A O 1
ATOM 2462 N N . TRP A 1 323 ? -24.701 -6.911 -9.491 1.00 90.38 323 TRP A N 1
ATOM 2463 C CA . TRP A 1 323 ? -24.121 -6.691 -8.158 1.00 90.38 323 TRP A CA 1
ATOM 2464 C C . TRP A 1 323 ? -24.790 -5.531 -7.395 1.00 90.38 323 TRP A C 1
ATOM 2466 O O . TRP A 1 323 ? -24.232 -5.028 -6.420 1.00 90.38 323 TRP A O 1
ATOM 2476 N N . GLY A 1 324 ? -25.998 -5.122 -7.804 1.00 88.88 324 GLY A N 1
ATOM 2477 C CA . GLY A 1 324 ? -26.788 -4.076 -7.150 1.00 88.88 324 GLY A CA 1
ATOM 2478 C C . GLY A 1 324 ? -26.803 -2.765 -7.936 1.00 88.88 324 GLY A C 1
ATOM 2479 O O . GLY A 1 324 ? -27.020 -2.770 -9.145 1.00 88.88 324 GLY A O 1
ATOM 2480 N N . LYS A 1 325 ? -26.614 -1.637 -7.241 1.00 89.69 325 LYS A N 1
ATOM 2481 C CA . LYS A 1 325 ? -26.649 -0.278 -7.812 1.00 89.69 325 LYS A CA 1
ATOM 2482 C C . LYS A 1 325 ? -25.308 0.423 -7.627 1.00 89.69 325 LYS A C 1
ATOM 2484 O O . LYS A 1 325 ? -25.139 1.274 -6.758 1.00 89.69 325 LYS A O 1
ATOM 2489 N N . SER A 1 326 ? -24.344 0.028 -8.442 1.00 93.81 326 SER A N 1
ATOM 2490 C CA . SER A 1 326 ? -23.030 0.666 -8.524 1.00 93.81 326 SER A CA 1
ATOM 2491 C C . SER A 1 326 ? -22.341 0.298 -9.831 1.00 93.81 326 SER A C 1
ATOM 2493 O O . SER A 1 326 ? -22.557 -0.790 -10.368 1.00 93.81 326 SER A O 1
ATOM 2495 N N . VAL A 1 327 ? -21.459 1.176 -10.317 1.00 95.69 327 VAL A N 1
ATOM 2496 C CA . VAL A 1 327 ? -20.643 0.935 -11.523 1.00 95.69 327 VAL A CA 1
ATOM 2497 C C . VAL A 1 327 ? -19.819 -0.355 -11.407 1.00 95.69 327 VAL A C 1
ATOM 2499 O O . VAL A 1 327 ? -19.719 -1.113 -12.370 1.00 95.69 327 VAL A O 1
ATOM 2502 N N . TYR A 1 328 ? -19.275 -0.626 -10.215 1.00 96.75 328 TYR A N 1
ATOM 2503 C CA . TYR A 1 328 ? -18.470 -1.810 -9.901 1.00 96.75 328 TYR A CA 1
ATOM 2504 C C . TYR A 1 328 ? -18.960 -2.493 -8.613 1.00 96.75 328 TYR A C 1
ATOM 2506 O O . TYR A 1 328 ? -19.514 -1.813 -7.741 1.00 96.75 328 TYR A O 1
ATOM 2514 N N . PRO A 1 329 ? -18.751 -3.813 -8.462 1.00 96.94 329 PRO A N 1
ATOM 2515 C CA . PRO A 1 329 ? -19.082 -4.543 -7.240 1.00 96.94 329 PRO A CA 1
ATOM 2516 C C . PRO A 1 329 ? -18.213 -4.115 -6.047 1.00 96.94 329 PRO A C 1
ATOM 2518 O O . PRO A 1 329 ? -17.083 -3.651 -6.211 1.00 96.94 329 PRO A O 1
ATOM 2521 N N . PHE A 1 330 ? -18.718 -4.343 -4.830 1.00 97.75 330 PHE A N 1
ATOM 2522 C CA . PHE A 1 330 ? -17.934 -4.207 -3.593 1.00 97.75 330 PHE A CA 1
ATOM 2523 C C . PHE A 1 330 ? -16.794 -5.241 -3.509 1.00 97.75 330 PHE A C 1
ATOM 2525 O O . PHE A 1 330 ? -15.701 -4.928 -3.044 1.00 97.75 330 PHE A O 1
ATOM 2532 N N . SER A 1 331 ? -17.050 -6.471 -3.960 1.00 98.50 331 SER A N 1
ATOM 2533 C CA . SER A 1 331 ? -16.063 -7.550 -4.075 1.00 98.50 331 SER A CA 1
ATOM 2534 C C . SER A 1 331 ? -16.553 -8.627 -5.047 1.00 98.50 331 SER A C 1
ATOM 2536 O O . SER A 1 331 ? -17.752 -8.711 -5.324 1.00 98.50 331 SER A O 1
ATOM 2538 N N . VAL A 1 332 ? -15.649 -9.470 -5.554 1.00 98.50 332 VAL A N 1
ATOM 2539 C CA . VAL A 1 332 ? -15.970 -10.559 -6.493 1.00 98.50 332 VAL A CA 1
ATOM 2540 C C . VAL A 1 332 ? -15.278 -11.863 -6.114 1.00 98.50 332 VAL A C 1
ATOM 2542 O O . VAL A 1 332 ? -14.140 -11.845 -5.654 1.00 98.50 332 VAL A O 1
ATOM 2545 N N . MET A 1 333 ? -15.919 -13.003 -6.380 1.00 98.56 333 MET A N 1
ATOM 2546 C CA . MET A 1 333 ? -15.231 -14.297 -6.412 1.00 98.56 333 MET A CA 1
ATOM 2547 C C . MET A 1 333 ? -14.318 -14.343 -7.650 1.00 98.56 333 MET A C 1
ATOM 2549 O O . MET A 1 333 ? -14.854 -14.243 -8.761 1.00 98.56 333 MET A O 1
ATOM 2553 N N . PRO A 1 334 ? -12.986 -14.468 -7.507 1.00 98.69 334 PRO A N 1
ATOM 2554 C CA . PRO A 1 334 ? -12.064 -14.474 -8.642 1.00 98.69 334 PRO A CA 1
ATOM 2555 C C . PRO A 1 334 ? -12.273 -15.707 -9.538 1.00 98.69 334 PRO A C 1
ATOM 2557 O O . PRO A 1 334 ? -12.945 -16.664 -9.154 1.00 98.69 334 PRO A O 1
ATOM 2560 N N . ASP A 1 335 ? -11.728 -15.681 -10.756 1.00 98.50 335 ASP A N 1
ATOM 2561 C CA . ASP A 1 335 ? -11.865 -16.806 -11.705 1.00 98.50 335 ASP A CA 1
ATOM 2562 C C . ASP A 1 335 ? -10.871 -17.952 -11.449 1.00 98.50 335 ASP A C 1
ATOM 2564 O O . ASP A 1 335 ? -11.083 -19.077 -11.902 1.00 98.50 335 ASP A O 1
ATOM 2568 N N . ALA A 1 336 ? -9.814 -17.677 -10.686 1.00 98.31 336 ALA A N 1
ATOM 2569 C CA . ALA A 1 336 ? -8.861 -18.646 -10.162 1.00 98.31 336 ALA A CA 1
ATOM 2570 C C . ALA A 1 336 ? -8.486 -18.266 -8.720 1.00 98.31 336 ALA A C 1
ATOM 2572 O O . ALA A 1 336 ? -8.659 -17.117 -8.312 1.00 98.31 336 ALA A O 1
ATOM 2573 N N . LEU A 1 337 ? -7.964 -19.223 -7.947 1.00 98.69 337 LEU A N 1
ATOM 2574 C CA . LEU A 1 337 ? -7.451 -18.942 -6.605 1.00 98.69 337 LEU A CA 1
ATOM 2575 C C . LEU A 1 337 ? -6.185 -18.081 -6.693 1.00 98.69 337 LEU A C 1
ATOM 2577 O O . LEU A 1 337 ? -5.229 -18.448 -7.372 1.00 98.69 337 LEU A O 1
ATOM 2581 N N . LEU A 1 338 ? -6.183 -16.954 -5.986 1.00 98.69 338 LEU A N 1
ATOM 2582 C CA . LEU A 1 338 ? -5.149 -15.927 -6.076 1.00 98.69 338 LEU A CA 1
ATOM 2583 C C . LEU A 1 338 ? -3.923 -16.259 -5.216 1.00 98.69 338 LEU A C 1
ATOM 2585 O O . LEU A 1 338 ? -4.037 -16.720 -4.078 1.00 98.69 338 LEU A O 1
ATOM 2589 N N . SER A 1 339 ? -2.740 -15.958 -5.736 1.00 98.12 339 SER A N 1
ATOM 2590 C CA . SER A 1 339 ? -1.469 -15.983 -5.015 1.00 98.12 339 SER A CA 1
ATOM 2591 C C . SER A 1 339 ? -1.039 -14.572 -4.591 1.00 98.12 339 SER A C 1
ATOM 2593 O O . SER A 1 339 ? -1.545 -13.567 -5.091 1.00 98.12 339 SER A O 1
ATOM 2595 N N . VAL A 1 340 ? -0.023 -14.470 -3.727 1.00 97.38 340 VAL A N 1
ATOM 2596 C CA . VAL A 1 340 ? 0.651 -13.179 -3.478 1.00 97.38 340 VAL A CA 1
ATOM 2597 C C . VAL A 1 340 ? 1.359 -12.635 -4.731 1.00 97.38 340 VAL A C 1
ATOM 2599 O O . VAL A 1 340 ? 1.542 -11.429 -4.846 1.00 97.38 340 VAL A O 1
ATOM 2602 N N . GLY A 1 341 ? 1.678 -13.486 -5.715 1.00 98.12 341 GLY A N 1
ATOM 2603 C CA . GLY A 1 341 ? 2.187 -13.050 -7.018 1.00 98.12 341 GLY A CA 1
ATOM 2604 C C . GLY A 1 341 ? 1.157 -12.248 -7.819 1.00 98.12 341 GLY A C 1
ATOM 2605 O O . GLY A 1 341 ? 1.516 -11.265 -8.464 1.00 98.12 341 GLY A O 1
ATOM 2606 N N . ASP A 1 342 ? -0.128 -12.597 -7.713 1.00 98.62 342 ASP A N 1
ATOM 2607 C CA . ASP A 1 342 ? -1.228 -11.854 -8.342 1.00 98.62 342 ASP A CA 1
ATOM 2608 C C . ASP A 1 342 ? -1.451 -10.500 -7.655 1.00 98.62 342 ASP A C 1
ATOM 2610 O O . ASP A 1 342 ? -1.737 -9.501 -8.318 1.00 98.62 342 ASP A O 1
ATOM 2614 N N . ALA A 1 343 ? -1.228 -10.435 -6.337 1.00 98.38 343 ALA A N 1
ATOM 2615 C CA . ALA A 1 343 ? -1.196 -9.182 -5.586 1.00 98.38 343 ALA A CA 1
ATOM 2616 C C . ALA A 1 343 ? -0.070 -8.254 -6.081 1.00 98.38 343 ALA A C 1
ATOM 2618 O O . ALA A 1 343 ? -0.311 -7.071 -6.334 1.00 98.38 343 ALA A O 1
ATOM 2619 N N . PHE A 1 344 ? 1.142 -8.790 -6.287 1.00 98.69 344 PHE A N 1
ATOM 2620 C CA . PHE A 1 344 ? 2.254 -8.032 -6.870 1.00 98.69 344 PHE A CA 1
ATOM 2621 C C . PHE A 1 344 ? 1.914 -7.581 -8.299 1.00 98.69 344 PHE A C 1
ATOM 2623 O O . PHE A 1 344 ? 2.093 -6.415 -8.635 1.00 98.69 344 PHE A O 1
ATOM 2630 N N . ALA A 1 345 ? 1.376 -8.472 -9.138 1.00 98.25 345 ALA A N 1
ATOM 2631 C CA . ALA A 1 345 ? 1.018 -8.171 -10.525 1.00 98.25 345 ALA A CA 1
ATOM 2632 C C . ALA A 1 345 ? -0.080 -7.097 -10.655 1.00 98.25 345 ALA A C 1
ATOM 2634 O O . ALA A 1 345 ? -0.047 -6.308 -11.599 1.00 98.25 345 ALA A O 1
ATOM 2635 N N . ALA A 1 346 ? -1.026 -7.031 -9.713 1.00 98.31 346 ALA A N 1
ATOM 2636 C CA . ALA A 1 346 ? -2.030 -5.970 -9.655 1.00 98.31 346 ALA A CA 1
ATOM 2637 C C . ALA A 1 346 ? -1.408 -4.614 -9.272 1.00 98.31 346 ALA A C 1
ATOM 2639 O O . ALA A 1 346 ? -1.609 -3.627 -9.982 1.00 98.31 346 ALA A O 1
ATOM 2640 N N . HIS A 1 347 ? -0.563 -4.584 -8.232 1.00 98.12 347 HIS A N 1
ATOM 2641 C CA . HIS A 1 347 ? 0.190 -3.383 -7.833 1.00 98.12 347 HIS A CA 1
ATOM 2642 C C . HIS A 1 347 ? 1.141 -2.861 -8.917 1.00 98.12 347 HIS A C 1
ATOM 2644 O O . HIS A 1 347 ? 1.409 -1.666 -8.982 1.00 98.12 347 HIS A O 1
ATOM 2650 N N . ARG A 1 348 ? 1.617 -3.737 -9.805 1.00 97.62 348 ARG A N 1
ATOM 2651 C CA . ARG A 1 348 ? 2.516 -3.411 -10.925 1.00 97.62 348 ARG A CA 1
ATOM 2652 C C . ARG A 1 348 ? 1.837 -2.773 -12.145 1.00 97.62 348 ARG A C 1
ATOM 2654 O O . ARG A 1 348 ? 2.535 -2.455 -13.102 1.00 97.62 348 ARG A O 1
ATOM 2661 N N . SER A 1 349 ? 0.514 -2.597 -12.131 1.00 97.56 349 SER A N 1
ATOM 2662 C CA . SER A 1 349 ? -0.267 -2.251 -13.325 1.00 97.56 349 SER A CA 1
ATOM 2663 C C . SER A 1 349 ? -0.097 -0.814 -13.828 1.00 97.56 349 SER A C 1
ATOM 2665 O O . SER A 1 349 ? -0.320 0.150 -13.088 1.00 97.56 349 SER A O 1
ATOM 2667 N N . HIS A 1 350 ? 0.120 -0.684 -15.138 1.00 97.31 350 HIS A N 1
ATOM 2668 C CA . HIS A 1 350 ? -0.066 0.545 -15.918 1.00 97.31 350 HIS A CA 1
ATOM 2669 C C . HIS A 1 350 ? -1.156 0.392 -16.998 1.00 97.31 350 HIS A C 1
ATOM 2671 O O . HIS A 1 350 ? -1.144 1.095 -18.010 1.00 97.31 350 HIS A O 1
ATOM 2677 N N . TYR A 1 351 ? -2.103 -0.528 -16.774 1.00 97.81 351 TYR A N 1
ATOM 2678 C CA . TYR A 1 351 ? -3.180 -0.910 -17.700 1.00 97.81 351 TYR A CA 1
ATOM 2679 C C . TYR A 1 351 ? -2.706 -1.622 -18.971 1.00 97.81 351 TYR A C 1
ATOM 2681 O O . TYR A 1 351 ? -3.312 -1.475 -20.036 1.00 97.81 351 TYR A O 1
ATOM 2689 N N . GLU A 1 352 ? -1.649 -2.425 -18.846 1.00 96.75 352 GLU A N 1
ATOM 2690 C CA . GLU A 1 352 ? -1.035 -3.168 -19.943 1.00 96.75 352 GLU A CA 1
ATOM 2691 C C . GLU A 1 352 ? -2.060 -4.001 -20.729 1.00 96.75 352 GLU A C 1
ATOM 2693 O O . GLU A 1 352 ? -2.944 -4.655 -20.152 1.00 96.75 352 GLU A O 1
ATOM 2698 N N . GLY A 1 353 ? -1.940 -3.957 -22.060 1.00 95.62 353 GLY A N 1
ATOM 2699 C CA . GLY A 1 353 ? -2.807 -4.698 -22.983 1.00 95.62 353 GLY A CA 1
ATOM 2700 C C . GLY A 1 353 ? -4.204 -4.092 -23.177 1.00 95.62 353 GLY A C 1
ATOM 2701 O O . GLY A 1 353 ? -5.098 -4.765 -23.690 1.00 95.62 353 GLY A O 1
ATOM 2702 N N . THR A 1 354 ? -4.424 -2.835 -22.773 1.00 97.06 354 THR A N 1
ATOM 2703 C CA . THR A 1 354 ? -5.730 -2.155 -22.863 1.00 97.06 354 THR A CA 1
ATOM 2704 C C . THR A 1 354 ? -5.658 -0.839 -23.645 1.00 97.06 354 THR A C 1
ATOM 2706 O O . THR A 1 354 ? -4.586 -0.341 -23.973 1.00 97.06 354 THR A O 1
ATOM 2709 N N . ALA A 1 355 ? -6.814 -0.218 -23.901 1.00 96.31 355 ALA A N 1
ATOM 2710 C CA . ALA A 1 355 ? -6.887 1.129 -24.476 1.00 96.31 355 ALA A CA 1
ATOM 2711 C C . ALA A 1 355 ? -6.372 2.248 -23.537 1.00 96.31 355 ALA A C 1
ATOM 2713 O O . ALA A 1 355 ? -6.274 3.395 -23.969 1.00 96.31 355 ALA A O 1
ATOM 2714 N N . PHE A 1 356 ? -6.060 1.926 -22.275 1.00 96.56 356 PHE A N 1
ATOM 2715 C CA . PHE A 1 356 ? -5.588 2.858 -21.241 1.00 96.56 356 PHE A CA 1
ATOM 2716 C C . PHE A 1 356 ? -4.103 2.657 -20.891 1.00 96.56 356 PHE A C 1
ATOM 2718 O O . PHE A 1 356 ? -3.591 3.337 -20.006 1.00 96.56 356 PHE A O 1
ATOM 2725 N N . ASP A 1 357 ? -3.428 1.729 -21.579 1.00 97.25 357 ASP A N 1
ATOM 2726 C CA . ASP A 1 357 ? -2.030 1.342 -21.369 1.00 97.25 357 ASP A CA 1
ATOM 2727 C C . ASP A 1 357 ? -1.080 2.545 -21.495 1.00 97.25 357 ASP A C 1
ATOM 2729 O O . ASP A 1 357 ? -0.851 3.071 -22.591 1.00 97.25 357 ASP A O 1
ATOM 2733 N N . THR A 1 358 ? -0.501 2.996 -20.376 1.00 95.94 358 THR A N 1
ATOM 2734 C CA . THR A 1 358 ? 0.368 4.182 -20.396 1.00 95.94 358 THR A CA 1
ATOM 2735 C C . THR A 1 358 ? 1.779 3.892 -20.908 1.00 95.94 358 THR A C 1
ATOM 2737 O O . THR A 1 358 ? 2.522 4.840 -21.168 1.00 95.94 358 THR A O 1
ATOM 2740 N N . THR A 1 359 ? 2.148 2.633 -21.168 1.00 95.44 359 THR A N 1
ATOM 2741 C CA . THR A 1 359 ? 3.392 2.309 -21.893 1.00 95.44 359 THR A CA 1
ATOM 2742 C C . THR A 1 359 ? 3.302 2.648 -23.389 1.00 95.44 359 THR A C 1
ATOM 2744 O O . THR A 1 359 ? 4.308 2.625 -24.099 1.00 95.44 359 THR A O 1
ATOM 2747 N N . GLN A 1 360 ? 2.105 2.989 -23.887 1.00 93.62 360 GLN A N 1
ATOM 2748 C CA . GLN A 1 360 ? 1.824 3.190 -25.308 1.00 93.62 360 GLN A CA 1
ATOM 2749 C C . GLN A 1 360 ? 1.648 4.663 -25.714 1.00 93.62 360 GLN A C 1
ATOM 2751 O O . GLN A 1 360 ? 1.400 5.569 -24.915 1.00 93.62 360 GLN A O 1
ATOM 2756 N N . GLY A 1 361 ? 1.740 4.898 -27.026 1.00 89.75 361 GLY A N 1
ATOM 2757 C CA . GLY A 1 361 ? 1.495 6.202 -27.645 1.00 89.75 361 GLY A CA 1
ATOM 2758 C C . GLY A 1 361 ? 2.625 7.222 -27.457 1.00 89.75 361 GLY A C 1
ATOM 2759 O O . GLY A 1 361 ? 3.680 6.943 -26.896 1.00 89.75 361 GLY A O 1
ATOM 2760 N N . VAL A 1 362 ? 2.416 8.441 -27.968 1.00 89.19 362 VAL A N 1
ATOM 2761 C CA . VAL A 1 362 ? 3.459 9.489 -27.981 1.00 89.19 362 VAL A CA 1
ATOM 2762 C C . VAL A 1 362 ? 3.825 9.994 -26.578 1.00 89.19 362 VAL A C 1
ATOM 2764 O O . VAL A 1 362 ? 4.972 10.369 -26.349 1.00 89.19 362 VAL A O 1
ATOM 2767 N N . ALA A 1 363 ? 2.880 9.951 -25.632 1.00 89.44 363 ALA A N 1
ATOM 2768 C CA . ALA A 1 363 ? 3.091 10.372 -24.246 1.00 89.44 363 ALA A CA 1
ATOM 2769 C C . ALA A 1 363 ? 4.065 9.459 -23.477 1.00 89.44 363 ALA A C 1
ATOM 2771 O O . ALA A 1 363 ? 4.678 9.911 -22.518 1.00 89.44 363 ALA A O 1
ATOM 2772 N N . ALA A 1 364 ? 4.245 8.210 -23.923 1.00 92.31 364 ALA A N 1
ATOM 2773 C CA . ALA A 1 364 ? 5.207 7.264 -23.360 1.00 92.31 364 ALA A CA 1
ATOM 2774 C C . ALA A 1 364 ? 6.635 7.426 -23.935 1.00 92.31 364 ALA A C 1
ATOM 2776 O O . ALA A 1 364 ? 7.558 6.681 -23.593 1.00 92.31 364 ALA A O 1
ATOM 2777 N N . GLY A 1 365 ? 6.839 8.400 -24.830 1.00 92.25 365 GLY A N 1
ATOM 2778 C CA . GLY A 1 365 ? 8.128 8.664 -25.464 1.00 92.25 365 GLY A CA 1
ATOM 2779 C C . GLY A 1 365 ? 8.576 7.568 -26.449 1.00 92.25 365 GLY A C 1
ATOM 2780 O O . GLY A 1 365 ? 7.778 6.734 -26.878 1.00 92.25 365 GLY A O 1
ATOM 2781 N N . PRO A 1 366 ? 9.859 7.562 -26.854 1.00 92.06 366 PRO A N 1
ATOM 2782 C CA . PRO A 1 366 ? 10.388 6.588 -27.817 1.00 92.06 366 PRO A CA 1
ATOM 2783 C C . PRO A 1 366 ? 10.477 5.152 -27.283 1.00 92.06 366 PRO A C 1
ATOM 2785 O O . PRO A 1 366 ? 10.552 4.210 -28.077 1.00 92.06 366 PRO A O 1
ATOM 2788 N N . PHE A 1 367 ? 10.495 4.986 -25.956 1.00 93.94 367 PHE A N 1
ATOM 2789 C CA . PHE A 1 367 ? 10.784 3.720 -25.277 1.00 93.94 367 PHE A CA 1
ATOM 2790 C C . PHE A 1 367 ? 9.691 3.274 -24.300 1.00 93.94 367 PHE A C 1
ATOM 2792 O O . PHE A 1 367 ? 9.933 2.379 -23.497 1.00 93.94 367 PHE A O 1
ATOM 2799 N N . GLY A 1 368 ? 8.492 3.852 -24.393 1.00 94.44 368 GLY A N 1
ATOM 2800 C CA . GLY A 1 368 ? 7.296 3.333 -23.733 1.00 94.44 368 GLY A CA 1
ATOM 2801 C C . GLY A 1 368 ? 7.257 3.492 -22.212 1.00 94.44 368 GLY A C 1
ATOM 2802 O O . GLY A 1 368 ? 6.717 2.616 -21.544 1.00 94.44 368 GLY A O 1
ATOM 2803 N N . SER A 1 369 ? 7.832 4.562 -21.647 1.00 95.06 369 SER A N 1
ATOM 2804 C CA . SER A 1 369 ? 7.732 4.794 -20.199 1.00 95.06 369 SER A CA 1
ATOM 2805 C C . SER A 1 369 ? 6.271 5.050 -19.792 1.00 95.06 369 SER A C 1
ATOM 2807 O O . SER A 1 369 ? 5.612 5.903 -20.399 1.00 95.06 369 SER A O 1
ATOM 2809 N N . PRO A 1 370 ? 5.753 4.365 -18.759 1.00 94.19 370 PRO A N 1
ATOM 2810 C CA . PRO A 1 370 ? 4.404 4.585 -18.256 1.00 94.19 370 PRO A CA 1
ATOM 2811 C C . PRO A 1 370 ? 4.276 5.858 -17.416 1.00 94.19 370 PRO A C 1
ATOM 2813 O O . PRO A 1 370 ? 3.161 6.326 -17.179 1.00 94.19 370 PRO A O 1
ATOM 2816 N N . ASP A 1 371 ? 5.400 6.422 -16.967 1.00 90.81 371 ASP A N 1
ATOM 2817 C CA . ASP A 1 371 ? 5.420 7.477 -15.965 1.00 90.81 371 ASP A CA 1
ATOM 2818 C C . ASP A 1 371 ? 4.986 8.832 -16.540 1.00 90.81 371 ASP A C 1
ATOM 2820 O O . ASP A 1 371 ? 5.288 9.201 -17.680 1.00 90.81 371 ASP A O 1
ATOM 2824 N N . ARG A 1 372 ? 4.220 9.579 -15.742 1.00 86.38 372 ARG A N 1
ATOM 2825 C CA . ARG A 1 372 ? 3.631 10.871 -16.114 1.00 86.38 372 ARG A CA 1
ATOM 2826 C C . ARG A 1 372 ? 3.901 11.887 -15.018 1.00 86.38 372 ARG A C 1
ATOM 2828 O O . ARG A 1 372 ? 3.112 12.034 -14.088 1.00 86.38 372 ARG A O 1
ATOM 2835 N N . TYR A 1 373 ? 5.038 12.570 -15.126 1.00 79.25 373 TYR A N 1
ATOM 2836 C CA . TYR A 1 373 ? 5.388 13.656 -14.214 1.00 79.25 373 TYR A CA 1
ATOM 2837 C C . TYR A 1 373 ? 4.299 14.739 -14.218 1.00 79.25 373 TYR A C 1
ATOM 2839 O O . TYR A 1 373 ? 3.699 15.030 -15.256 1.00 79.25 373 TYR A O 1
ATOM 2847 N N . ALA A 1 374 ? 4.009 15.285 -13.036 1.00 65.12 374 ALA A N 1
ATOM 2848 C CA . ALA A 1 374 ? 2.827 16.105 -12.799 1.00 65.12 374 ALA A CA 1
ATOM 2849 C C . ALA A 1 374 ? 2.774 17.353 -13.699 1.00 65.12 374 ALA A C 1
ATOM 2851 O O . ALA A 1 374 ? 3.624 18.233 -13.595 1.00 65.12 374 ALA A O 1
ATOM 2852 N N . ALA A 1 375 ? 1.740 17.433 -14.541 1.00 55.59 375 ALA A N 1
ATOM 2853 C CA . ALA A 1 375 ? 1.328 18.672 -15.205 1.00 55.59 375 ALA A CA 1
ATOM 2854 C C . ALA A 1 375 ? 0.365 19.482 -14.316 1.00 55.59 375 ALA A C 1
ATOM 2856 O O . ALA A 1 375 ? 0.504 20.694 -14.213 1.00 55.59 375 ALA A O 1
ATOM 2857 N N . PHE A 1 376 ? -0.539 18.778 -13.625 1.00 54.06 376 PHE A N 1
ATOM 2858 C CA . PHE A 1 376 ? -1.498 19.298 -12.647 1.00 54.06 376 PHE A CA 1
ATOM 2859 C C . PHE A 1 376 ? -1.184 18.746 -11.250 1.00 54.06 376 PHE A C 1
ATOM 2861 O O . PHE A 1 376 ? -0.743 17.600 -11.113 1.00 54.06 376 PHE A O 1
ATOM 2868 N N . SER A 1 377 ? -1.445 19.530 -10.200 1.00 58.41 377 SER A N 1
ATOM 2869 C CA . SER A 1 377 ? -1.327 19.079 -8.808 1.00 58.41 377 SER A CA 1
ATOM 2870 C C . SER A 1 377 ? -2.410 19.683 -7.921 1.00 58.41 377 SER A C 1
ATOM 2872 O O . SER A 1 377 ? -2.547 20.899 -7.852 1.00 58.41 377 SER A O 1
ATOM 2874 N N . LEU A 1 378 ? -3.114 18.848 -7.150 1.00 57.44 378 LEU A N 1
ATOM 2875 C CA . LEU A 1 378 ? -4.067 19.314 -6.132 1.00 57.44 378 LEU A CA 1
ATOM 2876 C C . LEU A 1 378 ? -3.412 20.162 -5.022 1.00 57.44 378 LEU A C 1
ATOM 2878 O O . LEU A 1 378 ? -4.115 20.878 -4.316 1.00 57.44 378 LEU A O 1
ATOM 2882 N N . ASN A 1 379 ? -2.080 20.127 -4.887 1.00 57.75 379 ASN A N 1
ATOM 2883 C CA . ASN A 1 379 ? -1.329 21.054 -4.046 1.00 57.75 379 ASN A CA 1
ATOM 2884 C C . ASN A 1 379 ? -0.918 22.295 -4.878 1.00 57.75 379 ASN A C 1
ATOM 2886 O O . ASN A 1 379 ? -0.099 22.163 -5.794 1.00 57.75 379 ASN A O 1
ATOM 2890 N N . PRO A 1 380 ? -1.409 23.513 -4.563 1.00 57.06 380 PRO A N 1
ATOM 2891 C CA . PRO A 1 380 ? -1.086 24.720 -5.332 1.00 57.06 380 PRO A CA 1
ATOM 2892 C C . PRO A 1 380 ? 0.401 25.106 -5.321 1.00 57.06 380 PRO A C 1
ATOM 2894 O O . PRO A 1 380 ? 0.876 25.724 -6.267 1.00 57.06 380 PRO A O 1
ATOM 2897 N N . ALA A 1 381 ? 1.163 24.717 -4.292 1.00 56.03 381 ALA A N 1
ATOM 2898 C CA . ALA A 1 381 ? 2.610 24.942 -4.234 1.00 56.03 381 ALA A CA 1
ATOM 2899 C C . ALA A 1 381 ? 3.416 23.951 -5.102 1.00 56.03 381 ALA A C 1
ATOM 2901 O O . ALA A 1 381 ? 4.628 24.104 -5.238 1.00 56.03 381 ALA A O 1
ATOM 2902 N N . LYS A 1 382 ? 2.749 22.946 -5.692 1.00 56.00 382 LYS A N 1
ATOM 2903 C CA . LYS A 1 382 ? 3.308 21.970 -6.642 1.00 56.00 382 LYS A CA 1
ATOM 2904 C C . LYS A 1 382 ? 2.690 22.099 -8.052 1.00 56.00 382 LYS A C 1
ATOM 2906 O O . LYS A 1 382 ? 2.880 21.203 -8.871 1.00 56.00 382 LYS A O 1
ATOM 2911 N N . HIS A 1 383 ? 1.956 23.179 -8.348 1.00 64.50 383 HIS A N 1
ATOM 2912 C CA . HIS A 1 383 ? 1.529 23.502 -9.719 1.00 64.50 383 HIS A CA 1
ATOM 2913 C C . HIS A 1 383 ? 2.738 23.826 -10.612 1.00 64.50 383 HIS A C 1
ATOM 2915 O O . HIS A 1 383 ? 3.675 24.504 -10.186 1.00 64.50 383 HIS A O 1
ATOM 2921 N N . VAL A 1 384 ? 2.683 23.398 -11.875 1.00 66.06 384 VAL A N 1
ATOM 2922 C CA . VAL A 1 384 ? 3.630 23.822 -12.915 1.00 66.06 384 VAL A CA 1
ATOM 2923 C C . VAL A 1 384 ? 3.110 25.114 -13.552 1.00 66.06 384 VAL A C 1
ATOM 2925 O O . VAL A 1 384 ? 1.913 25.254 -13.782 1.00 66.06 384 VAL A O 1
ATOM 2928 N N . GLY A 1 385 ? 3.996 26.075 -13.833 1.00 63.81 385 GLY A N 1
ATOM 2929 C CA . GLY A 1 385 ? 3.599 27.418 -14.292 1.00 63.81 385 GLY A CA 1
ATOM 2930 C C . GLY A 1 385 ? 2.861 27.471 -15.638 1.00 63.81 385 GLY A C 1
ATOM 2931 O O . GLY A 1 385 ? 2.167 28.449 -15.898 1.00 63.81 385 GLY A O 1
ATOM 2932 N N . ASP A 1 386 ? 2.989 26.419 -16.451 1.00 71.44 386 ASP A N 1
ATOM 2933 C CA . ASP A 1 386 ? 2.348 26.262 -17.763 1.00 71.44 386 ASP A CA 1
ATOM 2934 C C . ASP A 1 386 ? 1.157 25.272 -17.740 1.00 71.44 386 ASP A C 1
ATOM 2936 O O . ASP A 1 386 ? 0.729 24.802 -18.796 1.00 71.44 386 ASP A O 1
ATOM 2940 N N . ASP A 1 387 ? 0.622 24.923 -16.559 1.00 73.62 387 ASP A N 1
ATOM 2941 C CA . ASP A 1 387 ? -0.602 24.115 -16.441 1.00 73.62 387 ASP A CA 1
ATOM 2942 C C . ASP A 1 387 ? -1.783 24.840 -17.131 1.00 73.62 387 ASP A C 1
ATOM 2944 O O . ASP A 1 387 ? -2.145 25.951 -16.728 1.00 73.62 387 ASP A O 1
ATOM 2948 N N . PRO A 1 388 ? -2.411 24.251 -18.170 1.00 73.44 388 PRO A N 1
ATOM 2949 C CA . PRO A 1 388 ? -3.536 24.873 -18.863 1.00 73.44 388 PRO A CA 1
ATOM 2950 C C . PRO A 1 388 ? -4.833 24.897 -18.032 1.00 73.44 388 PRO A C 1
ATOM 2952 O O . PRO A 1 388 ? -5.817 25.497 -18.471 1.00 73.44 388 PRO A O 1
ATOM 2955 N N . GLY A 1 389 ? -4.869 24.242 -16.865 1.00 71.94 389 GLY A N 1
ATOM 2956 C CA . GLY A 1 389 ? -6.030 24.165 -15.977 1.00 71.94 389 GLY A CA 1
ATOM 2957 C C . GLY A 1 389 ? -7.110 23.180 -16.438 1.00 71.94 389 GLY A C 1
ATOM 2958 O O . GLY A 1 389 ? -8.242 23.240 -15.956 1.00 71.94 389 GLY A O 1
ATOM 2959 N N . TYR A 1 390 ? -6.798 22.297 -17.393 1.00 75.00 390 TYR A N 1
ATOM 2960 C CA . TYR A 1 390 ? -7.700 21.249 -17.877 1.00 75.00 390 TYR A CA 1
ATOM 2961 C C . TYR A 1 390 ? -6.944 20.048 -18.462 1.00 75.00 390 TYR A C 1
ATOM 2963 O O . TYR A 1 390 ? -5.851 20.175 -19.010 1.00 75.00 390 TYR A O 1
ATOM 2971 N N . GLY A 1 391 ? -7.592 18.881 -18.417 1.00 79.12 391 GLY A N 1
ATOM 2972 C CA . GLY A 1 391 ? -7.013 17.605 -18.841 1.00 79.12 391 GLY A CA 1
ATOM 2973 C C . GLY A 1 391 ? -6.337 16.851 -17.692 1.00 79.12 391 GLY A C 1
ATOM 2974 O O . GLY A 1 391 ? -6.022 17.418 -16.651 1.00 79.12 391 GLY A O 1
ATOM 2975 N N . ALA A 1 392 ? -6.157 15.545 -17.874 1.00 83.88 392 ALA A N 1
ATOM 2976 C CA . ALA A 1 392 ? -5.508 14.659 -16.913 1.00 83.88 392 ALA A CA 1
ATOM 2977 C C . ALA A 1 392 ? -4.913 13.442 -17.636 1.00 83.88 392 ALA A C 1
ATOM 2979 O O . ALA A 1 392 ? -5.344 13.096 -18.739 1.00 83.88 392 ALA A O 1
ATOM 2980 N N . TRP A 1 393 ? -3.949 12.782 -16.996 1.00 87.19 393 TRP A N 1
ATOM 2981 C CA . TRP A 1 393 ? -3.494 11.446 -17.382 1.00 87.19 393 TRP A CA 1
ATOM 2982 C C . TRP A 1 393 ? -4.258 10.384 -16.583 1.00 87.19 393 TRP A C 1
ATOM 2984 O O . TRP A 1 393 ? -4.690 10.644 -15.461 1.00 87.19 393 TRP A O 1
ATOM 2994 N N . GLU A 1 394 ? -4.385 9.176 -17.134 1.00 90.88 394 GLU A N 1
ATOM 2995 C CA . GLU A 1 394 ? -4.871 8.011 -16.384 1.00 90.88 394 GLU A CA 1
ATOM 2996 C C . GLU A 1 394 ? -3.947 7.751 -15.178 1.00 90.88 394 GLU A C 1
ATOM 2998 O O . GLU A 1 394 ? -2.736 7.582 -15.338 1.00 90.88 394 GLU A O 1
ATOM 3003 N N . ARG A 1 395 ? -4.507 7.710 -13.960 1.00 91.94 395 ARG A N 1
ATOM 3004 C CA . ARG A 1 395 ? -3.777 7.324 -12.740 1.00 91.94 395 ARG A CA 1
ATOM 3005 C C . ARG A 1 395 ? -3.609 5.801 -12.782 1.00 91.94 395 ARG A C 1
ATOM 3007 O O . ARG A 1 395 ? -4.551 5.089 -12.456 1.00 91.94 395 ARG A O 1
ATOM 3014 N N . THR A 1 396 ? -2.445 5.310 -13.200 1.00 94.19 396 THR A N 1
ATOM 3015 C CA . THR A 1 396 ? -2.000 3.892 -13.167 1.00 94.19 396 THR A CA 1
ATOM 3016 C C . THR A 1 396 ? -2.012 3.302 -11.751 1.00 94.19 396 THR A C 1
ATOM 3018 O O . THR A 1 396 ? -2.129 4.068 -10.806 1.00 94.19 396 THR A O 1
ATOM 3021 N N . VAL A 1 397 ? -1.885 1.986 -11.531 1.00 95.81 397 VAL A N 1
ATOM 3022 C CA . VAL A 1 397 ? -1.705 1.462 -10.152 1.00 95.81 397 VAL A CA 1
ATOM 3023 C C . VAL A 1 397 ? -0.261 1.681 -9.700 1.00 95.81 397 VAL A C 1
ATOM 3025 O O . VAL A 1 397 ? -0.024 2.374 -8.712 1.00 95.81 397 VAL A O 1
ATOM 3028 N N . ALA A 1 398 ? 0.698 1.186 -10.482 1.00 95.25 398 ALA A N 1
ATOM 3029 C CA . ALA A 1 398 ? 2.109 1.501 -10.311 1.00 95.25 398 ALA A CA 1
ATOM 3030 C C . ALA A 1 398 ? 2.384 2.961 -10.683 1.00 95.25 398 ALA A C 1
ATOM 3032 O O . ALA A 1 398 ? 1.814 3.477 -11.647 1.00 95.25 398 ALA A O 1
ATOM 3033 N N . ILE A 1 399 ? 3.241 3.649 -9.929 1.00 91.00 399 ILE A N 1
ATOM 3034 C CA . ILE A 1 399 ? 3.621 5.034 -10.216 1.00 91.00 399 ILE A CA 1
ATOM 3035 C C . ILE A 1 399 ? 4.997 5.362 -9.632 1.00 91.00 399 ILE A C 1
ATOM 3037 O O . ILE A 1 399 ? 5.330 4.951 -8.519 1.00 91.00 399 ILE A O 1
ATOM 3041 N N . TYR A 1 400 ? 5.766 6.196 -10.340 1.00 88.38 400 TYR A N 1
ATOM 3042 C CA . TYR A 1 400 ? 7.103 6.628 -9.922 1.00 88.38 400 TYR A CA 1
ATOM 3043 C C . TYR A 1 400 ? 7.215 7.266 -8.522 1.00 88.38 400 TYR A C 1
ATOM 3045 O O . TYR A 1 400 ? 8.336 7.447 -8.037 1.00 88.38 400 TYR A O 1
ATOM 3053 N N . ARG A 1 401 ? 6.093 7.677 -7.915 1.00 85.94 401 ARG A N 1
ATOM 3054 C CA . ARG A 1 401 ? 6.026 8.380 -6.623 1.00 85.94 401 ARG A CA 1
ATOM 3055 C C . ARG A 1 401 ? 5.573 7.517 -5.441 1.00 85.94 401 ARG A C 1
ATOM 3057 O O . ARG A 1 401 ? 5.333 8.082 -4.382 1.00 85.94 401 ARG A O 1
ATOM 3064 N N . ALA A 1 402 ? 5.437 6.203 -5.603 1.00 89.38 402 ALA A N 1
ATOM 3065 C CA . ALA A 1 402 ? 5.257 5.332 -4.446 1.00 89.38 402 ALA A CA 1
ATOM 3066 C C . ALA A 1 402 ? 6.438 5.515 -3.471 1.00 89.38 402 ALA A C 1
ATOM 3068 O O . ALA A 1 402 ? 7.591 5.628 -3.898 1.00 89.38 402 ALA A O 1
ATOM 3069 N N . SER A 1 403 ? 6.163 5.569 -2.170 1.00 89.06 403 SER A N 1
ATOM 3070 C CA . SER A 1 403 ? 7.178 5.543 -1.114 1.00 89.06 403 SER A CA 1
ATOM 3071 C C . SER A 1 403 ? 7.580 4.090 -0.836 1.00 89.06 403 SER A C 1
ATOM 3073 O O . SER A 1 403 ? 8.767 3.739 -0.828 1.00 89.06 403 SER A O 1
ATOM 3075 N N . CYS A 1 404 ? 6.569 3.230 -0.710 1.00 93.00 404 CYS A N 1
ATOM 3076 C CA . CYS A 1 404 ? 6.652 1.796 -0.504 1.00 93.00 404 CYS A CA 1
ATOM 3077 C C . CYS A 1 404 ? 5.348 1.110 -0.938 1.00 93.00 404 CYS A C 1
ATOM 3079 O O . CYS A 1 404 ? 4.340 1.749 -1.239 1.00 93.00 404 CYS A O 1
ATOM 3081 N N . VAL A 1 405 ? 5.376 -0.217 -0.979 1.00 96.56 405 VAL A N 1
ATOM 3082 C CA . VAL A 1 405 ? 4.223 -1.060 -1.296 1.00 96.56 405 VAL A CA 1
ATOM 3083 C C . VAL A 1 405 ? 4.283 -2.310 -0.424 1.00 96.56 405 VAL A C 1
ATOM 3085 O O . VAL A 1 405 ? 5.373 -2.816 -0.157 1.00 96.56 405 VAL A O 1
ATOM 3088 N N . TRP A 1 406 ? 3.148 -2.845 0.018 1.00 98.06 406 TRP A N 1
ATOM 3089 C CA . TRP A 1 406 ? 3.140 -4.127 0.718 1.00 98.06 406 TRP A CA 1
ATOM 3090 C C . TRP A 1 406 ? 1.936 -5.012 0.427 1.00 98.06 406 TRP A C 1
ATOM 3092 O O . TRP A 1 406 ? 0.853 -4.552 0.069 1.00 98.06 406 TRP A O 1
ATOM 3102 N N . VAL A 1 407 ? 2.150 -6.310 0.634 1.00 98.69 407 VAL A N 1
ATOM 3103 C CA . VAL A 1 407 ? 1.124 -7.353 0.693 1.00 98.69 407 VAL A CA 1
ATOM 3104 C C . VAL A 1 407 ? 1.307 -8.079 2.024 1.00 98.69 407 VAL A C 1
ATOM 3106 O O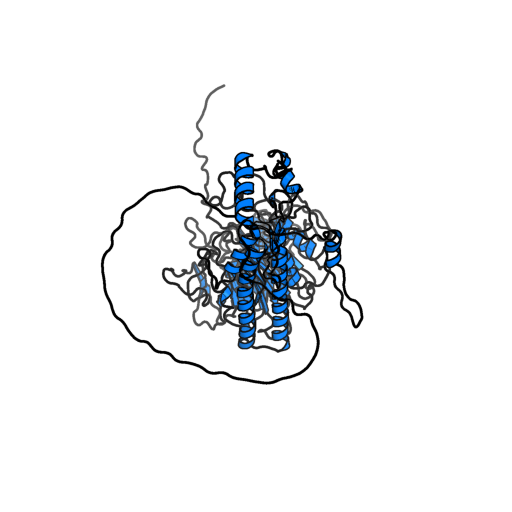 . VAL A 1 407 ? 2.236 -8.870 2.188 1.00 98.69 407 VAL A O 1
ATOM 3109 N N . SER A 1 408 ? 0.447 -7.786 2.996 1.00 98.56 408 SER A N 1
ATOM 3110 C CA . SER A 1 408 ? 0.426 -8.467 4.292 1.00 98.56 408 SER A CA 1
ATOM 3111 C C . SER A 1 408 ? -0.486 -9.685 4.189 1.00 98.56 408 SER A C 1
ATOM 3113 O O . SER A 1 408 ? -1.702 -9.546 4.053 1.00 98.56 408 SER A O 1
ATOM 3115 N N . ALA A 1 409 ? 0.104 -10.878 4.241 1.00 98.38 409 ALA A N 1
ATOM 3116 C CA . ALA A 1 409 ? -0.599 -12.155 4.209 1.00 98.38 409 ALA A CA 1
ATOM 3117 C C . ALA A 1 409 ? -0.622 -12.798 5.605 1.00 98.38 409 ALA A C 1
ATOM 3119 O O . ALA A 1 409 ? 0.375 -12.755 6.331 1.00 98.38 409 ALA A O 1
ATOM 3120 N N . ALA A 1 410 ? -1.741 -13.419 5.974 1.00 98.12 410 ALA A N 1
ATOM 3121 C CA . ALA A 1 410 ? -1.950 -14.070 7.265 1.00 98.12 410 ALA A CA 1
ATOM 3122 C C . ALA A 1 410 ? -2.611 -15.442 7.073 1.00 98.12 410 ALA A C 1
ATOM 3124 O O . ALA A 1 410 ? -3.584 -15.569 6.330 1.00 98.12 410 ALA A O 1
ATOM 3125 N N . LYS A 1 411 ? -2.073 -16.485 7.720 1.00 96.56 411 LYS A N 1
ATOM 3126 C CA . LYS A 1 411 ? -2.515 -17.877 7.548 1.00 96.56 411 LYS A CA 1
ATOM 3127 C C . LYS A 1 411 ? -2.914 -18.542 8.864 1.00 96.56 411 LYS A C 1
ATOM 3129 O O . LYS A 1 411 ? -2.097 -18.666 9.776 1.00 96.56 411 LYS A O 1
ATOM 3134 N N . ALA A 1 412 ? -4.151 -19.032 8.914 1.00 96.12 412 ALA A N 1
ATOM 3135 C CA . ALA A 1 412 ? -4.673 -19.835 10.015 1.00 96.12 412 ALA A CA 1
ATOM 3136 C C . ALA A 1 412 ? -3.922 -21.171 10.192 1.00 96.12 412 ALA A C 1
ATOM 3138 O O . ALA A 1 412 ? -3.311 -21.705 9.264 1.00 96.12 412 ALA A O 1
ATOM 3139 N N . GLY A 1 413 ? -3.986 -21.734 11.403 1.00 94.69 413 GLY A N 1
ATOM 3140 C CA . GLY A 1 413 ? -3.433 -23.058 11.725 1.00 94.69 413 GLY A CA 1
ATOM 3141 C C . GLY A 1 413 ? -1.905 -23.138 11.867 1.00 94.69 413 GLY A C 1
ATOM 3142 O O . GLY A 1 413 ? -1.388 -24.214 12.158 1.00 94.69 413 GLY A O 1
ATOM 3143 N N . LEU A 1 414 ? -1.178 -22.028 11.700 1.00 95.19 414 LEU A N 1
ATOM 3144 C CA . LEU A 1 414 ? 0.259 -21.935 11.978 1.00 95.19 414 LEU A CA 1
ATOM 3145 C C . LEU A 1 414 ? 0.526 -21.349 13.379 1.00 95.19 414 LEU A C 1
ATOM 3147 O O . LEU A 1 414 ? -0.312 -20.615 13.906 1.00 95.19 414 LEU A O 1
ATOM 3151 N N . PRO A 1 415 ? 1.701 -21.610 13.988 1.00 94.44 415 PRO A N 1
ATOM 3152 C CA . PRO A 1 415 ? 2.160 -20.850 15.150 1.00 94.44 415 PRO A CA 1
ATOM 3153 C C . PRO A 1 415 ? 2.214 -19.349 14.832 1.00 94.44 415 PRO A C 1
ATOM 3155 O O . PRO A 1 415 ? 2.617 -18.980 13.730 1.00 94.44 415 PRO A O 1
ATOM 3158 N N . SER A 1 416 ? 1.884 -18.487 15.804 1.00 91.44 416 SER A N 1
ATOM 3159 C CA . SER A 1 416 ? 1.801 -17.019 15.631 1.00 91.44 416 SER A CA 1
ATOM 3160 C C . SER A 1 416 ? 3.007 -16.427 14.886 1.00 91.44 416 SER A C 1
ATOM 3162 O O . SER A 1 416 ? 2.850 -15.657 13.943 1.00 91.44 416 SER A O 1
ATOM 3164 N N . ALA A 1 417 ? 4.212 -16.896 15.231 1.00 93.62 417 ALA A N 1
ATOM 3165 C CA . ALA A 1 417 ? 5.479 -16.465 14.643 1.00 93.62 417 ALA A CA 1
ATOM 3166 C C . ALA A 1 417 ? 5.649 -16.739 13.131 1.00 93.62 417 ALA A C 1
ATOM 3168 O O . ALA A 1 417 ? 6.534 -16.160 12.508 1.00 93.62 417 ALA A O 1
ATOM 3169 N N . LEU A 1 418 ? 4.825 -17.620 12.557 1.00 97.19 418 LEU A N 1
ATOM 3170 C CA . LEU A 1 418 ? 4.876 -18.088 11.166 1.00 97.19 418 LEU A CA 1
ATOM 3171 C C . LEU A 1 418 ? 3.558 -17.832 10.403 1.00 97.19 418 LEU A C 1
ATOM 3173 O O . LEU A 1 418 ? 3.492 -18.034 9.184 1.00 97.19 418 LEU A O 1
ATOM 3177 N N . ALA A 1 419 ? 2.505 -17.411 11.112 1.00 95.88 419 ALA A N 1
ATOM 3178 C CA . ALA A 1 419 ? 1.184 -17.129 10.557 1.00 95.88 419 ALA A CA 1
ATOM 3179 C C . ALA A 1 419 ? 1.207 -15.905 9.629 1.00 95.88 419 ALA A C 1
ATOM 3181 O O . ALA A 1 419 ? 0.690 -15.974 8.512 1.00 95.88 419 ALA A O 1
ATOM 3182 N N . GLY A 1 420 ? 1.847 -14.817 10.062 1.00 97.69 420 GLY A N 1
ATOM 3183 C CA . GLY A 1 420 ? 2.010 -13.586 9.288 1.00 97.69 420 GLY A CA 1
ATOM 3184 C C . GLY A 1 420 ? 3.202 -13.604 8.322 1.00 97.69 420 GLY A C 1
ATOM 3185 O O . GLY A 1 420 ? 4.221 -14.250 8.570 1.00 97.69 420 GLY A O 1
ATOM 3186 N N . THR A 1 421 ? 3.092 -12.895 7.201 1.00 98.56 421 THR A N 1
ATOM 3187 C CA . THR A 1 421 ? 4.212 -12.490 6.339 1.00 98.56 421 THR A CA 1
ATOM 3188 C C . THR A 1 421 ? 3.875 -11.163 5.658 1.00 98.56 421 THR A C 1
ATOM 3190 O O . THR A 1 421 ? 2.875 -11.073 4.947 1.00 98.56 421 THR A O 1
ATOM 3193 N N . VAL A 1 422 ? 4.724 -10.149 5.833 1.00 98.69 422 VAL A N 1
ATOM 3194 C CA . VAL A 1 422 ? 4.658 -8.872 5.109 1.00 98.69 422 VAL A CA 1
ATOM 3195 C C . VAL A 1 422 ? 5.612 -8.946 3.929 1.00 98.69 422 VAL A C 1
ATOM 3197 O O . VAL A 1 422 ? 6.823 -9.015 4.112 1.00 98.69 422 VAL A O 1
ATOM 3200 N N . TRP A 1 423 ? 5.080 -8.924 2.715 1.00 98.75 423 TRP A N 1
ATOM 3201 C CA . TRP A 1 423 ? 5.872 -8.786 1.499 1.00 98.75 423 TRP A CA 1
ATOM 3202 C C . TRP A 1 423 ? 6.040 -7.303 1.203 1.00 98.75 423 TRP A C 1
ATOM 3204 O O . TRP A 1 423 ? 5.080 -6.664 0.779 1.00 98.75 423 TRP A O 1
ATOM 3214 N N . TYR A 1 424 ? 7.223 -6.750 1.464 1.00 98.44 424 TYR A N 1
ATOM 3215 C CA . TYR A 1 424 ? 7.477 -5.311 1.391 1.00 98.44 424 TYR A CA 1
ATOM 3216 C C . TYR A 1 424 ? 8.339 -4.961 0.172 1.00 98.44 424 TYR A C 1
ATOM 3218 O O . TYR A 1 424 ? 9.401 -5.547 -0.055 1.00 98.44 424 TYR A O 1
ATOM 3226 N N . GLY A 1 425 ? 7.871 -3.994 -0.608 1.00 96.75 425 GLY A N 1
ATOM 3227 C CA . GLY A 1 425 ? 8.588 -3.343 -1.696 1.00 96.75 425 GLY A CA 1
ATOM 3228 C C . GLY A 1 425 ? 8.801 -1.859 -1.391 1.00 96.75 425 GLY A C 1
ATOM 3229 O O . GLY A 1 425 ? 8.088 -1.259 -0.588 1.00 96.75 425 GLY A O 1
ATOM 3230 N N . VAL A 1 426 ? 9.800 -1.256 -2.027 1.00 94.12 426 VAL A N 1
ATOM 3231 C CA . VAL A 1 426 ? 10.194 0.144 -1.815 1.00 94.12 426 VAL A CA 1
ATOM 3232 C C . VAL A 1 426 ? 10.206 0.893 -3.133 1.00 94.12 426 VAL A C 1
ATOM 3234 O O . VAL A 1 426 ? 10.612 0.345 -4.153 1.00 94.12 426 VAL A O 1
ATOM 3237 N N . ALA A 1 427 ? 9.797 2.161 -3.100 1.00 92.31 427 ALA A N 1
ATOM 3238 C CA . ALA A 1 427 ? 9.517 2.940 -4.299 1.00 92.31 427 ALA A CA 1
ATOM 3239 C C . ALA A 1 427 ? 8.486 2.252 -5.225 1.00 92.31 427 ALA A C 1
ATOM 3241 O O . ALA A 1 427 ? 7.571 1.576 -4.756 1.00 92.31 427 ALA A O 1
ATOM 3242 N N . ASP A 1 428 ? 8.599 2.468 -6.536 1.00 93.75 428 ASP A N 1
ATOM 3243 C CA . ASP A 1 428 ? 7.622 2.035 -7.537 1.00 93.75 428 ASP A CA 1
ATOM 3244 C C . ASP A 1 428 ? 7.437 0.495 -7.578 1.00 93.75 428 ASP A C 1
ATOM 3246 O O . ASP A 1 428 ? 8.405 -0.231 -7.850 1.00 93.75 428 ASP A O 1
ATOM 3250 N N . PRO A 1 429 ? 6.208 -0.036 -7.391 1.00 95.25 429 PRO A N 1
ATOM 3251 C CA . PRO A 1 429 ? 5.943 -1.480 -7.370 1.00 95.25 429 PRO A CA 1
ATOM 3252 C C . PRO A 1 429 ? 6.364 -2.210 -8.655 1.00 95.25 429 PRO A C 1
ATOM 3254 O O . PRO A 1 429 ? 6.721 -3.389 -8.612 1.00 95.25 429 PRO A O 1
ATOM 3257 N N . SER A 1 430 ? 6.368 -1.519 -9.800 1.00 95.88 430 SER A N 1
ATOM 3258 C CA . SER A 1 430 ? 6.791 -2.069 -11.098 1.00 95.88 430 SER A CA 1
ATOM 3259 C C . SER A 1 430 ? 8.305 -2.107 -11.310 1.00 95.88 430 SER A C 1
ATOM 3261 O O . SER A 1 430 ? 8.761 -2.623 -12.327 1.00 95.88 430 SER A O 1
ATOM 3263 N N . LYS A 1 431 ? 9.097 -1.599 -10.355 1.00 96.44 431 LYS A N 1
ATOM 3264 C CA . LYS A 1 431 ? 10.566 -1.672 -10.371 1.00 96.44 431 LYS A CA 1
ATOM 3265 C C . LYS A 1 431 ? 11.161 -2.279 -9.087 1.00 96.44 431 LYS A C 1
ATOM 3267 O O . LYS A 1 431 ? 12.332 -2.652 -9.093 1.00 96.44 431 LYS A O 1
ATOM 3272 N N . THR A 1 432 ? 10.380 -2.416 -8.009 1.00 96.81 432 THR A N 1
ATOM 3273 C CA . THR A 1 432 ? 10.799 -3.096 -6.767 1.00 96.81 432 THR A CA 1
ATOM 3274 C C . THR A 1 432 ? 10.767 -4.620 -6.879 1.00 96.81 432 THR A C 1
ATOM 3276 O O . THR A 1 432 ? 10.001 -5.190 -7.657 1.00 96.81 432 THR A O 1
ATOM 3279 N N . VAL A 1 433 ? 11.534 -5.273 -6.005 1.00 98.50 433 VAL A N 1
ATOM 3280 C CA . VAL A 1 433 ? 11.307 -6.656 -5.561 1.00 98.50 433 VAL A CA 1
ATOM 3281 C C . VAL A 1 433 ? 10.425 -6.624 -4.307 1.00 98.50 433 VAL A C 1
ATOM 3283 O O . VAL A 1 433 ? 10.634 -5.762 -3.450 1.00 98.50 433 VAL A O 1
ATOM 3286 N N . PHE A 1 434 ? 9.466 -7.540 -4.177 1.00 98.69 434 PHE A N 1
ATOM 3287 C CA . PHE A 1 434 ? 8.727 -7.769 -2.930 1.00 98.69 434 PHE A CA 1
ATOM 3288 C C . PHE A 1 434 ? 9.493 -8.758 -2.038 1.00 98.69 434 PHE A C 1
ATOM 3290 O O . PHE A 1 434 ? 9.561 -9.952 -2.332 1.00 98.69 434 PHE A O 1
ATOM 3297 N N . VAL A 1 435 ? 10.075 -8.273 -0.937 1.00 98.69 435 VAL A N 1
ATOM 3298 C CA . VAL A 1 435 ? 10.875 -9.092 -0.008 1.00 98.69 435 VAL A CA 1
ATOM 3299 C C . VAL A 1 435 ? 10.043 -9.463 1.226 1.00 98.69 435 VAL A C 1
ATOM 3301 O O . VAL A 1 435 ? 9.446 -8.574 1.838 1.00 98.69 435 VAL A O 1
ATOM 3304 N N . PRO A 1 436 ? 9.973 -10.751 1.614 1.00 98.56 436 PRO A N 1
ATOM 3305 C CA . PRO A 1 436 ? 9.189 -11.178 2.766 1.00 98.56 436 PRO A CA 1
ATOM 3306 C C . PRO A 1 436 ? 9.879 -10.855 4.097 1.00 98.56 436 PRO A C 1
ATOM 3308 O O . PRO A 1 436 ? 11.070 -11.102 4.283 1.00 98.56 436 PRO A O 1
ATOM 3311 N N . MET A 1 437 ? 9.086 -10.377 5.051 1.00 98.25 437 MET A N 1
ATOM 3312 C CA . MET A 1 437 ? 9.431 -10.153 6.455 1.00 98.25 437 MET A CA 1
ATOM 3313 C C . MET A 1 437 ? 8.367 -10.821 7.342 1.00 98.25 437 MET A C 1
ATOM 3315 O O . MET A 1 437 ? 7.205 -10.932 6.949 1.00 98.25 437 MET A O 1
ATOM 3319 N N . MET A 1 438 ? 8.723 -11.252 8.553 1.00 98.19 438 MET A N 1
ATOM 3320 C CA . MET A 1 438 ? 7.768 -11.793 9.536 1.00 98.19 438 MET A CA 1
ATOM 3321 C C . MET A 1 438 ? 8.042 -11.149 10.892 1.00 98.19 438 MET A C 1
ATOM 3323 O O . MET A 1 438 ? 9.177 -11.201 11.349 1.00 98.19 438 MET A O 1
ATOM 3327 N N . VAL A 1 439 ? 7.030 -10.597 11.570 1.00 97.88 439 VAL A N 1
ATOM 3328 C CA . VAL A 1 439 ? 7.199 -9.799 12.812 1.00 97.88 439 VAL A CA 1
ATOM 3329 C C . VAL A 1 439 ? 8.008 -10.528 13.903 1.00 97.88 439 VAL A C 1
ATOM 3331 O O . VAL A 1 439 ? 8.723 -9.900 14.684 1.00 97.88 439 VAL A O 1
ATOM 3334 N N . ALA A 1 440 ? 7.968 -11.863 13.924 1.00 97.25 440 ALA A N 1
ATOM 3335 C CA . ALA A 1 440 ? 8.737 -12.699 14.846 1.00 97.25 440 ALA A CA 1
ATOM 3336 C C . ALA A 1 440 ? 10.267 -12.646 14.674 1.00 97.25 440 ALA A C 1
ATOM 3338 O O . ALA A 1 440 ? 10.980 -13.064 15.587 1.00 97.25 440 ALA A O 1
ATOM 3339 N N . MET A 1 441 ? 10.790 -12.136 13.554 1.00 97.62 441 MET A N 1
ATOM 3340 C CA . MET A 1 441 ? 12.235 -11.946 13.376 1.00 97.62 441 MET A CA 1
ATOM 3341 C C . MET A 1 441 ? 12.788 -10.776 14.208 1.00 97.62 441 MET A C 1
ATOM 3343 O O . MET A 1 441 ? 13.995 -10.694 14.416 1.00 97.62 441 MET A O 1
ATOM 3347 N N . GLY A 1 442 ? 11.926 -9.894 14.726 1.00 97.81 442 GLY A N 1
ATOM 3348 C CA . GLY A 1 442 ? 12.335 -8.690 15.446 1.00 97.81 442 GLY A CA 1
ATOM 3349 C C . GLY A 1 442 ? 12.659 -7.547 14.489 1.00 97.81 442 GLY A C 1
ATOM 3350 O O . GLY A 1 442 ? 11.896 -7.295 13.560 1.00 97.81 442 GLY A O 1
ATOM 3351 N N . GLU A 1 443 ? 13.784 -6.859 14.698 1.00 97.75 443 GLU A N 1
ATOM 3352 C CA . GLU A 1 443 ? 14.221 -5.754 13.829 1.00 97.75 443 GLU A CA 1
ATOM 3353 C C . GLU A 1 443 ? 14.207 -6.154 12.336 1.00 97.75 443 GLU A C 1
ATOM 3355 O O . GLU A 1 443 ? 14.664 -7.262 12.016 1.00 97.75 443 GLU A O 1
ATOM 3360 N N . PRO A 1 444 ? 13.734 -5.288 11.413 1.00 97.75 444 PRO A N 1
ATOM 3361 C CA . PRO A 1 444 ? 13.726 -5.588 9.981 1.00 97.75 444 PRO A CA 1
ATOM 3362 C C . PRO A 1 444 ? 15.148 -5.788 9.420 1.00 97.75 444 PRO A C 1
ATOM 3364 O O . PRO A 1 444 ? 16.138 -5.464 10.090 1.00 97.75 444 PRO A O 1
ATOM 3367 N N . PRO A 1 445 ? 15.290 -6.279 8.176 1.00 98.25 445 PRO A N 1
ATOM 3368 C CA . PRO A 1 445 ? 16.577 -6.274 7.495 1.00 98.25 445 PRO A CA 1
ATOM 3369 C C . PRO A 1 445 ? 17.114 -4.845 7.340 1.00 98.25 445 PRO A C 1
ATOM 3371 O O . PRO A 1 445 ? 16.376 -3.935 6.949 1.00 98.25 445 PRO A O 1
ATOM 3374 N N . ALA A 1 446 ? 18.409 -4.652 7.602 1.00 97.88 446 ALA A N 1
ATOM 3375 C CA . ALA A 1 446 ? 19.050 -3.335 7.612 1.00 97.88 446 ALA A CA 1
ATOM 3376 C C . ALA A 1 446 ? 18.808 -2.476 6.346 1.00 97.88 446 ALA A C 1
ATOM 3378 O O . ALA A 1 446 ? 18.591 -1.273 6.505 1.00 97.88 446 ALA A O 1
ATOM 3379 N N . PRO A 1 447 ? 18.725 -3.031 5.114 1.00 98.06 447 PRO A N 1
ATOM 3380 C CA . PRO A 1 447 ? 18.459 -2.232 3.915 1.00 98.06 447 PRO A CA 1
ATOM 3381 C C . PRO A 1 447 ? 17.108 -1.502 3.893 1.00 98.06 447 PRO A C 1
ATOM 3383 O O . PRO A 1 447 ? 16.918 -0.594 3.082 1.00 98.06 447 PRO A O 1
ATOM 3386 N N . TYR A 1 448 ? 16.177 -1.884 4.774 1.00 97.69 448 TYR A N 1
ATOM 3387 C CA . TYR A 1 448 ? 14.827 -1.324 4.879 1.00 97.69 448 TYR A CA 1
ATOM 3388 C C . TYR A 1 448 ? 14.641 -0.401 6.094 1.00 97.69 448 TYR A C 1
ATOM 3390 O O . TYR A 1 448 ? 13.622 0.281 6.186 1.00 97.69 448 TYR A O 1
ATOM 3398 N N . THR A 1 449 ? 15.619 -0.325 7.005 1.00 96.62 449 THR A N 1
ATOM 3399 C CA . THR A 1 449 ? 15.614 0.618 8.143 1.00 96.62 449 THR A CA 1
ATOM 3400 C C . THR A 1 449 ? 16.419 1.895 7.859 1.00 96.62 449 THR A C 1
ATOM 3402 O O . THR A 1 449 ? 16.434 2.813 8.681 1.00 96.62 449 THR A O 1
ATOM 3405 N N . VAL A 1 450 ? 17.063 1.995 6.687 1.00 94.38 450 VAL A N 1
ATOM 3406 C CA . VAL A 1 450 ? 17.932 3.118 6.289 1.00 94.38 450 VAL A CA 1
ATOM 3407 C C . VAL A 1 450 ? 17.553 3.727 4.936 1.00 94.38 450 VAL A C 1
ATOM 3409 O O . VAL A 1 450 ? 16.942 3.086 4.080 1.00 94.38 450 VAL A O 1
ATOM 3412 N N . GLY A 1 451 ? 17.963 4.980 4.731 1.00 87.62 451 GLY A N 1
ATOM 3413 C CA . GLY A 1 451 ? 17.695 5.776 3.533 1.00 87.62 451 GLY A CA 1
ATOM 3414 C C . GLY A 1 451 ? 16.981 7.085 3.863 1.00 87.62 451 GLY A C 1
ATOM 3415 O O . GLY A 1 451 ? 16.079 7.117 4.695 1.00 87.62 451 GLY A O 1
ATOM 3416 N N . THR A 1 452 ? 17.391 8.176 3.211 1.00 87.19 452 THR A N 1
ATOM 3417 C CA . THR A 1 452 ? 16.733 9.488 3.321 1.00 87.19 452 THR A CA 1
ATOM 3418 C C . THR A 1 452 ? 16.494 10.055 1.916 1.00 87.19 452 THR A C 1
ATOM 3420 O O . THR A 1 452 ? 17.374 9.909 1.063 1.00 87.19 452 THR A O 1
ATOM 3423 N N . PRO A 1 453 ? 15.364 10.727 1.627 1.00 84.19 453 PRO A N 1
ATOM 3424 C CA . PRO A 1 453 ? 15.064 11.234 0.280 1.00 84.19 453 PRO A CA 1
ATOM 3425 C C . PRO A 1 453 ? 16.044 12.289 -0.255 1.00 84.19 453 PRO A C 1
ATOM 3427 O O . PRO A 1 453 ? 16.077 12.531 -1.460 1.00 84.19 453 PRO A O 1
ATOM 3430 N N . GLY A 1 454 ? 16.846 12.906 0.621 1.00 86.56 454 GLY A N 1
ATOM 3431 C CA . GLY A 1 454 ? 17.826 13.936 0.266 1.00 86.56 454 GLY A CA 1
ATOM 3432 C C . GLY A 1 454 ? 19.245 13.430 -0.025 1.00 86.56 454 GLY A C 1
ATOM 3433 O O . GLY A 1 454 ? 20.082 14.225 -0.448 1.00 86.56 454 GLY A O 1
ATOM 3434 N N . LYS A 1 455 ? 19.557 12.145 0.208 1.00 90.31 455 LYS A N 1
ATOM 3435 C CA . LYS A 1 455 ? 20.912 11.602 0.015 1.00 90.31 455 LYS A CA 1
ATOM 3436 C C . LYS A 1 455 ? 20.883 10.145 -0.442 1.00 90.31 455 LYS A C 1
ATOM 3438 O O . LYS A 1 455 ? 20.450 9.280 0.312 1.00 90.31 455 LYS A O 1
ATOM 3443 N N . LEU A 1 456 ? 21.455 9.886 -1.621 1.00 94.62 456 LEU A N 1
ATOM 3444 C CA . LEU A 1 456 ? 21.730 8.540 -2.130 1.00 94.62 456 LEU A CA 1
ATOM 3445 C C . LEU A 1 456 ? 22.553 7.728 -1.117 1.00 94.62 456 LEU A C 1
ATOM 3447 O O . LEU A 1 456 ? 23.645 8.144 -0.722 1.00 94.62 456 LEU A O 1
ATOM 3451 N N . ASP A 1 457 ? 22.048 6.553 -0.755 1.00 95.06 457 ASP A N 1
ATOM 3452 C CA . ASP A 1 457 ? 22.711 5.600 0.133 1.00 95.06 457 ASP A CA 1
ATOM 3453 C C . ASP A 1 457 ? 22.768 4.222 -0.540 1.00 95.06 457 ASP A C 1
ATOM 3455 O O . ASP A 1 457 ? 21.738 3.682 -0.939 1.00 95.06 457 ASP A O 1
ATOM 3459 N N . ARG A 1 458 ? 23.970 3.648 -0.677 1.00 96.88 458 ARG A N 1
ATOM 3460 C CA . ARG A 1 458 ? 24.158 2.318 -1.280 1.00 96.88 458 ARG A CA 1
ATOM 3461 C C . ARG A 1 458 ? 23.744 1.177 -0.340 1.00 96.88 458 ARG A C 1
ATOM 3463 O O . ARG A 1 458 ? 23.544 0.068 -0.820 1.00 96.88 458 ARG A O 1
ATOM 3470 N N . HIS A 1 459 ? 23.541 1.438 0.952 1.00 97.69 459 HIS A N 1
ATOM 3471 C CA . HIS A 1 459 ? 22.997 0.455 1.895 1.00 97.69 459 HIS A CA 1
ATOM 3472 C C . HIS A 1 459 ? 21.461 0.421 1.919 1.00 97.69 459 HIS A C 1
ATOM 3474 O O . HIS A 1 459 ? 20.888 -0.499 2.487 1.00 97.69 459 HIS A O 1
ATOM 3480 N N . SER A 1 460 ? 20.777 1.395 1.307 1.00 97.25 460 SER A N 1
ATOM 3481 C CA . SER A 1 460 ? 19.313 1.488 1.331 1.00 97.25 460 SER A CA 1
ATOM 3482 C C . SER A 1 460 ? 18.673 0.805 0.119 1.00 97.25 460 SER A C 1
ATOM 3484 O O . SER A 1 460 ? 18.944 1.171 -1.028 1.00 97.25 460 SER A O 1
ATOM 3486 N N . ALA A 1 461 ? 17.749 -0.127 0.368 1.00 97.56 461 ALA A N 1
ATOM 3487 C CA . ALA A 1 461 ? 16.960 -0.784 -0.676 1.00 97.56 461 ALA A CA 1
ATOM 3488 C C . ALA A 1 461 ? 16.103 0.223 -1.463 1.00 97.56 461 ALA A C 1
ATOM 3490 O O . ALA A 1 461 ? 16.001 0.130 -2.685 1.00 97.56 461 ALA A O 1
ATOM 3491 N N . TYR A 1 462 ? 15.554 1.237 -0.781 1.00 95.56 462 TYR A N 1
ATOM 3492 C CA . TYR A 1 462 ? 14.795 2.324 -1.410 1.00 95.56 462 TYR A CA 1
ATOM 3493 C C . TYR A 1 462 ? 15.629 3.063 -2.458 1.00 95.56 462 TYR A C 1
ATOM 3495 O O . TYR A 1 462 ? 15.146 3.354 -3.551 1.00 95.56 462 TYR A O 1
ATOM 3503 N N . TRP A 1 463 ? 16.905 3.318 -2.165 1.00 96.19 463 TRP A N 1
ATOM 3504 C CA . TRP A 1 463 ? 17.799 3.966 -3.118 1.00 96.19 463 TRP A CA 1
ATOM 3505 C C . TRP A 1 463 ? 18.287 3.047 -4.234 1.00 96.19 463 TRP A C 1
ATOM 3507 O O . TRP A 1 463 ? 18.458 3.538 -5.349 1.00 96.19 463 TRP A O 1
ATOM 3517 N N . ALA A 1 464 ? 18.442 1.745 -3.980 1.00 97.88 464 ALA A N 1
ATOM 3518 C CA . ALA A 1 464 ? 18.721 0.762 -5.027 1.00 97.88 464 ALA A CA 1
ATOM 3519 C C . ALA A 1 464 ? 17.588 0.724 -6.063 1.00 97.88 464 ALA A C 1
ATOM 3521 O O . ALA A 1 464 ? 17.829 0.931 -7.254 1.00 97.88 464 ALA A O 1
ATOM 3522 N N . VAL A 1 465 ? 16.338 0.573 -5.606 1.00 97.00 465 VAL A N 1
ATOM 3523 C CA . VAL A 1 465 ? 15.169 0.567 -6.498 1.00 97.00 465 VAL A CA 1
ATOM 3524 C C . VAL A 1 465 ? 14.967 1.929 -7.161 1.00 97.00 465 VAL A C 1
ATOM 3526 O O . VAL A 1 465 ? 14.760 1.974 -8.371 1.00 97.00 465 VAL A O 1
ATOM 3529 N N . ARG A 1 466 ? 15.103 3.058 -6.446 1.00 94.56 466 ARG A N 1
ATOM 3530 C CA . ARG A 1 466 ? 14.975 4.387 -7.077 1.00 94.56 466 ARG A CA 1
ATOM 3531 C C . ARG A 1 466 ? 16.052 4.668 -8.120 1.00 94.56 466 ARG A C 1
ATOM 3533 O O . ARG A 1 466 ? 15.746 5.319 -9.119 1.00 94.56 466 ARG A O 1
ATOM 3540 N N . TYR A 1 467 ? 17.287 4.206 -7.931 1.00 96.75 467 TYR A N 1
ATOM 3541 C CA . TYR A 1 467 ? 18.338 4.359 -8.940 1.00 96.75 467 TYR A CA 1
ATOM 3542 C C . TYR A 1 467 ? 18.006 3.541 -10.196 1.00 96.75 467 TYR A C 1
ATOM 3544 O O . TYR A 1 467 ? 17.961 4.099 -11.294 1.00 96.75 467 TYR A O 1
ATOM 3552 N N . LEU A 1 468 ? 17.652 2.263 -10.018 1.00 97.69 468 LEU A N 1
ATOM 3553 C CA . LEU A 1 468 ? 17.193 1.362 -11.079 1.00 97.69 468 LEU A CA 1
ATOM 3554 C C . LEU A 1 468 ? 15.981 1.928 -11.845 1.00 97.69 468 LEU A C 1
ATOM 3556 O O . LEU A 1 468 ? 15.972 1.961 -13.071 1.00 97.69 468 LEU A O 1
ATOM 3560 N N . GLN A 1 469 ? 14.985 2.446 -11.125 1.00 94.56 469 GLN A N 1
ATOM 3561 C CA . GLN A 1 469 ? 13.779 3.088 -11.655 1.00 94.56 469 GLN A CA 1
ATOM 3562 C C . GLN A 1 469 ? 14.084 4.332 -12.503 1.00 94.56 469 GLN A C 1
ATOM 3564 O O . GLN A 1 469 ? 13.409 4.562 -13.507 1.00 94.56 469 GLN A O 1
ATOM 3569 N N . ASN A 1 470 ? 15.065 5.150 -12.105 1.00 93.44 470 ASN A N 1
ATOM 3570 C CA . ASN A 1 470 ? 15.462 6.339 -12.865 1.00 93.44 470 ASN A CA 1
ATOM 3571 C C . ASN A 1 470 ? 16.282 5.958 -14.106 1.00 93.44 470 ASN A C 1
ATOM 3573 O O . ASN A 1 470 ? 16.057 6.527 -15.172 1.00 93.44 470 ASN A O 1
ATOM 3577 N N . LEU A 1 471 ? 17.159 4.954 -14.003 1.00 95.75 471 LEU A N 1
ATOM 3578 C CA . LEU A 1 471 ? 17.861 4.379 -15.153 1.00 95.75 471 LEU A CA 1
ATOM 3579 C C . LEU A 1 471 ? 16.874 3.789 -16.175 1.00 95.75 471 LEU A C 1
ATOM 3581 O O . LEU A 1 471 ? 16.982 4.073 -17.368 1.00 95.75 471 LEU A O 1
ATOM 3585 N N . ALA A 1 472 ? 15.858 3.058 -15.704 1.00 95.62 472 ALA A N 1
ATOM 3586 C CA . ALA A 1 472 ? 14.821 2.451 -16.536 1.00 95.62 472 ALA A CA 1
ATOM 3587 C C . ALA A 1 472 ? 14.085 3.464 -17.431 1.00 95.62 472 ALA A C 1
ATOM 3589 O O . ALA A 1 472 ? 13.684 3.106 -18.535 1.00 95.62 472 ALA A O 1
ATOM 3590 N N . GLN A 1 473 ? 13.954 4.734 -17.025 1.00 91.00 473 GLN A N 1
ATOM 3591 C CA . GLN A 1 473 ? 13.316 5.771 -17.853 1.00 91.00 473 GLN A CA 1
ATOM 3592 C C . GLN A 1 473 ? 14.018 5.976 -19.199 1.00 91.00 473 GLN A C 1
ATOM 3594 O O . GLN A 1 473 ? 13.359 6.277 -20.195 1.00 91.00 473 GLN A O 1
ATOM 3599 N N . LEU A 1 474 ? 15.342 5.780 -19.254 1.00 90.88 474 LEU A N 1
ATOM 3600 C CA . LEU A 1 474 ? 16.121 5.970 -20.477 1.00 90.88 474 LEU A CA 1
ATOM 3601 C C . LEU A 1 474 ? 15.738 4.970 -21.572 1.00 90.88 474 LEU A C 1
ATOM 3603 O O . LEU A 1 474 ? 15.895 5.287 -22.750 1.00 90.88 474 LEU A O 1
ATOM 3607 N N . ARG A 1 475 ? 15.248 3.773 -21.208 1.00 93.25 475 ARG A N 1
ATOM 3608 C CA . ARG A 1 475 ? 14.916 2.724 -22.181 1.00 93.25 475 ARG A CA 1
ATOM 3609 C C . ARG A 1 475 ? 13.869 1.706 -21.697 1.00 93.25 475 ARG A C 1
ATOM 3611 O O . ARG A 1 475 ? 14.031 0.499 -21.890 1.00 93.25 475 ARG A O 1
ATOM 3618 N N . TYR A 1 476 ? 12.785 2.203 -21.092 1.00 95.44 476 TYR A N 1
ATOM 3619 C CA . TYR A 1 476 ? 11.826 1.418 -20.295 1.00 95.44 476 TYR A CA 1
ATOM 3620 C C . TYR A 1 476 ? 11.430 0.073 -20.910 1.00 95.44 476 TYR A C 1
ATOM 3622 O O . TYR A 1 476 ? 11.699 -0.956 -20.300 1.00 95.44 476 TYR A O 1
ATOM 3630 N N . LYS A 1 477 ? 10.874 0.060 -22.130 1.00 94.69 477 LYS A N 1
ATOM 3631 C CA . LYS A 1 477 ? 10.369 -1.154 -22.803 1.00 94.69 477 LYS A CA 1
ATOM 3632 C C . LYS A 1 477 ? 11.383 -2.300 -22.913 1.00 94.69 477 LYS A C 1
ATOM 3634 O O . LYS A 1 477 ? 10.976 -3.448 -23.042 1.00 94.69 477 LYS A O 1
ATOM 3639 N N . ASP A 1 478 ? 12.679 -1.982 -22.922 1.00 95.25 478 ASP A N 1
ATOM 3640 C CA . ASP A 1 478 ? 13.755 -2.958 -23.083 1.00 95.25 478 ASP A CA 1
ATOM 3641 C C . ASP A 1 478 ? 14.330 -3.340 -21.703 1.00 95.25 478 ASP A C 1
ATOM 3643 O O . ASP A 1 478 ? 14.482 -4.524 -21.413 1.00 95.25 478 ASP A O 1
ATOM 3647 N N . MET A 1 479 ? 14.556 -2.361 -20.815 1.00 97.56 479 MET A N 1
ATOM 3648 C CA . MET A 1 479 ? 15.081 -2.589 -19.456 1.00 97.56 479 MET A CA 1
ATOM 3649 C C . MET A 1 479 ? 14.079 -3.284 -18.515 1.00 97.56 479 MET A C 1
ATOM 3651 O O . MET A 1 479 ? 14.479 -4.105 -17.689 1.00 97.56 479 MET A O 1
ATOM 3655 N N . ILE A 1 480 ? 12.775 -3.005 -18.642 1.00 97.50 480 ILE A N 1
ATOM 3656 C CA . ILE A 1 480 ? 11.728 -3.582 -17.778 1.00 97.50 480 ILE A CA 1
ATOM 3657 C C . ILE A 1 480 ? 11.661 -5.114 -17.879 1.00 97.50 480 ILE A C 1
ATOM 3659 O O . ILE A 1 480 ? 11.296 -5.785 -16.919 1.00 97.50 480 ILE A O 1
ATOM 3663 N N . VAL A 1 481 ? 12.080 -5.688 -19.012 1.00 97.25 481 VAL A N 1
ATOM 3664 C CA . VAL A 1 481 ? 12.124 -7.142 -19.232 1.00 97.25 481 VAL A CA 1
ATOM 3665 C C . VAL A 1 481 ? 13.133 -7.821 -18.300 1.00 97.25 481 VAL A C 1
ATOM 3667 O O . VAL A 1 481 ? 12.865 -8.903 -17.778 1.00 97.25 481 VAL A O 1
ATOM 3670 N N . ASP A 1 482 ? 14.286 -7.193 -18.062 1.00 98.31 482 ASP A N 1
ATOM 3671 C CA . ASP A 1 482 ? 15.296 -7.716 -17.139 1.00 98.31 482 ASP A CA 1
ATOM 3672 C C . ASP A 1 482 ? 14.936 -7.415 -15.677 1.00 98.31 482 ASP A C 1
ATOM 3674 O O . ASP A 1 482 ? 15.106 -8.286 -14.826 1.00 98.31 482 ASP A O 1
ATOM 3678 N N . ILE A 1 483 ? 14.362 -6.237 -15.395 1.00 98.56 483 ILE A N 1
ATOM 3679 C CA . ILE A 1 483 ? 13.854 -5.860 -14.061 1.00 98.56 483 ILE A CA 1
ATOM 3680 C C . ILE A 1 483 ? 12.770 -6.841 -13.596 1.00 98.56 483 ILE A C 1
ATOM 3682 O O . ILE A 1 483 ? 12.855 -7.375 -12.491 1.00 98.56 483 ILE A O 1
ATOM 3686 N N . ASN A 1 484 ? 11.806 -7.170 -14.461 1.00 98.19 484 ASN A N 1
ATOM 3687 C CA . ASN A 1 484 ? 10.773 -8.162 -14.161 1.00 98.19 484 ASN A CA 1
ATOM 3688 C C . ASN A 1 484 ? 11.363 -9.569 -13.971 1.00 98.19 484 ASN A C 1
ATOM 3690 O O . ASN A 1 484 ? 10.898 -10.310 -13.106 1.00 98.19 484 ASN A O 1
ATOM 3694 N N . ARG A 1 485 ? 12.414 -9.942 -14.721 1.00 98.62 485 ARG A N 1
ATOM 3695 C CA . ARG A 1 485 ? 13.118 -11.224 -14.528 1.00 98.62 485 ARG A CA 1
ATOM 3696 C C . ARG A 1 485 ? 13.846 -11.280 -13.182 1.00 98.62 485 ARG A C 1
ATOM 3698 O O . ARG A 1 485 ? 13.830 -12.325 -12.540 1.00 98.62 485 ARG A O 1
ATOM 3705 N N . HIS A 1 486 ? 14.459 -10.176 -12.756 1.00 98.75 486 HIS A N 1
ATOM 3706 C CA . HIS A 1 486 ? 15.112 -10.027 -11.451 1.00 98.75 486 HIS A CA 1
ATOM 3707 C C . HIS A 1 486 ? 14.102 -10.104 -10.303 1.00 98.75 486 HIS A C 1
ATOM 3709 O O . HIS A 1 486 ? 14.264 -10.930 -9.406 1.00 98.75 486 HIS A O 1
ATOM 3715 N N . ALA A 1 487 ? 13.007 -9.344 -10.369 1.00 98.62 487 ALA A N 1
ATOM 3716 C CA . ALA A 1 487 ? 11.933 -9.409 -9.378 1.00 98.62 487 ALA A CA 1
ATOM 3717 C C . ALA A 1 487 ? 11.343 -10.826 -9.264 1.00 98.62 487 ALA A C 1
ATOM 3719 O O . ALA A 1 487 ? 11.364 -11.417 -8.185 1.00 98.62 487 ALA A O 1
ATOM 3720 N N . ALA A 1 488 ? 10.957 -11.439 -10.389 1.00 98.56 488 ALA A N 1
ATOM 3721 C CA . ALA A 1 488 ? 10.446 -12.811 -10.426 1.00 98.56 488 ALA A CA 1
ATOM 3722 C C . ALA A 1 488 ? 11.497 -13.885 -10.067 1.00 98.56 488 ALA A C 1
ATOM 3724 O O . ALA A 1 488 ? 11.143 -15.038 -9.810 1.00 98.56 488 ALA A O 1
ATOM 3725 N N . HIS A 1 489 ? 12.793 -13.557 -10.050 1.00 98.69 489 HIS A N 1
ATOM 3726 C CA . HIS A 1 489 ? 13.832 -14.432 -9.511 1.00 98.69 489 HIS A CA 1
ATOM 3727 C C . HIS A 1 489 ? 13.835 -14.389 -7.980 1.00 98.69 489 HIS A C 1
ATOM 3729 O O . HIS A 1 489 ? 13.761 -15.440 -7.342 1.00 98.69 489 HIS A O 1
ATOM 3735 N N . TRP A 1 490 ? 13.885 -13.197 -7.389 1.00 98.81 490 TRP A N 1
ATOM 3736 C CA . TRP A 1 490 ? 14.003 -13.026 -5.940 1.00 98.81 490 TRP A CA 1
ATOM 3737 C C . TRP A 1 490 ? 12.697 -13.272 -5.178 1.00 98.81 490 TRP A C 1
ATOM 3739 O O . TRP A 1 490 ? 12.734 -13.868 -4.105 1.00 98.81 490 TRP A O 1
ATOM 3749 N N . GLU A 1 491 ? 11.540 -12.928 -5.747 1.00 98.81 491 GLU A N 1
ATOM 3750 C CA . GLU A 1 491 ? 10.223 -13.210 -5.149 1.00 98.81 491 GLU A CA 1
ATOM 3751 C C . GLU A 1 491 ? 9.964 -14.714 -4.997 1.00 98.81 491 GLU A C 1
ATOM 3753 O O . GLU A 1 491 ? 9.429 -15.152 -3.978 1.00 98.81 491 GLU A O 1
ATOM 3758 N N . ARG A 1 492 ? 10.430 -15.533 -5.952 1.00 98.69 492 ARG A N 1
ATOM 3759 C CA . ARG A 1 492 ? 10.378 -16.998 -5.838 1.00 98.69 492 ARG A CA 1
ATOM 3760 C C . ARG A 1 492 ? 11.281 -17.517 -4.718 1.00 98.69 492 ARG A C 1
ATOM 3762 O O . ARG A 1 492 ? 10.809 -18.310 -3.912 1.00 98.69 492 ARG A O 1
ATOM 3769 N N . HIS A 1 493 ? 12.526 -17.046 -4.614 1.00 98.69 493 HIS A N 1
ATOM 3770 C CA . HIS A 1 493 ? 13.405 -17.428 -3.499 1.00 98.69 493 HIS A CA 1
ATOM 3771 C C . HIS A 1 493 ? 12.830 -16.981 -2.144 1.00 98.69 493 HIS A C 1
ATOM 3773 O O . HIS A 1 493 ? 12.925 -17.713 -1.161 1.00 98.69 493 HIS A O 1
ATOM 3779 N N . GLY A 1 494 ? 12.152 -15.829 -2.096 1.00 98.69 494 GLY A N 1
ATOM 3780 C CA . GLY A 1 494 ? 11.359 -15.404 -0.943 1.00 98.69 494 GLY A CA 1
ATOM 3781 C C . GLY A 1 494 ? 10.224 -16.376 -0.611 1.00 98.69 494 GLY A C 1
ATOM 3782 O O . GLY A 1 494 ? 10.052 -16.736 0.551 1.00 98.69 494 GLY A O 1
ATOM 3783 N N . ALA A 1 495 ? 9.483 -16.859 -1.611 1.00 98.50 495 ALA A N 1
ATOM 3784 C CA . ALA A 1 495 ? 8.390 -17.815 -1.411 1.00 98.50 495 ALA A CA 1
ATOM 3785 C C . ALA A 1 495 ? 8.900 -19.187 -0.952 1.00 98.50 495 ALA A C 1
ATOM 3787 O O . ALA A 1 495 ? 8.335 -19.783 -0.034 1.00 98.50 495 ALA A O 1
ATOM 3788 N N . GLU A 1 496 ? 10.005 -19.656 -1.527 1.00 98.56 496 GLU A N 1
ATOM 3789 C CA . GLU A 1 496 ? 10.699 -20.880 -1.125 1.00 98.56 496 GLU A CA 1
ATOM 3790 C C . GLU A 1 496 ? 11.230 -20.782 0.316 1.00 98.56 496 GLU A C 1
ATOM 3792 O O . GLU A 1 496 ? 11.051 -21.723 1.094 1.00 98.56 496 GLU A O 1
ATOM 3797 N N . ALA A 1 497 ? 11.792 -19.631 0.707 1.00 98.69 497 ALA A N 1
ATOM 3798 C CA . ALA A 1 497 ? 12.254 -19.354 2.068 1.00 98.69 497 ALA A CA 1
ATOM 3799 C C . ALA A 1 497 ? 11.097 -19.279 3.081 1.00 98.69 497 ALA A C 1
ATOM 3801 O O . ALA A 1 497 ? 11.146 -19.946 4.113 1.00 98.69 497 ALA A O 1
ATOM 3802 N N . VAL A 1 498 ? 10.023 -18.538 2.782 1.00 98.50 498 VAL A N 1
ATOM 3803 C CA . VAL A 1 498 ? 8.804 -18.473 3.613 1.00 98.50 498 VAL A CA 1
ATOM 3804 C C . VAL A 1 498 ? 8.182 -19.862 3.778 1.00 98.50 498 VAL A C 1
ATOM 3806 O O . VAL A 1 498 ? 7.787 -20.240 4.883 1.00 98.50 498 VAL A O 1
ATOM 3809 N N . ALA A 1 499 ? 8.132 -20.657 2.706 1.00 98.00 499 ALA A N 1
ATOM 3810 C CA . ALA A 1 499 ? 7.640 -22.028 2.756 1.00 98.00 499 ALA A CA 1
ATOM 3811 C C . ALA A 1 499 ? 8.558 -22.950 3.579 1.00 98.00 499 ALA A C 1
ATOM 3813 O O . ALA A 1 499 ? 8.045 -23.787 4.317 1.00 98.00 499 ALA A O 1
ATOM 3814 N N . ALA A 1 500 ? 9.884 -22.794 3.503 1.00 98.50 500 ALA A N 1
ATOM 3815 C CA . ALA A 1 500 ? 10.831 -23.535 4.340 1.00 98.50 500 ALA A CA 1
ATOM 3816 C C . ALA A 1 500 ? 10.654 -23.205 5.826 1.00 98.50 500 ALA A C 1
ATOM 3818 O O . ALA A 1 500 ? 10.348 -24.097 6.610 1.00 98.50 500 ALA A O 1
ATOM 3819 N N . LEU A 1 501 ? 10.704 -21.921 6.196 1.00 98.62 501 LEU A N 1
ATOM 3820 C CA . LEU A 1 501 ? 10.512 -21.458 7.576 1.00 98.62 501 LEU A CA 1
ATOM 3821 C C . LEU A 1 501 ? 9.195 -21.973 8.190 1.00 98.62 501 LEU A C 1
ATOM 3823 O O . LEU A 1 501 ? 9.162 -22.350 9.361 1.00 98.62 501 LEU A O 1
ATOM 3827 N N . ARG A 1 502 ? 8.122 -22.042 7.386 1.00 97.75 502 ARG A N 1
ATOM 3828 C CA . ARG A 1 502 ? 6.818 -22.595 7.787 1.00 97.75 502 ARG A CA 1
ATOM 3829 C C . ARG A 1 502 ? 6.805 -24.124 7.927 1.00 97.75 502 ARG A C 1
ATOM 3831 O O . ARG A 1 502 ? 6.196 -24.607 8.877 1.00 97.75 502 ARG A O 1
ATOM 3838 N N . ARG A 1 503 ? 7.449 -24.880 7.024 1.00 97.38 503 ARG A N 1
ATOM 3839 C CA . ARG A 1 503 ? 7.573 -26.357 7.114 1.00 97.38 503 ARG A CA 1
ATOM 3840 C C . ARG A 1 503 ? 8.445 -26.794 8.287 1.00 97.38 503 ARG A C 1
ATOM 3842 O O . ARG A 1 503 ? 8.114 -27.751 8.976 1.00 97.38 503 ARG A O 1
ATOM 3849 N N . ASP A 1 504 ? 9.543 -26.080 8.498 1.00 97.69 504 ASP A N 1
ATOM 3850 C CA . ASP A 1 504 ? 10.599 -26.450 9.438 1.00 97.69 504 ASP A CA 1
ATOM 3851 C C . ASP A 1 504 ? 10.320 -25.901 10.856 1.00 97.69 504 ASP A C 1
ATOM 3853 O O . ASP A 1 504 ? 11.136 -26.062 11.762 1.00 97.69 504 ASP A O 1
ATOM 3857 N N . HIS A 1 505 ? 9.157 -25.258 11.051 1.00 96.69 505 HIS A N 1
ATOM 3858 C CA . HIS A 1 505 ? 8.702 -24.623 12.294 1.00 96.69 505 HIS A CA 1
ATOM 3859 C C . HIS A 1 505 ? 9.743 -23.672 12.918 1.00 96.69 505 HIS A C 1
ATOM 3861 O O . HIS A 1 505 ? 9.986 -23.694 14.126 1.00 96.69 505 HIS A O 1
ATOM 3867 N N . ALA A 1 506 ? 10.357 -22.835 12.077 1.00 98.00 506 ALA A N 1
ATOM 3868 C CA . ALA A 1 506 ? 11.471 -21.969 12.449 1.00 98.00 506 ALA A CA 1
ATOM 3869 C C . ALA A 1 506 ? 11.128 -20.952 13.556 1.00 98.00 506 ALA A C 1
ATOM 3871 O O . ALA A 1 506 ? 10.023 -20.409 13.618 1.00 98.00 506 ALA A O 1
ATOM 3872 N N . ASP A 1 507 ? 12.115 -20.658 14.406 1.00 97.38 507 ASP A N 1
ATOM 3873 C CA . ASP A 1 507 ? 12.026 -19.647 15.460 1.00 97.38 507 ASP A CA 1
ATOM 3874 C C . ASP A 1 507 ? 12.452 -18.249 14.971 1.00 97.38 507 ASP A C 1
ATOM 3876 O O . ASP A 1 507 ? 13.061 -18.101 13.912 1.00 97.38 507 ASP A O 1
ATOM 3880 N N . GLY A 1 508 ? 12.150 -17.204 15.751 1.00 97.06 508 GLY A N 1
ATOM 3881 C CA . GLY A 1 508 ? 12.488 -15.811 15.417 1.00 97.06 508 GLY A CA 1
ATOM 3882 C C . GLY A 1 508 ? 13.950 -15.591 14.984 1.00 97.06 508 GLY A C 1
ATOM 3883 O O . GLY A 1 508 ? 14.174 -15.003 13.926 1.00 97.06 508 GLY A O 1
ATOM 3884 N N . PRO A 1 509 ? 14.956 -16.098 15.727 1.00 98.38 509 PRO A N 1
ATOM 3885 C CA . PRO A 1 509 ? 16.362 -16.067 15.315 1.00 98.38 509 PRO A CA 1
ATOM 3886 C C . PRO A 1 509 ? 16.653 -16.747 13.966 1.00 98.38 509 PRO A C 1
ATOM 3888 O O . PRO A 1 509 ? 17.417 -16.203 13.164 1.00 98.38 509 PRO A O 1
ATOM 3891 N N . THR A 1 510 ? 16.048 -17.906 13.685 1.00 98.62 510 THR A N 1
ATOM 3892 C CA . THR A 1 510 ? 16.215 -18.614 12.404 1.00 98.62 510 THR A CA 1
ATOM 3893 C C . THR A 1 510 ? 15.543 -17.859 11.258 1.00 98.62 510 THR A C 1
ATOM 3895 O O . THR A 1 510 ? 16.168 -17.656 10.216 1.00 98.62 510 THR A O 1
ATOM 3898 N N . ILE A 1 511 ? 14.315 -17.371 11.470 1.00 98.69 511 ILE A N 1
ATOM 3899 C CA . ILE A 1 511 ? 13.593 -16.498 10.534 1.00 98.69 511 ILE A CA 1
ATOM 3900 C C . ILE A 1 511 ? 14.449 -15.263 10.219 1.00 98.69 511 ILE A C 1
ATOM 3902 O O . ILE A 1 511 ? 14.684 -14.983 9.043 1.00 98.69 511 ILE A O 1
ATOM 3906 N N . LYS A 1 512 ? 14.993 -14.572 11.237 1.00 98.62 512 LYS A N 1
ATOM 3907 C CA . LYS A 1 512 ? 15.849 -13.394 11.025 1.00 98.62 512 LYS A CA 1
ATOM 3908 C C . LYS A 1 512 ? 17.064 -13.721 10.173 1.00 98.62 512 LYS A C 1
ATOM 3910 O O . LYS A 1 512 ? 17.293 -13.059 9.168 1.00 98.62 512 LYS A O 1
ATOM 3915 N N . LYS A 1 513 ? 17.807 -14.774 10.524 1.00 98.75 513 LYS A N 1
ATOM 3916 C CA . LYS A 1 513 ? 19.005 -15.188 9.783 1.00 98.75 513 LYS A CA 1
ATOM 3917 C C . LYS A 1 513 ? 18.719 -15.464 8.300 1.00 98.75 513 LYS A C 1
ATOM 3919 O O . LYS A 1 513 ? 19.561 -15.150 7.463 1.00 98.75 513 LYS A O 1
ATOM 3924 N N . VAL A 1 514 ? 17.572 -16.064 7.977 1.00 98.81 514 VAL A N 1
ATOM 3925 C CA . VAL A 1 514 ? 17.188 -16.379 6.591 1.00 98.81 514 VAL A CA 1
ATOM 3926 C C . VAL A 1 514 ? 16.730 -15.128 5.837 1.00 98.81 514 VAL A C 1
ATOM 3928 O O . VAL A 1 514 ? 17.193 -14.891 4.722 1.00 98.81 514 VAL A O 1
ATOM 3931 N N . LEU A 1 515 ? 15.858 -14.311 6.434 1.00 98.69 515 LEU A N 1
ATOM 3932 C CA . LEU A 1 515 ? 15.259 -13.157 5.755 1.00 98.69 515 LEU A CA 1
ATOM 3933 C C . LEU A 1 515 ? 16.211 -11.951 5.659 1.00 98.69 515 LEU A C 1
ATOM 3935 O O . LEU A 1 515 ? 16.211 -11.275 4.632 1.00 98.69 515 LEU A O 1
ATOM 3939 N N . ASP A 1 516 ? 17.094 -11.735 6.642 1.00 98.69 516 ASP A N 1
ATOM 3940 C CA . ASP A 1 516 ? 18.191 -10.760 6.529 1.00 98.69 516 ASP A CA 1
ATOM 3941 C C . ASP A 1 516 ? 19.133 -11.131 5.371 1.00 98.69 516 ASP A C 1
ATOM 3943 O O . ASP A 1 516 ? 19.463 -10.289 4.538 1.00 98.69 516 ASP A O 1
ATOM 3947 N N . ALA A 1 517 ? 19.539 -12.405 5.281 1.00 98.81 517 ALA A N 1
ATOM 3948 C CA . ALA A 1 517 ? 20.448 -12.872 4.234 1.00 98.81 517 ALA A CA 1
ATOM 3949 C C . ALA A 1 517 ? 19.835 -12.753 2.828 1.00 98.81 517 ALA A C 1
ATOM 3951 O O . ALA A 1 517 ? 20.542 -12.396 1.886 1.00 98.81 517 ALA A O 1
ATOM 3952 N N . LEU A 1 518 ? 18.528 -13.006 2.689 1.00 98.88 518 LEU A N 1
ATOM 3953 C CA . LEU A 1 518 ? 17.791 -12.770 1.448 1.00 98.88 518 LEU A CA 1
ATOM 3954 C C . LEU A 1 518 ? 17.752 -11.274 1.095 1.00 98.88 518 LEU A C 1
ATOM 3956 O O . LEU A 1 518 ? 18.036 -10.908 -0.042 1.00 98.88 518 LEU A O 1
ATOM 3960 N N . ALA A 1 519 ? 17.438 -10.401 2.055 1.00 98.81 519 ALA A N 1
ATOM 3961 C CA . ALA A 1 519 ? 17.347 -8.960 1.826 1.00 98.81 519 ALA A CA 1
ATOM 3962 C C . ALA A 1 519 ? 18.686 -8.327 1.400 1.00 98.81 519 ALA A C 1
ATOM 3964 O O . ALA A 1 519 ? 18.708 -7.511 0.479 1.00 98.81 519 ALA A O 1
ATOM 3965 N N . GLU A 1 520 ? 19.804 -8.733 2.009 1.00 98.69 520 GLU A N 1
ATOM 3966 C CA . GLU A 1 520 ? 21.150 -8.288 1.608 1.00 98.69 520 GLU A CA 1
ATOM 3967 C C . GLU A 1 520 ? 21.523 -8.778 0.196 1.00 98.69 520 GLU A C 1
ATOM 3969 O O . GLU A 1 520 ? 22.100 -8.029 -0.596 1.00 98.69 520 GLU A O 1
ATOM 3974 N N . GLN A 1 521 ? 21.143 -10.010 -0.171 1.00 98.81 521 GLN A N 1
ATOM 3975 C CA . GLN A 1 521 ? 21.331 -10.525 -1.535 1.00 98.81 521 GLN A CA 1
ATOM 3976 C C . GLN A 1 521 ? 20.498 -9.744 -2.561 1.00 98.81 521 GLN A C 1
ATOM 3978 O O . GLN A 1 521 ? 21.021 -9.370 -3.612 1.00 98.81 521 GLN A O 1
ATOM 3983 N N . VAL A 1 522 ? 19.237 -9.430 -2.243 1.00 98.88 522 VAL A N 1
ATOM 3984 C CA . VAL A 1 522 ? 18.364 -8.603 -3.091 1.00 98.88 522 VAL A CA 1
ATOM 3985 C C . VAL A 1 522 ? 18.925 -7.189 -3.252 1.00 98.88 522 VAL A C 1
ATOM 3987 O O . VAL A 1 522 ? 18.940 -6.679 -4.374 1.00 98.88 522 VAL A O 1
ATOM 3990 N N . LEU A 1 523 ? 19.436 -6.563 -2.184 1.00 98.81 523 LEU A N 1
ATOM 3991 C CA . LEU A 1 523 ? 20.099 -5.255 -2.257 1.00 98.81 523 LEU A CA 1
ATOM 3992 C C . LEU A 1 523 ? 21.301 -5.300 -3.214 1.00 98.81 523 LEU A C 1
ATOM 3994 O O . LEU A 1 523 ? 21.371 -4.507 -4.156 1.00 98.81 523 LEU A O 1
ATOM 3998 N N . ALA A 1 524 ? 22.225 -6.239 -2.995 1.00 98.81 524 ALA A N 1
ATOM 3999 C CA . ALA A 1 524 ? 23.439 -6.373 -3.796 1.00 98.81 524 ALA A CA 1
ATOM 4000 C C . ALA A 1 524 ? 23.123 -6.642 -5.278 1.00 98.81 524 ALA A C 1
ATOM 4002 O O . ALA A 1 524 ? 23.656 -5.965 -6.158 1.00 98.81 524 ALA A O 1
ATOM 4003 N N . ALA A 1 525 ? 22.199 -7.566 -5.558 1.00 98.81 525 ALA A N 1
ATOM 4004 C CA . ALA A 1 525 ? 21.791 -7.902 -6.917 1.00 98.81 525 ALA A CA 1
ATOM 4005 C C . ALA A 1 525 ? 21.022 -6.760 -7.613 1.00 98.81 525 ALA A C 1
ATOM 4007 O O . ALA A 1 525 ? 21.142 -6.597 -8.822 1.00 98.81 525 ALA A O 1
ATOM 4008 N N . THR A 1 526 ? 20.267 -5.934 -6.879 1.00 98.75 526 THR A N 1
ATOM 4009 C CA . THR A 1 526 ? 19.564 -4.762 -7.449 1.00 98.75 526 THR A CA 1
ATOM 4010 C C . THR A 1 526 ? 20.546 -3.651 -7.846 1.00 98.75 526 THR A C 1
ATOM 4012 O O . THR A 1 526 ? 20.361 -2.987 -8.871 1.00 98.75 526 THR A O 1
ATOM 4015 N N . TRP A 1 527 ? 21.639 -3.483 -7.091 1.00 98.62 527 TRP A N 1
ATOM 4016 C CA . TRP A 1 527 ? 22.748 -2.624 -7.513 1.00 98.62 527 TRP A CA 1
ATOM 4017 C C . TRP A 1 527 ? 23.494 -3.193 -8.719 1.00 98.62 527 TRP A C 1
ATOM 4019 O O . TRP A 1 527 ? 23.683 -2.468 -9.692 1.00 98.62 527 TRP A O 1
ATOM 4029 N N . GLN A 1 528 ? 23.841 -4.484 -8.700 1.00 98.62 528 GLN A N 1
ATOM 4030 C CA . GLN A 1 528 ? 24.496 -5.150 -9.829 1.00 98.62 528 GLN A CA 1
ATOM 4031 C C . GLN A 1 528 ? 23.662 -5.034 -11.116 1.00 98.62 528 GLN A C 1
ATOM 4033 O O . GLN A 1 528 ? 24.200 -4.650 -12.149 1.00 98.62 528 GLN A O 1
ATOM 4038 N N . LEU A 1 529 ? 22.346 -5.266 -11.049 1.00 98.62 529 LEU A N 1
ATOM 4039 C CA . LEU A 1 529 ? 21.432 -5.089 -12.181 1.00 98.62 529 LEU A CA 1
ATOM 4040 C C . LEU A 1 529 ? 21.467 -3.658 -12.738 1.00 98.62 529 LEU A C 1
ATOM 4042 O O . LEU A 1 529 ? 21.389 -3.469 -13.948 1.00 98.62 529 LEU A O 1
ATOM 4046 N N . SER A 1 530 ? 21.595 -2.644 -11.879 1.00 97.88 530 SER A N 1
ATOM 4047 C CA . SER A 1 530 ? 21.690 -1.249 -12.328 1.00 97.88 530 SER A CA 1
ATOM 4048 C C . SER A 1 530 ? 22.959 -1.005 -13.153 1.00 97.88 530 SER A C 1
ATOM 4050 O O . SER A 1 530 ? 22.901 -0.358 -14.199 1.00 97.88 530 SER A O 1
ATOM 4052 N N . ASP A 1 531 ? 24.091 -1.562 -12.721 1.00 97.25 531 ASP A N 1
ATOM 4053 C CA . ASP A 1 531 ? 25.366 -1.446 -13.434 1.00 97.25 531 ASP A CA 1
ATOM 4054 C C . ASP A 1 531 ? 25.367 -2.303 -14.725 1.00 97.25 531 ASP A C 1
ATOM 4056 O O . ASP A 1 531 ? 25.830 -1.851 -15.775 1.00 97.25 531 ASP A O 1
ATOM 4060 N N . GLU A 1 532 ? 24.763 -3.498 -14.699 1.00 97.12 532 GLU A N 1
ATOM 4061 C CA . GLU A 1 532 ? 24.563 -4.354 -15.879 1.00 97.12 532 GLU A CA 1
ATOM 4062 C C . GLU A 1 532 ? 23.685 -3.679 -16.942 1.00 97.12 532 GLU A C 1
ATOM 4064 O O . GLU A 1 532 ? 24.048 -3.669 -18.118 1.00 97.12 532 GLU A O 1
ATOM 4069 N N . LEU A 1 533 ? 22.556 -3.074 -16.554 1.00 97.25 533 LEU A N 1
ATOM 4070 C CA . LEU A 1 533 ? 21.662 -2.365 -17.477 1.00 97.25 533 LEU A CA 1
ATOM 4071 C C . LEU A 1 533 ? 22.317 -1.120 -18.082 1.00 97.25 533 LEU A C 1
ATOM 4073 O O . LEU A 1 533 ? 22.088 -0.833 -19.259 1.00 97.25 533 LEU A O 1
ATOM 4077 N N . MET A 1 534 ? 23.153 -0.415 -17.312 1.00 95.69 534 MET A N 1
ATOM 4078 C CA . MET A 1 534 ? 23.935 0.723 -17.802 1.00 95.69 534 MET A CA 1
ATOM 4079 C C . MET A 1 534 ? 24.879 0.303 -18.938 1.00 95.69 534 MET A C 1
ATOM 4081 O O . MET A 1 534 ? 24.926 0.968 -19.969 1.00 95.69 534 MET A O 1
ATOM 4085 N N . VAL A 1 535 ? 25.594 -0.819 -18.789 1.00 95.00 535 VAL A N 1
ATOM 4086 C CA . VAL A 1 535 ? 26.503 -1.341 -19.829 1.00 95.00 535 VAL A CA 1
ATOM 4087 C C . VAL A 1 535 ? 25.727 -1.947 -21.005 1.00 95.00 535 VAL A C 1
ATOM 4089 O O . VAL A 1 535 ? 26.048 -1.686 -22.167 1.00 95.00 535 VAL A O 1
ATOM 4092 N N . LYS A 1 536 ? 24.686 -2.736 -20.717 1.00 95.88 536 LYS A N 1
ATOM 4093 C CA . LYS A 1 536 ? 23.882 -3.458 -21.713 1.00 95.88 536 LYS A CA 1
ATOM 4094 C C . LYS A 1 536 ? 23.171 -2.524 -22.693 1.00 95.88 536 LYS A C 1
ATOM 4096 O O . LYS A 1 536 ? 23.064 -2.866 -23.865 1.00 95.88 536 LYS A O 1
ATOM 4101 N N . TYR A 1 537 ? 22.711 -1.360 -22.235 1.00 95.56 537 TYR A N 1
ATOM 4102 C CA . TYR A 1 537 ? 21.940 -0.403 -23.040 1.00 95.56 537 TYR A CA 1
ATOM 4103 C C . TYR A 1 537 ? 22.656 0.943 -23.267 1.00 95.56 537 TYR A C 1
ATOM 4105 O O . TYR A 1 537 ? 22.014 1.931 -23.642 1.00 95.56 537 TYR A O 1
ATOM 4113 N N . ALA A 1 538 ? 23.977 0.982 -23.055 1.00 92.06 538 ALA A N 1
ATOM 4114 C CA . ALA A 1 538 ? 24.823 2.150 -23.301 1.00 92.06 538 ALA A CA 1
ATOM 4115 C C . ALA A 1 538 ? 24.625 2.725 -24.716 1.00 92.06 538 ALA A C 1
ATOM 4117 O O . ALA A 1 538 ? 24.439 1.983 -25.684 1.00 92.06 538 ALA A O 1
ATOM 4118 N N . ASP A 1 539 ? 24.630 4.057 -24.818 1.00 88.31 539 ASP A N 1
ATOM 4119 C CA . ASP A 1 539 ? 24.500 4.843 -26.058 1.00 88.31 539 ASP A CA 1
ATOM 4120 C C . ASP A 1 539 ? 23.300 4.484 -26.969 1.00 88.31 539 ASP A C 1
ATOM 4122 O O . ASP A 1 539 ? 23.223 4.895 -28.126 1.00 88.31 539 ASP A O 1
ATOM 4126 N N . GLY A 1 540 ? 22.303 3.765 -26.434 1.00 86.19 540 GLY A N 1
ATOM 4127 C CA . GLY A 1 540 ? 21.115 3.317 -27.163 1.00 86.19 540 GLY A CA 1
ATOM 4128 C C . GLY A 1 540 ? 21.283 1.996 -27.925 1.00 86.19 540 GLY A C 1
ATOM 4129 O O . GLY A 1 540 ? 20.362 1.613 -28.658 1.00 86.19 540 GLY A O 1
ATOM 4130 N N . GLY A 1 541 ? 22.409 1.303 -27.746 1.00 88.81 541 GLY A N 1
ATOM 4131 C CA . GLY A 1 541 ? 22.657 -0.031 -28.286 1.00 88.81 541 GLY A CA 1
ATOM 4132 C C . GLY A 1 541 ? 22.059 -1.168 -27.447 1.00 88.81 541 GLY A C 1
ATOM 4133 O O . GLY A 1 541 ? 21.306 -0.953 -26.495 1.00 88.81 541 GLY A O 1
ATOM 4134 N N . LEU A 1 542 ? 22.417 -2.395 -27.823 1.00 94.44 542 LEU A N 1
ATOM 4135 C CA . LEU A 1 542 ? 22.264 -3.615 -27.034 1.00 94.44 542 LEU A CA 1
ATOM 4136 C C . LEU A 1 542 ? 23.579 -4.398 -27.055 1.00 94.44 542 LEU A C 1
ATOM 4138 O O . LEU A 1 542 ? 23.868 -5.160 -27.980 1.00 94.44 542 LEU A O 1
ATOM 4142 N N . THR A 1 543 ? 24.365 -4.167 -26.009 1.00 95.00 543 THR A N 1
ATOM 4143 C CA . THR A 1 543 ? 25.689 -4.735 -25.761 1.00 95.00 543 THR A CA 1
ATOM 4144 C C . THR A 1 543 ? 25.553 -6.088 -25.070 1.00 95.00 543 THR A C 1
ATOM 4146 O O . THR A 1 543 ? 24.911 -6.199 -24.025 1.00 95.00 543 THR A O 1
ATOM 4149 N N . ALA A 1 544 ? 26.159 -7.123 -25.645 1.00 91.69 544 ALA A N 1
ATOM 4150 C CA . ALA A 1 544 ? 26.225 -8.458 -25.055 1.00 91.69 544 ALA A CA 1
ATOM 4151 C C . ALA A 1 544 ? 27.522 -8.657 -24.237 1.00 91.69 544 ALA A C 1
ATOM 4153 O O . ALA A 1 544 ? 28.462 -7.869 -24.373 1.00 91.69 544 ALA A O 1
ATOM 4154 N N . PRO A 1 545 ? 27.600 -9.699 -23.383 1.00 89.62 545 PRO A N 1
ATOM 4155 C CA . PRO A 1 545 ? 28.823 -10.031 -22.654 1.00 89.62 545 PRO A CA 1
ATOM 4156 C C . PRO A 1 545 ? 30.026 -10.275 -23.587 1.00 89.62 545 PRO A C 1
ATOM 4158 O O . PRO A 1 545 ? 29.826 -10.695 -24.731 1.00 89.62 545 PRO A O 1
ATOM 4161 N N . PRO A 1 546 ? 31.271 -10.069 -23.111 1.00 92.06 546 PRO A N 1
ATOM 4162 C CA . PRO A 1 546 ? 32.469 -10.345 -23.899 1.00 92.06 546 PRO A CA 1
ATOM 4163 C C . PRO A 1 546 ? 32.530 -11.797 -24.388 1.00 92.06 546 PRO A C 1
ATOM 4165 O O . PRO A 1 546 ? 32.283 -12.739 -23.630 1.00 92.06 546 PRO A O 1
ATOM 4168 N N . LEU A 1 547 ? 32.903 -11.974 -25.652 1.00 91.31 547 LEU A N 1
ATOM 4169 C CA . LEU A 1 547 ? 33.167 -13.276 -26.256 1.00 91.31 547 LEU A CA 1
ATOM 4170 C C . LEU A 1 547 ? 34.539 -13.829 -25.806 1.00 91.31 547 LEU A C 1
ATOM 4172 O O . LEU A 1 547 ? 35.365 -13.079 -25.280 1.00 91.31 547 LEU A O 1
ATOM 4176 N N . PRO A 1 548 ? 34.838 -15.129 -26.022 1.00 94.19 548 PRO A N 1
ATOM 4177 C CA . PRO A 1 548 ? 36.109 -15.737 -25.603 1.00 94.19 548 PRO A CA 1
ATOM 4178 C C . PRO A 1 548 ? 37.379 -15.124 -26.223 1.00 94.19 548 PRO A C 1
ATOM 4180 O O . PRO A 1 548 ? 38.475 -15.365 -25.726 1.00 94.19 548 PRO A O 1
ATOM 4183 N N . ASP A 1 549 ? 37.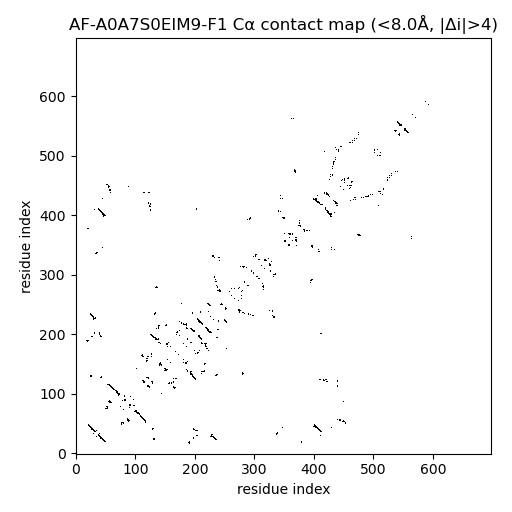249 -14.333 -27.291 1.00 94.38 549 ASP A N 1
ATOM 4184 C CA . ASP A 1 549 ? 38.327 -13.554 -27.919 1.00 94.38 549 ASP A CA 1
ATOM 4185 C C . ASP A 1 549 ? 38.447 -12.117 -27.364 1.00 94.38 549 ASP A C 1
ATOM 4187 O O . ASP A 1 549 ? 39.219 -11.310 -27.877 1.00 94.38 549 ASP A O 1
ATOM 4191 N N . SER A 1 550 ? 37.715 -11.806 -26.288 1.00 92.56 550 SER A N 1
ATOM 4192 C CA . SER A 1 550 ? 37.575 -10.480 -25.664 1.00 92.56 550 SER A CA 1
ATOM 4193 C C . SER A 1 550 ? 36.853 -9.423 -26.511 1.00 92.56 550 SER A C 1
ATOM 4195 O O . SER A 1 550 ? 36.814 -8.258 -26.112 1.00 92.56 550 SER A O 1
ATOM 4197 N N . THR A 1 551 ? 36.254 -9.784 -27.652 1.00 93.81 551 THR A N 1
ATOM 4198 C CA . THR A 1 551 ? 35.400 -8.852 -28.401 1.00 93.81 551 THR A CA 1
ATOM 4199 C C . THR A 1 551 ? 34.051 -8.664 -27.706 1.00 93.81 551 THR A C 1
ATOM 4201 O O . THR A 1 551 ? 33.518 -9.579 -27.079 1.00 93.81 551 THR A O 1
ATOM 4204 N N . ILE A 1 552 ? 33.495 -7.455 -27.801 1.00 93.25 552 ILE A N 1
ATOM 4205 C CA . ILE A 1 552 ? 32.214 -7.088 -27.188 1.00 93.25 552 ILE A CA 1
ATOM 4206 C C . ILE A 1 552 ? 31.248 -6.709 -28.319 1.00 93.25 552 ILE A C 1
ATOM 4208 O O . ILE A 1 552 ? 31.360 -5.608 -28.864 1.00 93.25 552 ILE A O 1
ATOM 4212 N N . PRO A 1 553 ? 30.331 -7.604 -28.727 1.00 93.00 553 PRO A N 1
ATOM 4213 C CA . PRO A 1 553 ? 29.350 -7.285 -29.752 1.00 93.00 553 PRO A CA 1
ATOM 4214 C C . PRO A 1 553 ? 28.237 -6.396 -29.180 1.00 93.00 553 PRO A C 1
ATOM 4216 O O . PRO A 1 553 ? 27.652 -6.687 -28.136 1.00 93.00 553 PRO A O 1
ATOM 4219 N N . SER A 1 554 ? 27.916 -5.322 -29.900 1.00 92.56 554 SER A N 1
ATOM 4220 C CA . SER A 1 554 ? 26.773 -4.445 -29.632 1.00 92.56 554 SER A CA 1
ATOM 4221 C C . SER A 1 554 ? 26.098 -4.054 -30.947 1.00 92.56 554 SER A C 1
ATOM 4223 O O . SER A 1 554 ? 26.724 -4.114 -32.009 1.00 92.56 554 SER A O 1
ATOM 4225 N N . HIS A 1 555 ? 24.815 -3.698 -30.893 1.00 91.94 555 HIS A N 1
ATOM 4226 C CA . HIS A 1 555 ? 24.040 -3.267 -32.057 1.00 91.94 555 HIS A CA 1
ATOM 4227 C C . HIS A 1 555 ? 23.054 -2.151 -31.707 1.00 91.94 555 HIS A C 1
ATOM 4229 O O . HIS A 1 555 ? 22.423 -2.182 -30.651 1.00 91.94 555 HIS A O 1
ATOM 4235 N N . ASP A 1 556 ? 22.891 -1.184 -32.608 1.00 89.81 556 ASP A N 1
ATOM 4236 C CA . ASP A 1 556 ? 22.006 -0.035 -32.409 1.00 89.81 556 ASP A CA 1
ATOM 4237 C C . ASP A 1 556 ? 20.531 -0.471 -32.410 1.00 89.81 556 ASP A C 1
ATOM 4239 O O . ASP A 1 556 ? 19.990 -0.870 -33.443 1.00 89.81 556 ASP A O 1
ATOM 4243 N N . LEU A 1 557 ? 19.838 -0.338 -31.274 1.00 89.12 557 LEU A N 1
ATOM 4244 C CA . LEU A 1 557 ? 18.396 -0.617 -31.205 1.00 89.12 557 LEU A CA 1
ATOM 4245 C C . LEU A 1 557 ? 17.541 0.522 -31.789 1.00 89.12 557 LEU A C 1
ATOM 4247 O O . LEU A 1 557 ? 16.380 0.314 -32.148 1.00 89.12 557 LEU A O 1
ATOM 4251 N N . GLY A 1 558 ? 18.095 1.737 -31.853 1.00 87.38 558 GLY A N 1
ATOM 4252 C CA . GLY A 1 558 ? 17.474 2.908 -32.476 1.00 87.38 558 GLY A CA 1
ATOM 4253 C C . GLY A 1 558 ? 16.107 3.315 -31.902 1.00 87.38 558 GLY A C 1
ATOM 4254 O O . GLY A 1 558 ? 15.753 2.998 -30.762 1.00 87.38 558 GLY A O 1
ATOM 4255 N N . TYR A 1 559 ? 15.341 4.042 -32.724 1.00 91.25 559 TYR A N 1
ATOM 4256 C CA . TYR A 1 559 ? 13.982 4.521 -32.444 1.00 91.25 559 TYR A CA 1
ATOM 4257 C C . TYR A 1 559 ? 12.950 3.820 -33.335 1.00 91.25 559 TYR A C 1
ATOM 4259 O O . TYR A 1 559 ? 13.215 3.541 -34.506 1.00 91.25 559 TYR A O 1
ATOM 4267 N N . SER A 1 560 ? 11.733 3.600 -32.824 1.00 87.94 560 SER A N 1
ATOM 4268 C CA . SER A 1 560 ? 10.670 2.963 -33.611 1.00 87.94 560 SER A CA 1
ATOM 4269 C C . SER A 1 560 ? 10.226 3.839 -34.791 1.00 87.94 560 SER A C 1
ATOM 4271 O O . SER A 1 560 ? 10.101 5.061 -34.683 1.00 87.94 560 SER A O 1
ATOM 4273 N N . ALA A 1 561 ? 9.912 3.217 -35.932 1.00 88.81 561 ALA A N 1
ATOM 4274 C CA . ALA A 1 561 ? 9.447 3.940 -37.119 1.00 88.81 561 ALA A CA 1
ATOM 4275 C C . ALA A 1 561 ? 8.125 4.702 -36.887 1.00 88.81 561 ALA A C 1
ATOM 4277 O O . ALA A 1 561 ? 7.849 5.683 -37.577 1.00 88.81 561 ALA A O 1
ATOM 4278 N N . ALA A 1 562 ? 7.309 4.271 -35.917 1.00 88.12 562 ALA A N 1
ATOM 4279 C CA . ALA A 1 562 ? 6.113 4.990 -35.488 1.00 88.12 562 ALA A CA 1
ATOM 4280 C C . ALA A 1 562 ? 6.471 6.275 -34.724 1.00 88.12 562 ALA A C 1
ATOM 4282 O O . ALA A 1 562 ? 5.989 7.348 -35.093 1.00 88.12 562 ALA A O 1
ATOM 4283 N N . TRP A 1 563 ? 7.365 6.190 -33.731 1.00 90.38 563 TRP A N 1
ATOM 4284 C CA . TRP A 1 563 ? 7.805 7.360 -32.971 1.00 90.38 563 TRP A CA 1
ATOM 4285 C C . TRP A 1 563 ? 8.570 8.354 -33.850 1.00 90.38 563 TRP A C 1
ATOM 4287 O O . TRP A 1 563 ? 8.281 9.543 -33.802 1.00 90.38 563 TRP A O 1
ATOM 4297 N N . LEU A 1 564 ? 9.448 7.885 -34.746 1.00 91.19 564 LEU A N 1
ATOM 4298 C CA . LEU A 1 564 ? 10.144 8.746 -35.712 1.00 91.19 564 LEU A CA 1
ATOM 4299 C C . LEU A 1 564 ? 9.169 9.556 -36.585 1.00 91.19 564 LEU A C 1
ATOM 4301 O O . LEU A 1 564 ? 9.393 10.743 -36.819 1.00 91.19 564 LEU A O 1
ATOM 4305 N N . ARG A 1 565 ? 8.059 8.956 -37.043 1.00 90.94 565 ARG A N 1
ATOM 4306 C CA . ARG A 1 565 ? 7.013 9.693 -37.777 1.00 90.94 565 ARG A CA 1
ATOM 4307 C C . ARG A 1 565 ? 6.316 10.733 -36.894 1.00 90.94 565 ARG A C 1
ATOM 4309 O O . ARG A 1 565 ? 6.123 11.856 -37.352 1.00 90.94 565 ARG A O 1
ATOM 4316 N N . ALA A 1 566 ? 5.979 10.387 -35.650 1.00 89.56 566 ALA A N 1
ATOM 4317 C CA . ALA A 1 566 ? 5.342 11.303 -34.699 1.00 89.56 566 ALA A CA 1
ATOM 4318 C C . ALA A 1 566 ? 6.253 12.489 -34.321 1.00 89.56 566 ALA A C 1
ATOM 4320 O O . ALA A 1 566 ? 5.813 13.635 -34.343 1.00 89.56 566 ALA A O 1
ATOM 4321 N N . ALA A 1 567 ? 7.542 12.228 -34.088 1.00 90.69 567 ALA A N 1
ATOM 4322 C CA . ALA A 1 567 ? 8.586 13.220 -33.824 1.00 90.69 567 ALA A CA 1
ATOM 4323 C C . ALA A 1 567 ? 8.992 14.048 -35.065 1.00 90.69 567 ALA A C 1
ATOM 4325 O O . ALA A 1 567 ? 9.899 14.873 -34.996 1.00 90.69 567 ALA A O 1
ATOM 4326 N N . GLY A 1 568 ? 8.349 13.836 -36.220 1.00 91.75 568 GLY A N 1
ATOM 4327 C CA . GLY A 1 568 ? 8.589 14.621 -37.429 1.00 91.75 568 GLY A CA 1
ATOM 4328 C C . GLY A 1 568 ? 9.902 14.318 -38.158 1.00 91.75 568 GLY A C 1
ATOM 4329 O O . GLY A 1 568 ? 10.281 15.097 -39.027 1.00 91.75 568 GLY A O 1
ATOM 4330 N N . PHE A 1 569 ? 10.568 13.189 -37.884 1.00 89.81 569 PHE A N 1
ATOM 4331 C CA . PHE A 1 569 ? 11.831 12.785 -38.528 1.00 89.81 569 PHE A CA 1
ATOM 4332 C C . PHE A 1 569 ? 11.758 12.799 -40.065 1.00 89.81 569 PHE A C 1
ATOM 4334 O O . PHE A 1 569 ? 12.724 13.142 -40.740 1.00 89.81 569 PHE A O 1
ATOM 4341 N N . THR A 1 570 ? 10.590 12.487 -40.636 1.00 87.50 570 THR A N 1
ATOM 4342 C CA . THR A 1 570 ? 10.331 12.525 -42.088 1.00 87.50 570 THR A CA 1
ATOM 4343 C C . THR A 1 570 ? 10.313 13.935 -42.695 1.00 87.50 570 THR A C 1
ATOM 4345 O O . THR A 1 570 ? 10.257 14.060 -43.914 1.00 87.50 570 THR A O 1
ATOM 4348 N N . LYS A 1 571 ? 10.373 14.988 -41.868 1.00 91.00 571 LYS A N 1
ATOM 4349 C CA . LYS A 1 571 ? 10.547 16.398 -42.259 1.00 91.00 571 LYS A CA 1
ATOM 4350 C C . LYS A 1 571 ? 11.990 16.895 -42.052 1.00 91.00 571 LYS A C 1
ATOM 4352 O O . LYS A 1 571 ? 12.251 18.080 -42.235 1.00 91.00 571 LYS A O 1
ATOM 4357 N N . GLY A 1 572 ? 12.898 16.017 -41.614 1.00 87.50 572 GLY A N 1
ATOM 4358 C CA . GLY A 1 572 ? 14.306 16.329 -41.376 1.00 87.50 572 GLY A CA 1
ATOM 4359 C C . GLY A 1 572 ? 15.124 16.540 -42.662 1.00 87.50 572 GLY A C 1
ATOM 4360 O O . GLY A 1 572 ? 14.579 16.488 -43.768 1.00 87.50 572 GLY A O 1
ATOM 4361 N N . PRO A 1 573 ? 16.444 16.774 -42.536 1.00 88.44 573 PRO A N 1
ATOM 4362 C CA . PRO A 1 573 ? 17.332 16.931 -43.685 1.00 88.44 573 PRO A CA 1
ATOM 4363 C C . PRO A 1 573 ? 17.367 15.667 -44.557 1.00 88.44 573 PRO A C 1
ATOM 4365 O O . PRO A 1 573 ? 17.173 14.547 -44.077 1.00 88.44 573 PRO A O 1
ATOM 4368 N N . GLN A 1 574 ? 17.655 15.842 -45.849 1.00 84.38 574 GLN A N 1
ATOM 4369 C CA . GLN A 1 574 ? 17.829 14.714 -46.765 1.00 84.38 574 GLN A CA 1
ATOM 4370 C C . GLN A 1 574 ? 18.994 13.824 -46.311 1.00 84.38 574 GLN A C 1
ATOM 4372 O O . GLN A 1 574 ? 20.056 14.311 -45.920 1.00 84.38 574 GLN A O 1
ATOM 4377 N N . ARG A 1 575 ? 18.799 12.503 -46.384 1.00 80.12 575 ARG A N 1
ATOM 4378 C CA . ARG A 1 575 ? 19.855 11.527 -46.097 1.00 80.12 575 ARG A CA 1
ATOM 4379 C C . ARG A 1 575 ? 20.915 11.588 -47.193 1.00 80.12 575 ARG A C 1
ATOM 4381 O O . ARG A 1 575 ? 20.678 11.113 -48.301 1.00 80.12 575 ARG A O 1
ATOM 4388 N N . MET A 1 576 ? 22.089 12.113 -46.861 1.00 81.19 576 MET A N 1
ATOM 4389 C CA . MET A 1 576 ? 23.283 11.907 -47.675 1.00 81.19 576 MET A CA 1
ATOM 4390 C C . MET A 1 576 ? 23.702 10.436 -47.568 1.00 81.19 576 MET A C 1
ATOM 4392 O O . MET A 1 576 ? 23.745 9.882 -46.468 1.00 81.19 576 MET A O 1
ATOM 4396 N N . GLY A 1 577 ? 23.999 9.798 -48.700 1.00 74.81 577 GLY A N 1
ATOM 4397 C CA . GLY A 1 577 ? 24.685 8.506 -48.696 1.00 74.81 577 GLY A CA 1
ATOM 4398 C C . GLY A 1 577 ? 26.132 8.655 -48.216 1.00 74.81 577 GLY A C 1
ATOM 4399 O O . GLY A 1 577 ? 26.670 9.764 -48.186 1.00 74.81 577 GLY A O 1
ATOM 4400 N N . LEU A 1 578 ? 26.785 7.537 -47.886 1.00 73.94 578 LEU A N 1
ATOM 4401 C CA . LEU A 1 578 ? 28.243 7.536 -47.739 1.00 73.94 578 LEU A CA 1
ATOM 4402 C C . LEU A 1 578 ? 28.878 8.012 -49.060 1.00 73.94 578 LEU A C 1
ATOM 4404 O O . LEU A 1 578 ? 28.460 7.533 -50.119 1.00 73.94 578 LEU A O 1
ATOM 4408 N N . PRO A 1 579 ? 29.869 8.925 -49.035 1.00 75.00 579 PRO A N 1
ATOM 4409 C CA . PRO A 1 579 ? 30.573 9.338 -50.243 1.00 75.00 579 PRO A CA 1
ATOM 4410 C C . PRO A 1 579 ? 31.183 8.129 -50.958 1.00 75.00 579 PRO A C 1
ATOM 4412 O O . PRO A 1 579 ? 31.949 7.368 -50.364 1.00 75.00 579 PRO A O 1
ATOM 4415 N N . ALA A 1 580 ? 30.844 7.951 -52.234 1.00 69.12 580 ALA A N 1
ATOM 4416 C CA . ALA A 1 580 ? 31.383 6.868 -53.042 1.00 69.12 580 ALA A CA 1
ATOM 4417 C C . ALA A 1 580 ? 32.865 7.132 -53.349 1.00 69.12 580 ALA A C 1
ATOM 4419 O O . ALA A 1 580 ? 33.202 7.920 -54.232 1.00 69.12 580 ALA A O 1
ATOM 4420 N N . VAL A 1 581 ? 33.761 6.457 -52.627 1.00 65.06 581 VAL A N 1
ATOM 4421 C CA . VAL A 1 581 ? 35.180 6.367 -52.997 1.00 65.06 581 VAL A CA 1
ATOM 4422 C C . VAL A 1 581 ? 35.297 5.343 -54.127 1.00 65.06 581 VAL A C 1
ATOM 4424 O O . VAL A 1 581 ? 35.646 4.187 -53.900 1.00 65.06 581 VAL A O 1
ATOM 4427 N N . GLU A 1 582 ? 34.936 5.750 -55.348 1.00 65.81 582 GLU A N 1
ATOM 4428 C CA . GLU A 1 582 ? 34.999 4.881 -56.535 1.00 65.81 582 GLU A CA 1
ATOM 4429 C C . GLU A 1 582 ? 36.435 4.415 -56.815 1.00 65.81 582 GLU A C 1
ATOM 4431 O O . GLU A 1 582 ? 36.662 3.264 -57.189 1.00 65.81 582 GLU A O 1
ATOM 4436 N N . GLN A 1 583 ? 37.411 5.294 -56.569 1.00 66.25 583 GLN A N 1
ATOM 4437 C CA . GLN A 1 583 ? 38.835 4.982 -56.486 1.00 66.25 583 GLN A CA 1
ATOM 4438 C C . GLN A 1 583 ? 39.484 5.859 -55.408 1.00 66.25 583 GLN A C 1
ATOM 4440 O O . GLN A 1 583 ? 39.054 6.992 -55.178 1.00 66.25 583 GLN A O 1
ATOM 4445 N N . ASN A 1 584 ? 40.557 5.370 -54.780 1.00 74.31 584 ASN A N 1
ATOM 4446 C CA . ASN A 1 584 ? 41.455 6.251 -54.030 1.00 74.31 584 ASN A CA 1
ATOM 4447 C C . ASN A 1 584 ? 42.054 7.281 -55.006 1.00 74.31 584 ASN A C 1
ATOM 4449 O O . ASN A 1 584 ? 42.468 6.883 -56.100 1.00 74.31 584 ASN A O 1
ATOM 4453 N N . PRO A 1 585 ? 42.160 8.572 -54.637 1.00 74.06 585 PRO A N 1
ATOM 4454 C CA . PRO A 1 585 ? 42.844 9.543 -55.477 1.00 74.06 585 PRO A CA 1
ATOM 4455 C C . PRO A 1 585 ? 44.295 9.097 -55.671 1.00 74.06 585 PRO A C 1
ATOM 4457 O O . PRO A 1 585 ? 45.026 8.883 -54.703 1.00 74.06 585 PRO A O 1
ATOM 4460 N N . SER A 1 586 ? 44.709 8.942 -56.929 1.00 71.69 586 SER A N 1
ATOM 4461 C CA . SER A 1 586 ? 46.116 8.683 -57.234 1.00 71.69 586 SER A CA 1
ATOM 4462 C C . SER A 1 586 ? 46.952 9.885 -56.778 1.00 71.69 586 SER A C 1
ATOM 4464 O O . SER A 1 586 ? 46.522 11.023 -56.995 1.00 71.69 586 SER A O 1
ATOM 4466 N N . PRO A 1 587 ? 48.131 9.679 -56.159 1.00 73.25 587 PRO A N 1
ATOM 4467 C CA . PRO A 1 587 ? 49.019 10.789 -55.836 1.00 73.25 587 PRO A CA 1
ATOM 4468 C C . PRO A 1 587 ? 49.380 11.564 -57.119 1.00 73.25 587 PRO A C 1
ATOM 4470 O O . PRO A 1 587 ? 49.453 10.948 -58.189 1.00 73.25 587 PRO A O 1
ATOM 4473 N N . PRO A 1 588 ? 49.623 12.890 -57.043 1.00 81.12 588 PRO A N 1
ATOM 4474 C CA . PRO A 1 588 ? 50.050 13.683 -58.195 1.00 81.12 588 PRO A CA 1
ATOM 4475 C C . PRO A 1 588 ? 51.220 13.018 -58.922 1.00 81.12 588 PRO A C 1
ATOM 4477 O O . PRO A 1 588 ? 52.072 12.414 -58.272 1.00 81.12 588 PRO A O 1
ATOM 4480 N N . ALA A 1 589 ? 51.283 13.131 -60.252 1.00 75.25 589 ALA A N 1
ATOM 4481 C CA . ALA A 1 589 ? 52.234 12.367 -61.069 1.00 75.25 589 ALA A CA 1
ATOM 4482 C C . ALA A 1 589 ? 53.702 12.518 -60.616 1.00 75.25 589 ALA A C 1
ATOM 4484 O O . ALA A 1 589 ? 54.465 11.562 -60.689 1.00 75.25 589 ALA A O 1
ATOM 4485 N N . GLU A 1 590 ? 54.074 13.679 -60.077 1.00 75.94 590 GLU A N 1
ATOM 4486 C CA . GLU A 1 590 ? 55.389 13.962 -59.488 1.00 75.94 590 GLU A CA 1
ATOM 4487 C C . GLU A 1 590 ? 55.649 13.162 -58.199 1.00 75.94 590 GLU A C 1
ATOM 4489 O O . GLU A 1 590 ? 56.728 12.604 -58.018 1.00 75.94 590 GLU A O 1
ATOM 4494 N N . VAL A 1 591 ? 54.643 13.035 -57.326 1.00 73.38 591 VAL A N 1
ATOM 4495 C CA . VAL A 1 591 ? 54.699 12.230 -56.093 1.00 73.38 591 VAL A CA 1
ATOM 4496 C C . VAL A 1 591 ? 54.663 10.735 -56.424 1.00 73.38 591 VAL A C 1
ATOM 4498 O O . VAL A 1 591 ? 55.397 9.955 -55.821 1.00 73.38 591 VAL A O 1
ATOM 4501 N N . ALA A 1 592 ? 53.870 10.331 -57.422 1.00 70.44 592 ALA A N 1
ATOM 4502 C CA . ALA A 1 592 ? 53.867 8.969 -57.950 1.00 70.44 592 ALA A CA 1
ATOM 4503 C C . ALA A 1 592 ? 55.234 8.594 -58.555 1.00 70.44 592 ALA A C 1
ATOM 4505 O O . ALA A 1 592 ? 55.750 7.510 -58.287 1.00 70.44 592 ALA A O 1
ATOM 4506 N N . ALA A 1 593 ? 55.852 9.504 -59.315 1.00 69.88 593 ALA A N 1
ATOM 4507 C CA . ALA A 1 593 ? 57.184 9.324 -59.885 1.00 69.88 593 ALA A CA 1
ATOM 4508 C C . ALA A 1 593 ? 58.280 9.302 -58.808 1.00 69.88 593 ALA A C 1
ATOM 4510 O O . ALA A 1 593 ? 59.165 8.456 -58.877 1.00 69.88 593 ALA A O 1
ATOM 4511 N N . ALA A 1 594 ? 58.207 10.158 -57.783 1.00 69.19 594 ALA A N 1
ATOM 4512 C CA . ALA A 1 594 ? 59.143 10.140 -56.656 1.00 69.19 594 ALA A CA 1
ATOM 4513 C C . ALA A 1 594 ? 59.036 8.846 -55.827 1.00 69.19 594 ALA A C 1
ATOM 4515 O O . ALA A 1 594 ? 60.056 8.271 -55.440 1.00 69.19 594 ALA A O 1
ATOM 4516 N N . ALA A 1 595 ? 57.818 8.341 -55.600 1.00 64.50 595 ALA A N 1
ATOM 4517 C CA . ALA A 1 595 ? 57.585 7.045 -54.963 1.00 64.50 595 ALA A CA 1
ATOM 4518 C C . ALA A 1 595 ? 58.090 5.872 -55.829 1.00 64.50 595 ALA A C 1
ATOM 4520 O O . ALA A 1 595 ? 58.698 4.940 -55.310 1.00 64.50 595 ALA A O 1
ATOM 4521 N N . ALA A 1 596 ? 57.901 5.926 -57.152 1.00 65.19 596 ALA A N 1
ATOM 4522 C CA . ALA A 1 596 ? 58.423 4.917 -58.074 1.00 65.19 596 ALA A CA 1
ATOM 4523 C C . ALA A 1 596 ? 59.960 4.945 -58.175 1.00 65.19 596 ALA A C 1
ATOM 4525 O O . ALA A 1 596 ? 60.587 3.889 -58.205 1.00 65.19 596 ALA A O 1
ATOM 4526 N N . ALA A 1 597 ? 60.574 6.132 -58.174 1.00 62.88 597 ALA A N 1
ATOM 4527 C CA . ALA A 1 597 ? 62.025 6.303 -58.180 1.00 62.88 597 ALA A CA 1
ATOM 4528 C C . ALA A 1 597 ? 62.659 5.786 -56.880 1.00 62.88 597 ALA A C 1
ATOM 4530 O O . ALA A 1 597 ? 63.573 4.970 -56.929 1.00 62.88 597 ALA A O 1
ATOM 4531 N N . THR A 1 598 ? 62.113 6.157 -55.718 1.00 60.50 598 THR A N 1
ATOM 4532 C CA . THR A 1 598 ? 62.601 5.642 -54.425 1.00 60.50 598 THR A CA 1
ATOM 4533 C C . THR A 1 598 ? 62.362 4.138 -54.255 1.00 60.50 598 THR A C 1
ATOM 4535 O O . THR A 1 598 ? 63.190 3.458 -53.651 1.00 60.50 598 THR A O 1
ATOM 4538 N N . ALA A 1 599 ? 61.298 3.575 -54.842 1.00 56.56 599 ALA A N 1
ATOM 4539 C CA . ALA A 1 599 ? 61.112 2.124 -54.918 1.00 56.56 599 ALA A CA 1
ATOM 4540 C C . ALA A 1 599 ? 62.135 1.437 -55.850 1.00 56.56 599 ALA A C 1
ATOM 4542 O O . ALA A 1 599 ? 62.577 0.326 -55.553 1.00 56.56 599 ALA A O 1
ATOM 4543 N N . ALA A 1 600 ? 62.547 2.090 -56.942 1.00 56.03 600 ALA A N 1
ATOM 4544 C CA . ALA A 1 600 ? 63.599 1.595 -57.831 1.00 56.03 600 ALA A CA 1
ATOM 4545 C C . ALA A 1 600 ? 64.991 1.644 -57.169 1.00 56.03 600 ALA A C 1
ATOM 4547 O O . ALA A 1 600 ? 65.727 0.661 -57.244 1.00 56.03 600 ALA A O 1
ATOM 4548 N N . ASP A 1 601 ? 65.318 2.720 -56.445 1.00 55.28 601 ASP A N 1
ATOM 4549 C CA . ASP A 1 601 ? 66.545 2.814 -55.639 1.00 55.28 601 ASP A CA 1
ATOM 4550 C C . ASP A 1 601 ? 66.567 1.765 -54.513 1.00 55.28 601 ASP A C 1
ATOM 4552 O O . ASP A 1 601 ? 67.589 1.116 -54.276 1.00 55.28 601 ASP A O 1
ATOM 4556 N N . ALA A 1 602 ? 65.430 1.519 -53.852 1.00 52.97 602 ALA A N 1
ATOM 4557 C CA . ALA A 1 602 ? 65.309 0.451 -52.857 1.00 52.97 602 ALA A CA 1
ATOM 4558 C C . ALA A 1 602 ? 65.523 -0.950 -53.465 1.00 52.97 602 ALA A C 1
ATOM 4560 O O . ALA A 1 602 ? 66.109 -1.818 -52.818 1.00 52.97 602 ALA A O 1
ATOM 4561 N N . ALA A 1 603 ? 65.107 -1.167 -54.718 1.00 51.94 603 ALA A N 1
ATOM 4562 C CA . ALA A 1 603 ? 65.351 -2.406 -55.457 1.00 51.94 603 ALA A CA 1
ATOM 4563 C C . ALA A 1 603 ? 66.805 -2.560 -55.958 1.00 51.94 603 ALA A C 1
ATOM 4565 O O . ALA A 1 603 ? 67.203 -3.665 -56.329 1.00 51.94 603 ALA A O 1
ATOM 4566 N N . ALA A 1 604 ? 67.610 -1.491 -55.946 1.00 51.28 604 ALA A N 1
ATOM 4567 C CA . ALA A 1 604 ? 69.021 -1.521 -56.339 1.00 51.28 604 ALA A CA 1
ATOM 4568 C C . ALA A 1 604 ? 69.972 -1.987 -55.214 1.00 51.28 604 ALA A C 1
ATOM 4570 O O . ALA A 1 604 ? 71.140 -2.285 -55.479 1.00 51.28 604 ALA A O 1
ATOM 4571 N N . PHE A 1 605 ? 69.502 -2.091 -53.963 1.00 44.16 605 PHE A N 1
ATOM 4572 C CA . PHE A 1 605 ? 70.311 -2.603 -52.853 1.00 44.16 605 PHE A CA 1
ATOM 4573 C C . PHE A 1 605 ? 70.444 -4.141 -52.896 1.00 44.16 605 PHE A C 1
ATOM 4575 O O . PHE A 1 605 ? 69.436 -4.851 -52.857 1.00 44.16 605 PHE A O 1
ATOM 4582 N N . PRO A 1 606 ? 71.670 -4.705 -52.914 1.00 44.88 606 PRO A N 1
ATOM 4583 C CA . PRO A 1 606 ? 71.863 -6.151 -52.970 1.00 44.88 606 PRO A CA 1
ATOM 4584 C C . PRO A 1 606 ? 71.464 -6.823 -51.648 1.00 44.88 606 PRO A C 1
ATOM 4586 O O . PRO A 1 606 ? 72.048 -6.572 -50.592 1.00 44.88 606 PRO A O 1
ATOM 4589 N N . SER A 1 607 ? 70.501 -7.741 -51.719 1.00 48.97 607 SER A N 1
ATOM 4590 C CA . SER A 1 607 ? 69.959 -8.487 -50.580 1.00 48.97 607 SER A CA 1
ATOM 4591 C C . SER A 1 607 ? 70.988 -9.445 -49.956 1.00 48.97 607 SER A C 1
ATOM 4593 O O . SER A 1 607 ? 71.130 -10.605 -50.340 1.00 48.97 607 SER A O 1
ATOM 4595 N N . ARG A 1 608 ? 71.715 -8.959 -48.943 1.00 45.59 608 ARG A N 1
ATOM 4596 C CA . ARG A 1 608 ? 72.664 -9.747 -48.137 1.00 45.59 608 ARG A CA 1
ATOM 4597 C C . ARG A 1 608 ? 72.402 -9.639 -46.635 1.00 45.59 608 ARG A C 1
ATOM 4599 O O . ARG A 1 608 ? 73.233 -9.123 -45.899 1.00 45.59 608 ARG A O 1
ATOM 4606 N N . LEU A 1 609 ? 71.274 -10.190 -46.188 1.00 40.53 609 LEU A N 1
ATOM 4607 C CA . LEU A 1 609 ? 71.062 -10.741 -44.840 1.00 40.53 609 LEU A CA 1
ATOM 4608 C C . LEU A 1 609 ? 69.781 -11.602 -44.848 1.00 40.53 609 LEU A C 1
ATOM 4610 O O . LEU A 1 609 ? 68.919 -11.420 -45.701 1.00 40.53 609 LEU A O 1
ATOM 4614 N N . PHE A 1 610 ? 69.676 -12.555 -43.916 1.00 36.03 610 PHE A N 1
ATOM 4615 C CA . PHE A 1 610 ? 68.525 -13.465 -43.734 1.00 36.03 610 PHE A CA 1
ATOM 4616 C C . PHE A 1 610 ? 68.189 -14.437 -44.882 1.00 36.03 610 PHE A C 1
ATOM 4618 O O . PHE A 1 610 ? 67.036 -14.587 -45.283 1.00 36.03 610 PHE A O 1
ATOM 4625 N N . ALA A 1 611 ? 69.170 -15.235 -45.312 1.00 33.16 611 ALA A N 1
ATOM 4626 C CA . ALA A 1 611 ? 68.857 -16.522 -45.932 1.00 33.16 611 ALA A CA 1
ATOM 4627 C C . ALA A 1 611 ? 68.271 -17.489 -44.878 1.00 33.16 611 ALA A C 1
ATOM 4629 O O . ALA A 1 611 ? 68.994 -17.951 -43.995 1.00 33.16 611 ALA A O 1
ATOM 4630 N N . LYS A 1 612 ? 66.977 -17.826 -44.971 1.00 33.62 612 LYS A N 1
ATOM 4631 C CA . LYS A 1 612 ? 66.382 -18.963 -44.244 1.00 33.62 612 LYS A CA 1
ATOM 4632 C C . LYS A 1 612 ? 66.284 -20.177 -45.170 1.00 33.62 612 LYS A C 1
ATOM 4634 O O . LYS A 1 612 ? 65.589 -20.137 -46.181 1.00 33.62 612 LYS A O 1
ATOM 4639 N N . LYS A 1 613 ? 66.970 -21.264 -44.804 1.00 30.14 613 LYS A N 1
ATOM 4640 C CA . LYS A 1 613 ? 66.783 -22.593 -45.411 1.00 30.14 613 LYS A CA 1
ATOM 4641 C C . LYS A 1 613 ? 65.381 -23.124 -45.063 1.00 30.14 613 LYS A C 1
ATOM 4643 O O . LYS A 1 613 ? 64.977 -22.968 -43.911 1.00 30.14 613 LYS A O 1
ATOM 4648 N N . PRO A 1 614 ? 64.671 -23.796 -45.985 1.00 33.31 614 PRO A N 1
ATOM 4649 C CA . PRO A 1 614 ? 63.531 -24.626 -45.621 1.00 33.31 614 PRO A CA 1
ATOM 4650 C C . PRO A 1 614 ? 64.013 -25.925 -44.953 1.00 33.31 614 PRO A C 1
ATOM 4652 O O . PRO A 1 614 ? 65.066 -26.459 -45.307 1.00 33.31 614 PRO A O 1
ATOM 4655 N N . ILE A 1 615 ? 63.214 -26.446 -44.023 1.00 30.77 615 ILE A N 1
ATOM 4656 C CA . ILE A 1 615 ? 63.303 -27.817 -43.508 1.00 30.77 615 ILE A CA 1
ATOM 4657 C C . ILE A 1 615 ? 61.889 -28.399 -43.607 1.00 30.77 615 ILE A C 1
ATOM 4659 O O . ILE A 1 615 ? 60.932 -27.751 -43.185 1.00 30.77 615 ILE A O 1
ATOM 4663 N N . GLY A 1 616 ? 61.761 -29.567 -44.238 1.00 28.55 616 GLY A N 1
ATOM 4664 C CA . GLY A 1 616 ? 60.510 -30.327 -44.326 1.00 28.55 616 GLY A CA 1
ATOM 4665 C C . GLY A 1 616 ? 60.387 -31.353 -43.198 1.00 28.55 616 GLY A C 1
ATOM 4666 O O . GLY A 1 616 ? 61.329 -31.550 -42.433 1.00 28.55 616 GLY A O 1
ATOM 4667 N N . ALA A 1 617 ? 59.231 -32.006 -43.103 1.00 33.75 617 ALA A N 1
ATOM 4668 C CA . ALA A 1 617 ? 59.007 -33.087 -42.146 1.00 33.75 617 ALA A CA 1
ATOM 4669 C C . ALA A 1 617 ? 59.771 -34.366 -42.541 1.00 33.75 617 ALA A C 1
ATOM 4671 O O . ALA A 1 617 ? 59.856 -34.677 -43.727 1.00 33.75 617 ALA A O 1
ATOM 4672 N N . ASP A 1 618 ? 60.305 -35.102 -41.560 1.00 28.67 618 ASP A N 1
ATOM 4673 C CA . ASP A 1 618 ? 59.646 -36.335 -41.092 1.00 28.67 618 ASP A CA 1
ATOM 4674 C C . ASP A 1 618 ? 60.362 -37.004 -39.896 1.00 28.67 618 ASP A C 1
ATOM 4676 O O . ASP A 1 618 ? 61.582 -36.959 -39.767 1.00 28.67 618 ASP A O 1
ATOM 4680 N N . SER A 1 619 ? 59.565 -37.724 -39.095 1.00 27.14 619 SER A N 1
ATOM 4681 C CA . SER A 1 619 ? 59.921 -38.841 -38.190 1.00 27.14 619 SER A CA 1
ATOM 4682 C C . SER A 1 619 ? 60.744 -38.640 -36.887 1.00 27.14 619 SER A C 1
ATOM 4684 O O . SER A 1 619 ? 61.856 -38.128 -36.887 1.00 27.14 619 SER A O 1
ATOM 4686 N N . ALA A 1 620 ? 60.187 -39.258 -35.830 1.00 27.53 620 ALA A N 1
ATOM 4687 C CA . ALA A 1 620 ? 60.824 -40.075 -34.775 1.00 27.53 620 ALA A CA 1
ATOM 4688 C C . ALA A 1 620 ? 61.505 -39.460 -33.517 1.00 27.53 620 ALA A C 1
ATOM 4690 O O . ALA A 1 620 ? 62.502 -38.754 -33.587 1.00 27.53 620 ALA A O 1
ATOM 4691 N N . ASP A 1 621 ? 60.971 -39.924 -32.374 1.00 27.31 621 ASP A N 1
ATOM 4692 C CA . ASP A 1 621 ? 61.596 -40.363 -31.109 1.00 27.31 621 ASP A CA 1
ATOM 4693 C C . ASP A 1 621 ? 62.415 -39.435 -30.179 1.00 27.31 621 ASP A C 1
ATOM 4695 O O . ASP A 1 621 ? 63.440 -38.877 -30.553 1.00 27.31 621 ASP A O 1
ATOM 4699 N N . ALA A 1 622 ? 62.041 -39.511 -28.882 1.00 27.05 622 ALA A N 1
ATOM 4700 C CA . ALA A 1 622 ? 62.854 -39.249 -27.673 1.00 27.05 622 ALA A CA 1
ATOM 4701 C C . ALA A 1 622 ? 63.344 -37.791 -27.426 1.00 27.05 622 ALA A C 1
ATOM 4703 O O . ALA A 1 622 ? 63.466 -36.996 -28.345 1.00 27.05 622 ALA A O 1
ATOM 4704 N N . ALA A 1 623 ? 63.669 -37.338 -26.205 1.00 26.59 623 ALA A N 1
ATOM 4705 C CA . ALA A 1 623 ? 63.356 -37.762 -24.827 1.00 26.59 623 ALA A CA 1
ATOM 4706 C C . ALA A 1 623 ? 63.730 -36.607 -23.845 1.00 26.59 623 ALA A C 1
ATOM 4708 O O . ALA A 1 623 ? 64.164 -35.547 -24.286 1.00 26.59 623 ALA A O 1
ATOM 4709 N N . PHE A 1 624 ? 63.545 -36.840 -22.537 1.00 24.16 624 PHE A N 1
ATOM 4710 C CA . PHE A 1 624 ? 64.210 -36.227 -21.362 1.00 24.16 624 PHE A CA 1
ATOM 4711 C C . PHE A 1 624 ? 65.570 -35.505 -21.633 1.00 24.16 624 PHE A C 1
ATOM 4713 O O . PHE A 1 624 ? 66.347 -35.966 -22.466 1.00 24.16 624 PHE A O 1
ATOM 4720 N N . ASP A 1 625 ? 65.985 -34.440 -20.925 1.00 26.02 625 ASP A N 1
ATOM 4721 C CA . ASP A 1 625 ? 65.529 -33.948 -19.611 1.00 26.02 625 ASP A CA 1
ATOM 4722 C C . ASP A 1 625 ? 65.934 -32.478 -19.294 1.00 26.02 625 ASP A C 1
ATOM 4724 O O . ASP A 1 625 ? 66.562 -31.797 -20.103 1.00 26.02 625 ASP A O 1
ATOM 4728 N N . ASP A 1 626 ? 65.553 -32.047 -18.086 1.00 27.45 626 ASP A N 1
ATOM 4729 C CA . ASP A 1 626 ? 66.046 -30.975 -17.189 1.00 27.45 626 ASP A CA 1
ATOM 4730 C C . ASP A 1 626 ? 67.284 -30.091 -17.531 1.00 27.45 626 ASP A C 1
ATOM 4732 O O . ASP A 1 626 ? 68.313 -30.557 -18.018 1.00 27.45 626 ASP A O 1
ATOM 4736 N N . VAL A 1 627 ? 67.233 -28.821 -17.082 1.00 25.55 627 VAL A N 1
ATOM 4737 C CA . VAL A 1 627 ? 68.162 -28.205 -16.089 1.00 25.55 627 VAL A CA 1
ATOM 4738 C C . VAL A 1 627 ? 67.709 -26.765 -15.751 1.00 25.55 627 VAL A C 1
ATOM 4740 O O . VAL A 1 627 ? 67.168 -26.046 -16.589 1.00 25.55 627 VAL A O 1
ATOM 4743 N N . SER A 1 628 ? 67.909 -26.340 -14.496 1.00 25.22 628 SER A N 1
ATOM 4744 C CA . SER A 1 628 ? 67.257 -25.174 -13.864 1.00 25.22 628 SER A CA 1
ATOM 4745 C C . SER A 1 628 ? 68.230 -24.254 -13.075 1.00 25.22 628 SER A C 1
ATOM 4747 O O . SER A 1 628 ? 69.441 -24.372 -13.241 1.00 25.22 628 SER A O 1
ATOM 4749 N N . ILE A 1 629 ? 67.693 -23.382 -12.188 1.00 24.95 629 ILE A N 1
ATOM 4750 C CA . ILE A 1 629 ? 68.360 -22.516 -11.163 1.00 24.95 629 ILE A CA 1
ATOM 4751 C C . ILE A 1 629 ? 68.826 -21.119 -11.689 1.00 24.95 629 ILE A C 1
ATOM 4753 O O . ILE A 1 629 ? 69.528 -21.055 -12.688 1.00 24.95 629 ILE A O 1
ATOM 4757 N N . SER A 1 630 ? 68.333 -19.942 -11.225 1.00 25.80 630 SER A N 1
ATOM 4758 C CA . SER A 1 630 ? 68.371 -19.227 -9.901 1.00 25.80 630 SER A CA 1
ATOM 4759 C C . SER A 1 630 ? 69.696 -18.453 -9.627 1.00 25.80 630 SER A C 1
ATOM 4761 O O . SER A 1 630 ? 70.726 -18.864 -10.146 1.00 25.80 630 SER A O 1
ATOM 4763 N N . ALA A 1 631 ? 69.810 -17.346 -8.856 1.00 27.09 631 ALA A N 1
ATOM 4764 C CA . ALA A 1 631 ? 68.885 -16.335 -8.276 1.00 27.09 631 ALA A CA 1
ATOM 4765 C C . ALA A 1 631 ? 69.712 -15.151 -7.648 1.00 27.09 631 ALA A C 1
ATOM 4767 O O . ALA A 1 631 ? 70.893 -15.021 -7.955 1.00 27.09 631 ALA A O 1
ATOM 4768 N N . ALA A 1 632 ? 69.112 -14.357 -6.733 1.00 26.02 632 ALA A N 1
ATOM 4769 C CA . ALA A 1 632 ? 69.640 -13.206 -5.944 1.00 26.02 632 ALA A CA 1
ATOM 4770 C C . ALA A 1 632 ? 69.715 -11.833 -6.673 1.00 26.02 632 ALA A C 1
ATOM 4772 O O . ALA A 1 632 ? 70.130 -11.790 -7.823 1.00 26.02 632 ALA A O 1
ATOM 4773 N N . THR A 1 633 ? 69.290 -10.646 -6.183 1.00 28.83 633 THR A N 1
ATOM 4774 C CA . THR A 1 633 ? 68.927 -10.005 -4.875 1.00 28.83 633 THR A CA 1
ATOM 4775 C C . THR A 1 633 ? 70.010 -9.139 -4.200 1.00 28.83 633 THR A C 1
ATOM 4777 O O . THR A 1 633 ? 70.915 -9.688 -3.575 1.00 28.83 633 THR A O 1
ATOM 4780 N N . SER A 1 634 ? 69.831 -7.804 -4.180 1.00 27.33 634 SER A N 1
ATOM 4781 C CA . SER A 1 634 ? 70.220 -6.898 -3.067 1.00 27.33 634 SER A CA 1
ATOM 4782 C C . SER A 1 634 ? 69.711 -5.445 -3.248 1.00 27.33 634 SER A C 1
ATOM 4784 O O . SER A 1 634 ? 69.468 -4.995 -4.365 1.00 27.33 634 SER A O 1
ATOM 4786 N N . ALA A 1 635 ? 69.538 -4.721 -2.132 1.00 29.06 635 ALA A N 1
ATOM 4787 C CA . ALA A 1 635 ? 69.300 -3.267 -1.989 1.00 29.06 635 ALA A CA 1
ATOM 4788 C C . ALA A 1 635 ? 69.782 -2.844 -0.572 1.00 29.06 635 ALA A C 1
ATOM 4790 O O . ALA A 1 635 ? 69.881 -3.748 0.269 1.00 29.06 635 ALA A O 1
ATOM 4791 N N . PRO A 1 636 ? 70.106 -1.558 -0.259 1.00 38.88 636 PRO A N 1
ATOM 4792 C CA . PRO A 1 636 ? 69.080 -0.652 0.320 1.00 38.88 636 PRO A CA 1
ATOM 4793 C C . PRO A 1 636 ? 69.300 0.903 0.233 1.00 38.88 636 PRO A C 1
ATOM 4795 O O . PRO A 1 636 ? 70.368 1.393 -0.111 1.00 38.88 636 PRO A O 1
ATOM 4798 N N . SER A 1 637 ? 68.263 1.657 0.663 1.00 27.62 637 SER A N 1
ATOM 4799 C CA . SER A 1 637 ? 68.249 2.958 1.411 1.00 27.62 637 SER A CA 1
ATOM 4800 C C . SER A 1 637 ? 68.895 4.286 0.902 1.00 27.62 637 SER A C 1
ATOM 4802 O O . SER A 1 637 ? 70.104 4.431 1.007 1.00 27.62 637 SER A O 1
ATOM 4804 N N . GLN A 1 638 ? 68.039 5.280 0.538 1.00 26.44 638 GLN A N 1
ATOM 4805 C CA . GLN A 1 638 ? 67.737 6.611 1.194 1.00 26.44 638 GLN A CA 1
ATOM 4806 C C . GLN A 1 638 ? 68.889 7.584 1.646 1.00 26.44 638 GLN A C 1
ATOM 4808 O O . GLN A 1 638 ? 69.991 7.084 1.839 1.00 26.44 638 GLN A O 1
ATOM 4813 N N . PRO A 1 639 ? 68.699 8.924 1.928 1.00 41.09 639 PRO A N 1
ATOM 4814 C CA . PRO A 1 639 ? 67.467 9.772 1.991 1.00 41.09 639 PRO A CA 1
ATOM 4815 C C . PRO A 1 639 ? 67.492 11.271 1.474 1.00 41.09 639 PRO A C 1
ATOM 4817 O O . PRO A 1 639 ? 68.536 11.904 1.407 1.00 41.09 639 PRO A O 1
ATOM 4820 N N . ILE A 1 640 ? 66.285 11.871 1.308 1.00 27.16 640 ILE A N 1
ATOM 4821 C CA . ILE A 1 640 ? 65.826 13.267 1.668 1.00 27.16 640 ILE A CA 1
ATOM 4822 C C . ILE A 1 640 ? 66.293 14.581 0.933 1.00 27.16 640 ILE A C 1
ATOM 4824 O O . ILE A 1 640 ? 67.476 14.844 0.771 1.00 27.16 640 ILE A O 1
ATOM 4828 N N . ALA A 1 641 ? 65.300 15.484 0.703 1.00 26.11 641 ALA A N 1
ATOM 4829 C CA . ALA A 1 641 ? 65.325 16.972 0.511 1.00 26.11 641 ALA A CA 1
ATOM 4830 C C . ALA A 1 641 ? 65.943 17.608 -0.772 1.00 26.11 641 ALA A C 1
ATOM 4832 O O . ALA A 1 641 ? 66.851 17.047 -1.364 1.00 26.11 641 ALA A O 1
ATOM 4833 N N . SER A 1 642 ? 65.565 18.820 -1.243 1.00 26.73 642 SER A N 1
ATOM 4834 C CA . SER A 1 642 ? 64.337 19.665 -1.120 1.00 26.73 642 SER A CA 1
ATOM 4835 C C . SER A 1 642 ? 64.438 20.919 -2.031 1.00 26.73 642 SER A C 1
ATOM 4837 O O . SER A 1 642 ? 65.524 21.494 -2.080 1.00 26.73 642 SER A O 1
ATOM 4839 N N . GLY A 1 643 ? 63.352 21.441 -2.641 1.00 25.23 643 GLY A N 1
ATOM 4840 C CA . GLY A 1 643 ? 63.367 22.823 -3.186 1.00 25.23 643 GLY A CA 1
ATOM 4841 C C . GLY A 1 643 ? 62.309 23.252 -4.231 1.00 25.23 643 GLY A C 1
ATOM 4842 O O . GLY A 1 643 ? 62.347 22.804 -5.365 1.00 25.23 643 GLY A O 1
ATOM 4843 N N . HIS A 1 644 ? 61.467 24.219 -3.838 1.00 28.59 644 HIS A N 1
ATOM 4844 C CA . HIS A 1 644 ? 60.878 25.342 -4.614 1.00 28.59 644 HIS A CA 1
ATOM 4845 C C . HIS A 1 644 ? 60.015 25.159 -5.898 1.00 28.59 644 HIS A C 1
ATOM 4847 O O . HIS A 1 644 ? 60.465 24.742 -6.958 1.00 28.59 644 HIS A O 1
ATOM 4853 N N . LEU A 1 645 ? 58.781 25.685 -5.797 1.00 26.42 645 LEU A N 1
ATOM 4854 C CA . LEU A 1 645 ? 57.916 26.247 -6.863 1.00 26.42 645 LEU A CA 1
ATOM 4855 C C . LEU A 1 645 ? 58.445 27.645 -7.327 1.00 26.42 645 LEU A C 1
ATOM 4857 O O . LEU A 1 645 ? 59.292 28.175 -6.599 1.00 26.42 645 LEU A O 1
ATOM 4861 N N . PRO A 1 646 ? 57.970 28.304 -8.429 1.00 39.84 646 PRO A N 1
ATOM 4862 C CA . PRO A 1 646 ? 56.545 28.537 -8.752 1.00 39.84 646 PRO A CA 1
ATOM 4863 C C . PRO A 1 646 ? 56.133 28.561 -10.259 1.00 39.84 646 PRO A C 1
ATOM 4865 O O . PRO A 1 646 ? 56.868 28.150 -11.148 1.00 39.84 646 PRO A O 1
ATOM 4868 N N . LEU A 1 647 ? 54.892 29.014 -10.502 1.00 28.61 647 LEU A N 1
ATOM 4869 C CA . LEU A 1 647 ? 54.102 29.046 -11.749 1.00 28.61 647 LEU A CA 1
ATOM 4870 C C . LEU A 1 647 ? 54.552 30.103 -12.790 1.00 28.61 647 LEU A C 1
ATOM 4872 O O . LEU A 1 647 ? 54.991 31.174 -12.379 1.00 28.61 647 LEU A O 1
ATOM 4876 N N . ALA A 1 648 ? 54.215 29.899 -14.084 1.00 25.52 648 ALA A N 1
ATOM 4877 C CA . ALA A 1 648 ? 53.456 30.880 -14.905 1.00 25.52 648 ALA A CA 1
ATOM 4878 C C . ALA A 1 648 ? 52.951 30.358 -16.292 1.00 25.52 648 ALA A C 1
ATOM 4880 O O . ALA A 1 648 ? 53.733 29.990 -17.156 1.00 25.52 648 ALA A O 1
ATOM 4881 N N . LEU A 1 649 ? 51.621 30.395 -16.465 1.00 25.78 649 LEU A N 1
ATOM 4882 C CA . LEU A 1 649 ? 50.732 30.524 -17.652 1.00 25.78 649 LEU A CA 1
ATOM 4883 C C . LEU A 1 649 ? 51.177 30.402 -19.151 1.00 25.78 649 LEU A C 1
ATOM 4885 O O . LEU A 1 649 ? 52.039 31.132 -19.622 1.00 25.78 649 LEU A O 1
ATOM 4889 N N . ALA A 1 650 ? 50.280 29.724 -19.905 1.00 26.14 650 ALA A N 1
ATOM 4890 C CA . ALA A 1 650 ? 49.667 30.073 -21.222 1.00 26.14 650 ALA A CA 1
ATOM 4891 C C . ALA A 1 650 ? 50.290 29.657 -22.591 1.00 26.14 650 ALA A C 1
ATOM 4893 O O . ALA A 1 650 ? 51.470 29.859 -22.844 1.00 26.14 650 ALA A O 1
ATOM 4894 N N . GLY A 1 651 ? 49.427 29.202 -23.532 1.00 26.27 651 GLY A N 1
ATOM 4895 C CA . GLY A 1 651 ? 49.691 29.166 -24.996 1.00 26.27 651 GLY A CA 1
ATOM 4896 C C . GLY A 1 651 ? 49.106 27.970 -25.793 1.00 26.27 651 GLY A C 1
ATOM 4897 O O . GLY A 1 651 ? 49.625 26.868 -25.709 1.00 26.27 651 GLY A O 1
ATOM 4898 N N . LEU A 1 652 ? 48.048 28.183 -26.591 1.00 27.62 652 LEU A N 1
ATOM 4899 C CA . LEU A 1 652 ? 47.287 27.189 -27.397 1.00 27.62 652 LEU A CA 1
ATOM 4900 C C . LEU A 1 652 ? 47.933 26.759 -28.754 1.00 27.62 652 LEU A C 1
ATOM 4902 O O . LEU A 1 652 ? 48.571 27.597 -29.378 1.00 27.62 652 LEU A O 1
ATOM 4906 N N . VAL A 1 653 ? 47.537 25.568 -29.280 1.00 26.75 653 VAL A N 1
ATOM 4907 C CA . VAL A 1 653 ? 47.338 25.209 -30.737 1.00 26.75 653 VAL A CA 1
ATOM 4908 C C . VAL A 1 653 ? 48.614 25.047 -31.627 1.00 26.75 653 VAL A C 1
ATOM 4910 O O . VAL A 1 653 ? 49.546 25.819 -31.472 1.00 26.75 653 VAL A O 1
ATOM 4913 N N . THR A 1 654 ? 48.821 24.086 -32.567 1.00 28.44 654 THR A N 1
ATOM 4914 C CA . THR A 1 654 ? 48.054 23.019 -33.315 1.00 28.44 654 THR A CA 1
ATOM 4915 C C . THR A 1 654 ? 49.008 21.811 -33.618 1.00 28.44 654 THR A C 1
ATOM 4917 O O . THR A 1 654 ? 50.204 22.050 -33.737 1.00 28.44 654 THR A O 1
ATOM 4920 N N . LEU A 1 655 ? 48.613 20.513 -33.584 1.00 27.27 655 LEU A N 1
ATOM 4921 C CA . LEU A 1 655 ? 48.252 19.579 -34.712 1.00 27.27 655 LEU A CA 1
ATOM 4922 C C . LEU A 1 655 ? 49.175 19.612 -35.972 1.00 27.27 655 LEU A C 1
ATOM 4924 O O . LEU A 1 655 ? 49.579 20.703 -36.350 1.00 27.27 655 LEU A O 1
ATOM 4928 N N . VAL A 1 656 ? 49.551 18.542 -36.719 1.00 27.91 656 VAL A N 1
ATOM 4929 C CA . VAL A 1 656 ? 49.123 17.118 -36.994 1.00 27.91 656 VAL A CA 1
ATOM 4930 C C . VAL A 1 656 ? 50.439 16.258 -37.170 1.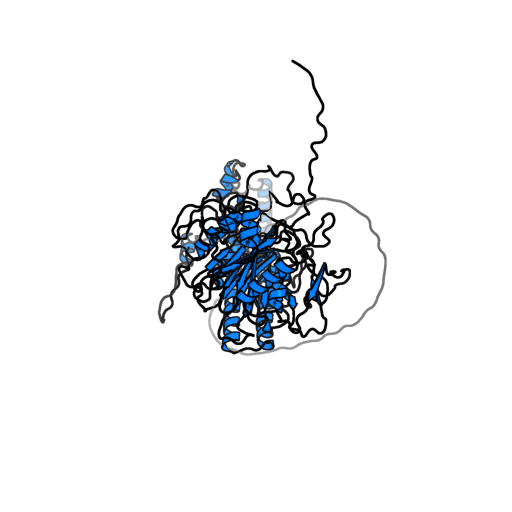00 27.91 656 VAL A C 1
ATOM 4932 O O . VAL A 1 656 ? 51.473 16.879 -37.390 1.00 27.91 656 VAL A O 1
ATOM 4935 N N . ALA A 1 657 ? 50.651 14.930 -36.981 1.00 29.16 657 ALA A N 1
ATOM 4936 C CA . ALA A 1 657 ? 50.026 13.622 -37.354 1.00 29.16 657 ALA A CA 1
ATOM 4937 C C . ALA A 1 657 ? 50.118 13.233 -38.876 1.00 29.16 657 ALA A C 1
ATOM 4939 O O . ALA A 1 657 ? 50.119 14.137 -39.701 1.00 29.16 657 ALA A O 1
ATOM 4940 N N . ALA A 1 658 ? 50.211 11.968 -39.364 1.00 30.94 658 ALA A N 1
ATOM 4941 C CA . ALA A 1 658 ? 50.337 10.607 -38.775 1.00 30.94 658 ALA A CA 1
ATOM 4942 C C . ALA A 1 658 ? 50.846 9.534 -39.812 1.00 30.94 658 ALA A C 1
ATOM 4944 O O . ALA A 1 658 ? 51.212 9.879 -40.932 1.00 30.94 658 ALA A O 1
ATOM 4945 N N . ALA A 1 659 ? 50.880 8.241 -39.429 1.00 30.27 659 ALA A N 1
ATOM 4946 C CA . ALA A 1 659 ? 51.455 7.083 -40.157 1.00 30.27 659 ALA A CA 1
ATOM 4947 C C . ALA A 1 659 ? 50.469 6.268 -41.050 1.00 30.27 659 ALA A C 1
ATOM 4949 O O . ALA A 1 659 ? 49.284 6.581 -41.114 1.00 30.27 659 ALA A O 1
ATOM 4950 N N . VAL A 1 660 ? 50.947 5.176 -41.685 1.00 26.64 660 VAL A N 1
ATOM 4951 C CA . VAL A 1 660 ? 50.145 4.155 -42.415 1.00 26.64 660 VAL A CA 1
ATOM 4952 C C . VAL A 1 660 ? 50.649 2.728 -42.111 1.00 26.64 660 VAL A C 1
ATOM 4954 O O . VAL A 1 660 ? 51.848 2.519 -41.938 1.00 26.64 660 VAL A O 1
ATOM 4957 N N . LEU A 1 661 ? 49.739 1.743 -42.075 1.00 24.86 661 LEU A N 1
ATOM 4958 C CA . LEU A 1 661 ? 49.989 0.296 -41.912 1.00 24.86 661 LEU A CA 1
ATOM 4959 C C . LEU A 1 661 ? 49.004 -0.482 -42.825 1.00 24.86 661 LEU A C 1
ATOM 4961 O O . LEU A 1 661 ? 47.958 0.061 -43.179 1.00 24.86 661 LEU A O 1
ATOM 4965 N N . LEU A 1 662 ? 49.328 -1.710 -43.256 1.00 24.25 662 LEU A N 1
ATOM 4966 C CA . LEU A 1 662 ? 48.625 -2.429 -44.338 1.00 24.25 662 LEU A CA 1
ATOM 4967 C C . LEU A 1 662 ? 48.139 -3.837 -43.932 1.00 24.25 662 LEU A C 1
ATOM 4969 O O . LEU A 1 662 ? 48.823 -4.545 -43.198 1.00 24.25 662 LEU A O 1
ATOM 4973 N N . VAL A 1 663 ? 46.977 -4.256 -44.456 1.00 25.56 663 VAL A N 1
ATOM 4974 C CA . VAL A 1 663 ? 46.339 -5.576 -44.237 1.00 25.56 663 VAL A CA 1
ATOM 4975 C C . VAL A 1 663 ? 45.851 -6.165 -45.573 1.00 25.56 663 VAL A C 1
ATOM 4977 O O . VAL A 1 663 ? 45.464 -5.424 -46.475 1.00 25.56 663 VAL A O 1
ATOM 4980 N N . VAL A 1 664 ? 45.850 -7.498 -45.708 1.00 28.38 664 VAL A N 1
ATOM 4981 C CA . VAL A 1 664 ? 45.426 -8.237 -46.918 1.00 28.38 664 VAL A CA 1
ATOM 4982 C C . VAL A 1 664 ? 44.148 -9.049 -46.657 1.00 28.38 664 VAL A C 1
ATOM 4984 O O . VAL A 1 664 ? 43.993 -9.653 -45.599 1.00 28.38 664 VAL A O 1
ATOM 4987 N N . ARG A 1 665 ? 43.232 -9.091 -47.638 1.00 27.66 665 ARG A N 1
ATOM 4988 C CA . ARG A 1 665 ? 41.971 -9.859 -47.591 1.00 27.66 665 ARG A CA 1
ATOM 4989 C C . ARG A 1 665 ? 42.128 -11.320 -48.043 1.00 27.66 665 ARG A C 1
ATOM 4991 O O . ARG A 1 665 ? 42.816 -11.602 -49.020 1.00 27.66 665 ARG A O 1
ATOM 4998 N N . ARG A 1 666 ? 41.297 -12.199 -47.473 1.00 27.09 666 ARG A N 1
ATOM 4999 C CA . ARG A 1 666 ? 40.593 -13.273 -48.205 1.00 27.09 666 ARG A CA 1
ATOM 5000 C C . ARG A 1 666 ? 39.107 -13.240 -47.832 1.00 27.09 666 ARG A C 1
ATOM 5002 O O . ARG A 1 666 ? 38.747 -12.665 -46.811 1.00 27.09 666 ARG A O 1
ATOM 5009 N N . THR A 1 667 ? 38.254 -13.787 -48.693 1.00 36.56 667 THR A N 1
ATOM 5010 C CA . THR A 1 667 ? 36.792 -13.607 -48.649 1.00 36.56 667 THR A CA 1
ATOM 5011 C C . THR A 1 667 ? 36.042 -14.926 -48.498 1.00 36.56 667 THR A C 1
ATOM 5013 O O . THR A 1 667 ? 36.327 -15.877 -49.224 1.00 36.56 667 THR A O 1
ATOM 5016 N N . ALA A 1 668 ? 35.018 -14.925 -47.648 1.00 26.42 668 ALA A N 1
ATOM 5017 C CA . ALA A 1 668 ? 33.909 -15.877 -47.635 1.00 26.42 668 ALA A CA 1
ATOM 5018 C C . ALA A 1 668 ? 32.588 -15.075 -47.538 1.00 26.42 668 ALA A C 1
ATOM 5020 O O . ALA A 1 668 ? 32.627 -13.942 -47.046 1.00 26.42 668 ALA A O 1
ATOM 5021 N N . PRO A 1 669 ? 31.449 -15.584 -48.043 1.00 35.94 669 PRO A N 1
ATOM 5022 C CA . PRO A 1 669 ? 30.171 -14.873 -47.980 1.00 35.94 669 PRO A CA 1
ATOM 5023 C C . PRO A 1 669 ? 29.596 -14.849 -46.555 1.00 35.94 669 PRO A C 1
ATOM 5025 O O . PRO A 1 669 ? 29.869 -15.740 -45.751 1.00 35.94 669 PRO A O 1
ATOM 5028 N N . ALA A 1 670 ? 28.783 -13.834 -46.256 1.00 34.81 670 ALA A N 1
ATOM 5029 C CA . ALA A 1 670 ? 28.061 -13.728 -44.989 1.00 34.81 670 ALA A CA 1
ATOM 5030 C C . ALA A 1 670 ? 26.890 -14.736 -44.913 1.00 34.81 670 ALA A C 1
ATOM 5032 O O . ALA A 1 670 ? 26.316 -15.064 -45.957 1.00 34.81 670 ALA A O 1
ATOM 5033 N N . PRO A 1 671 ? 26.519 -15.219 -43.710 1.00 33.53 671 PRO A N 1
ATOM 5034 C CA . PRO A 1 671 ? 25.329 -16.044 -43.515 1.00 33.53 671 PRO A CA 1
ATOM 5035 C C . PRO A 1 671 ? 24.036 -15.230 -43.682 1.00 33.53 671 PRO A C 1
ATOM 5037 O O . PRO A 1 671 ? 24.025 -14.010 -43.514 1.00 33.53 671 PRO A O 1
ATOM 5040 N N . ASP A 1 672 ? 22.944 -15.926 -43.998 1.00 33.41 672 ASP A N 1
ATOM 5041 C CA . ASP A 1 672 ? 21.619 -15.335 -44.201 1.00 33.41 672 ASP A CA 1
ATOM 5042 C C . ASP A 1 672 ? 20.956 -14.886 -42.880 1.00 33.41 672 ASP A C 1
ATOM 5044 O O . ASP A 1 672 ? 21.158 -15.482 -41.819 1.00 33.41 672 ASP A O 1
ATOM 5048 N N . ALA A 1 673 ? 20.135 -13.836 -42.952 1.00 35.38 673 ALA A N 1
ATOM 5049 C CA . ALA A 1 673 ? 19.491 -13.214 -41.795 1.00 35.38 673 ALA A CA 1
ATOM 5050 C C . ALA A 1 673 ? 18.397 -14.094 -41.156 1.00 35.38 673 ALA A C 1
ATOM 5052 O O . ALA A 1 673 ? 18.105 -13.936 -39.970 1.00 35.38 673 ALA A O 1
ATOM 5053 N N . SER A 1 674 ? 17.848 -15.059 -41.905 1.00 30.75 674 SER A N 1
ATOM 5054 C CA . SER A 1 674 ? 16.843 -16.033 -41.439 1.00 30.75 674 SER A CA 1
ATOM 5055 C C . SER A 1 674 ? 17.299 -16.906 -40.255 1.00 30.75 674 SER A C 1
ATOM 5057 O O . SER A 1 674 ? 16.470 -17.464 -39.532 1.00 30.75 674 SER A O 1
ATOM 5059 N N . ALA A 1 675 ? 18.609 -17.006 -40.002 1.00 33.22 675 ALA A N 1
ATOM 5060 C CA . ALA A 1 675 ? 19.161 -17.825 -38.924 1.00 33.22 675 ALA A CA 1
ATOM 5061 C C . ALA A 1 675 ? 18.814 -17.318 -37.507 1.00 33.22 675 ALA A C 1
ATOM 5063 O O . ALA A 1 675 ? 18.732 -18.122 -36.576 1.00 33.22 675 ALA A O 1
ATOM 5064 N N . TRP A 1 676 ? 18.589 -16.011 -37.323 1.00 34.56 676 TRP A N 1
ATOM 5065 C CA . TRP A 1 676 ? 18.392 -15.421 -35.990 1.00 34.56 676 TRP A CA 1
ATOM 5066 C C . TRP A 1 676 ? 16.990 -15.657 -35.412 1.00 34.56 676 TRP A C 1
ATOM 5068 O O . TRP A 1 676 ? 16.857 -15.806 -34.200 1.00 34.56 676 TRP A O 1
ATOM 5078 N N . GLU A 1 677 ? 15.960 -15.784 -36.253 1.00 31.70 677 GLU A N 1
ATOM 5079 C CA . GLU A 1 677 ? 14.600 -16.132 -35.801 1.00 31.70 677 GLU A CA 1
ATOM 5080 C C . GLU A 1 677 ? 14.492 -17.606 -35.364 1.00 31.70 677 GLU A C 1
ATOM 5082 O O . GLU A 1 677 ? 13.666 -17.955 -34.523 1.00 31.70 677 GLU A O 1
ATOM 5087 N N . SER A 1 678 ? 15.371 -18.476 -35.878 1.00 29.44 678 SER A N 1
ATOM 5088 C CA . SER A 1 678 ? 15.357 -19.917 -35.582 1.00 29.44 678 SER A CA 1
ATOM 5089 C C . SER A 1 678 ? 16.025 -20.281 -34.247 1.00 29.44 678 SER A C 1
ATOM 5091 O O . SER A 1 678 ? 15.693 -21.306 -33.652 1.00 29.44 678 SER A O 1
ATOM 5093 N N . ALA A 1 679 ? 16.937 -19.447 -33.734 1.00 29.27 679 ALA A N 1
ATOM 5094 C CA . ALA A 1 679 ? 17.657 -19.711 -32.482 1.00 29.27 679 ALA A CA 1
ATOM 5095 C C . ALA A 1 679 ? 16.777 -19.597 -31.217 1.00 29.27 679 ALA A C 1
ATOM 5097 O O . ALA A 1 679 ? 17.162 -20.085 -30.157 1.00 29.27 679 ALA A O 1
ATOM 5098 N N . ALA A 1 680 ? 15.591 -18.989 -31.326 1.00 31.08 680 ALA A N 1
ATOM 5099 C CA . ALA A 1 680 ? 14.616 -18.875 -30.240 1.00 31.08 680 ALA A CA 1
ATOM 5100 C C . ALA A 1 680 ? 13.602 -20.042 -30.183 1.00 31.08 680 ALA A C 1
ATOM 5102 O O . ALA A 1 680 ? 12.798 -20.101 -29.254 1.00 31.08 680 ALA A O 1
ATOM 5103 N N . LEU A 1 681 ? 13.606 -20.957 -31.166 1.00 31.58 681 LEU A N 1
ATOM 5104 C CA . LEU A 1 681 ? 12.547 -21.959 -31.372 1.00 31.58 681 LEU A CA 1
ATOM 5105 C C . LEU A 1 681 ? 13.093 -23.368 -31.684 1.00 31.58 681 LEU A C 1
ATOM 5107 O O . LEU A 1 681 ? 12.719 -23.994 -32.674 1.00 31.58 681 LEU A O 1
ATOM 5111 N N . ALA A 1 682 ? 13.948 -23.904 -30.807 1.00 25.95 682 ALA A N 1
ATOM 5112 C CA . ALA A 1 682 ? 14.406 -25.296 -30.885 1.00 25.95 682 ALA A CA 1
ATOM 5113 C C . ALA A 1 682 ? 14.605 -25.934 -29.494 1.00 25.95 682 ALA A C 1
ATOM 5115 O O . ALA A 1 682 ? 15.685 -25.868 -28.910 1.00 25.95 682 ALA A O 1
ATOM 5116 N N . ALA A 1 683 ? 13.568 -26.594 -28.968 1.00 30.92 683 ALA A N 1
ATOM 5117 C CA . ALA A 1 683 ? 13.684 -27.431 -27.771 1.00 30.92 683 ALA A CA 1
ATOM 5118 C C . ALA A 1 683 ? 14.158 -28.857 -28.141 1.00 30.92 683 ALA A C 1
ATOM 5120 O O . ALA A 1 683 ? 13.559 -29.475 -29.026 1.00 30.92 683 ALA A O 1
ATOM 5121 N N . PRO A 1 684 ? 15.182 -29.425 -27.474 1.00 27.62 684 PRO A N 1
ATOM 5122 C CA . PRO A 1 684 ? 15.588 -30.812 -27.686 1.00 27.62 684 PRO A CA 1
ATOM 5123 C C . PRO A 1 684 ? 14.661 -31.772 -26.925 1.00 27.62 684 PRO A C 1
ATOM 5125 O O . PRO A 1 684 ? 14.594 -31.745 -25.698 1.00 27.62 684 PRO A O 1
ATOM 5128 N N . ALA A 1 685 ? 13.960 -32.652 -27.643 1.00 25.14 685 ALA A N 1
ATOM 5129 C CA . ALA A 1 685 ? 13.030 -33.612 -27.050 1.00 25.14 685 ALA A CA 1
ATOM 5130 C C . ALA A 1 685 ? 13.528 -35.063 -27.169 1.00 25.14 685 ALA A C 1
ATOM 5132 O O . ALA A 1 685 ? 13.457 -35.632 -28.253 1.00 25.14 685 ALA A O 1
ATOM 5133 N N . THR A 1 686 ? 13.922 -35.685 -26.047 1.00 29.12 686 THR A N 1
ATOM 5134 C CA . THR A 1 686 ? 13.940 -37.158 -25.859 1.00 29.12 686 THR A CA 1
ATOM 5135 C C . THR A 1 686 ? 13.986 -37.547 -24.367 1.00 29.12 686 THR A C 1
ATOM 5137 O O . THR A 1 686 ? 15.057 -37.866 -23.868 1.00 29.12 686 THR A O 1
ATOM 5140 N N . GLY A 1 687 ? 12.821 -37.568 -23.693 1.00 23.36 687 GLY A N 1
ATOM 5141 C CA . GLY A 1 687 ? 12.517 -38.325 -22.451 1.00 23.36 687 GLY A CA 1
ATOM 5142 C C . GLY A 1 687 ? 13.315 -38.029 -21.156 1.00 23.36 687 GLY A C 1
ATOM 5143 O O . GLY A 1 687 ? 14.479 -37.672 -21.194 1.00 23.36 687 GLY A O 1
ATOM 5144 N N . VAL A 1 688 ? 12.789 -38.201 -19.936 1.00 24.91 688 VAL A N 1
ATOM 5145 C CA . VAL A 1 688 ? 11.434 -38.485 -19.403 1.00 24.91 688 VAL A CA 1
ATOM 5146 C C . VAL A 1 688 ? 11.431 -37.903 -17.969 1.00 24.91 688 VAL A C 1
ATOM 5148 O O . VAL A 1 688 ? 12.439 -38.043 -17.286 1.00 24.91 688 VAL A O 1
ATOM 5151 N N . GLY A 1 689 ? 10.387 -37.273 -17.422 1.00 22.84 689 GLY A N 1
ATOM 5152 C CA . GLY A 1 689 ? 9.037 -36.968 -17.912 1.00 22.84 689 GLY A CA 1
ATOM 5153 C C . GLY A 1 689 ? 8.148 -36.497 -16.741 1.00 22.84 689 GLY A C 1
ATOM 5154 O O . GLY A 1 689 ? 8.686 -36.049 -15.736 1.00 22.84 689 GLY A O 1
ATOM 5155 N N . ALA A 1 690 ? 6.826 -36.685 -16.858 1.00 23.22 690 ALA A N 1
ATOM 5156 C CA . ALA A 1 690 ? 5.771 -36.320 -15.889 1.00 23.22 690 ALA A CA 1
ATOM 5157 C C . ALA A 1 690 ? 5.501 -34.805 -15.677 1.00 23.22 690 ALA A C 1
ATOM 5159 O O . ALA A 1 690 ? 6.311 -34.067 -15.137 1.00 23.22 690 ALA A O 1
ATOM 5160 N N . GLU A 1 691 ? 4.313 -34.406 -16.145 1.00 26.97 691 GLU A N 1
ATOM 5161 C CA . GLU A 1 691 ? 3.395 -33.346 -15.682 1.00 26.97 691 GLU A CA 1
ATOM 5162 C C . GLU A 1 691 ? 3.908 -32.150 -14.847 1.00 26.97 691 GLU A C 1
ATOM 5164 O O . G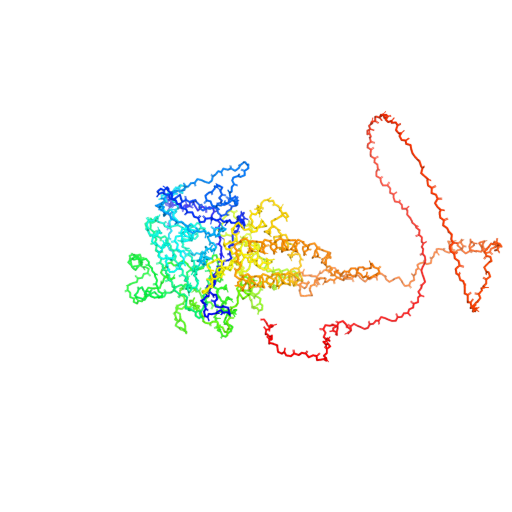LU A 1 691 ? 4.237 -32.300 -13.679 1.00 26.97 691 GLU A O 1
ATOM 5169 N N . GLU A 1 692 ? 3.710 -30.930 -15.370 1.00 26.16 692 GLU A N 1
ATOM 5170 C CA . GLU A 1 692 ? 2.714 -30.000 -14.798 1.00 26.16 692 GLU A CA 1
ATOM 5171 C C . GLU A 1 692 ? 2.273 -28.926 -15.822 1.00 26.16 692 GLU A C 1
ATOM 5173 O O . GLU A 1 692 ? 2.795 -28.869 -16.939 1.00 26.16 692 GLU A O 1
ATOM 5178 N N . ARG A 1 693 ? 1.229 -28.141 -15.509 1.00 26.09 693 ARG A N 1
ATOM 5179 C CA . ARG A 1 693 ? 0.548 -27.243 -16.469 1.00 26.09 693 ARG A CA 1
ATOM 5180 C C . ARG A 1 693 ? 0.977 -25.783 -16.312 1.00 26.09 693 ARG A C 1
ATOM 5182 O O . ARG A 1 693 ? 0.892 -25.234 -15.221 1.00 26.09 693 ARG A O 1
ATOM 5189 N N . SER A 1 694 ? 1.308 -25.131 -17.427 1.00 25.94 694 SER A N 1
ATOM 5190 C CA . SER A 1 694 ? 1.534 -23.681 -17.499 1.00 25.94 694 SER A CA 1
ATOM 5191 C C . SER A 1 694 ? 0.364 -22.967 -18.185 1.00 25.94 694 SER A C 1
ATOM 5193 O O . SER A 1 694 ? -0.079 -23.392 -19.252 1.00 25.94 694 SER A O 1
ATOM 5195 N N . TYR A 1 695 ? -0.093 -21.863 -17.590 1.00 23.28 695 TYR A N 1
ATOM 5196 C CA . TYR A 1 695 ? -0.934 -20.839 -18.216 1.00 23.28 695 TYR A CA 1
ATOM 5197 C C . TYR A 1 695 ? -0.275 -19.478 -17.965 1.00 23.28 695 TYR A C 1
ATOM 5199 O O . TYR A 1 695 ? -0.313 -18.978 -16.845 1.00 23.28 695 TYR A O 1
ATOM 5207 N N . ALA A 1 696 ? 0.358 -18.896 -18.988 1.00 22.31 696 ALA A N 1
ATOM 5208 C CA . ALA A 1 696 ? 1.056 -17.612 -18.873 1.00 22.31 696 ALA A CA 1
ATOM 5209 C C . ALA A 1 696 ? 1.238 -16.916 -20.240 1.00 22.31 696 ALA A C 1
ATOM 5211 O O . ALA A 1 696 ? 2.359 -16.816 -20.742 1.00 22.31 696 ALA A O 1
ATOM 5212 N N . THR A 1 697 ? 0.151 -16.455 -20.874 1.00 23.38 697 THR A N 1
ATOM 5213 C CA . THR A 1 697 ? 0.223 -15.409 -21.923 1.00 23.38 697 THR A CA 1
ATOM 5214 C C . THR A 1 697 ? -1.143 -14.784 -22.233 1.00 23.38 697 THR A C 1
ATOM 5216 O O . THR A 1 697 ? -1.898 -15.317 -23.047 1.00 23.38 697 THR A O 1
ATOM 5219 N N . LEU A 1 698 ? -1.438 -13.646 -21.595 1.00 29.41 698 LEU A N 1
ATOM 5220 C CA . LEU A 1 698 ? -1.798 -12.366 -22.236 1.00 29.41 698 LEU A CA 1
ATOM 5221 C C . LEU A 1 698 ? -1.937 -11.264 -21.175 1.00 29.41 698 LEU A C 1
ATOM 5223 O O . LEU A 1 698 ? -2.722 -11.470 -20.226 1.00 29.41 698 LEU A O 1
#

Secondary structure (DSSP, 8-state):
-------------------------BEEEE-TTSBSSSEEEEEEEE---SSB----EEEPPEE--SSEEEEPPP--BSSS--SSTT-GGGPPPTTPPPPPPSEEEEPPSEE--EEESSSEEEETT--EEEEEEE-BS---PBTT-TTS---B-B-HHHHHHHHHHH-S-HHHHHHHHHHHHHHH-B--SSS-SEEEEEEE-SS-EEEEEEEE-TTSSSEEEEEEEEPTT-EEEE-SS----EE-TT-TTTEEE-TTHHHHHHHTTS--SSS-EEHHHHHB--SSSSTTTTHHHHHHHHHHH-TTS---S--S-TTT---EETTEESSS-S-B--SSPBPHHHHHHHHT-S-TTSTT-TTSSGGGTTTT------SS-SSGGG--TT--S-------SS-TT-SEEEEEEEETTS-HHHHEEEEEEES-TTT---EEE-GGG-SPPHHHH--BTTB--TT-HHHHHHHHHHHHTTSHHHHHHHHHHHHHHHHHHHHHHHHHHHHTT--HHHHHHHHHHHHHHHHHHHHHHHHHHHHHTGGGEEEPPPPTTS---EEE----HHHHHHTTGGGS---PPPP--SSPPPPPHHHHHHHHHHHHHHHTS---S--PPP------------------------------------------------------PPPPTTHHHHTTS-----------------

Organism: NCBI:txid33657

InterPro domains:
  IPR005322 Peptidase C69 [PF03577] (24-485)
  IPR005322 Peptidase C69 [PTHR12994] (18-515)

Radius of gyration: 34.66 Å; Cα contacts (8 Å, |Δi|>4): 1319; chains: 1; bounding box: 109×96×95 Å

Solvent-accessible surface area (backbone atoms only — not comparable to full-atom values): 39950 Å² total; per-residue (Å²): 135,93,84,87,82,85,91,76,84,83,80,79,81,77,72,82,74,72,89,37,54,60,52,64,15,39,26,41,34,27,8,29,62,23,25,67,86,38,32,13,36,13,17,24,35,45,31,37,75,75,46,37,45,63,36,42,26,34,37,72,56,44,78,49,91,58,72,58,36,76,34,68,64,90,60,56,33,63,76,48,53,26,36,72,92,60,17,74,57,26,47,74,55,91,93,61,72,68,64,69,63,68,47,70,45,82,43,62,57,60,31,49,21,27,33,29,56,80,40,33,38,34,16,46,56,13,23,23,36,21,39,17,40,12,37,35,75,30,61,21,45,41,44,80,42,88,95,60,89,28,50,3,70,39,36,69,47,54,36,42,40,60,26,35,29,68,50,55,42,29,70,61,28,53,55,48,37,51,53,49,23,43,71,41,1,16,23,35,82,41,74,33,13,14,39,33,33,26,31,16,6,36,73,51,25,33,41,36,41,40,29,15,21,92,83,17,45,20,38,34,38,41,32,41,51,46,52,44,47,16,38,30,56,42,25,26,36,66,68,62,46,73,55,54,78,85,43,63,86,47,26,49,62,41,92,59,44,69,59,51,32,41,76,72,68,50,38,92,84,65,86,60,58,38,49,23,61,46,40,35,73,34,61,52,101,41,90,53,41,19,59,49,40,30,48,50,44,43,42,70,47,21,68,88,57,89,68,74,94,72,83,93,39,91,53,72,44,60,58,84,52,100,74,43,60,43,74,65,61,65,56,43,64,43,80,56,62,42,50,74,64,53,53,50,54,50,45,35,26,41,45,77,98,48,101,67,24,32,43,47,64,76,84,10,51,79,36,28,29,58,68,75,82,73,54,71,44,97,32,77,93,62,49,44,97,81,50,85,86,70,88,82,78,87,47,46,60,27,44,85,44,23,31,26,27,38,42,25,34,7,30,60,96,50,61,47,63,59,19,26,35,39,29,42,25,31,21,24,52,68,58,26,49,51,46,57,45,41,55,43,34,52,72,70,44,68,36,43,42,41,68,54,82,90,48,93,36,95,67,8,40,44,42,32,28,47,51,37,49,58,57,30,62,80,37,21,68,65,46,49,60,55,53,52,50,50,26,62,49,52,37,48,55,37,50,54,47,55,50,45,44,55,74,71,67,54,48,34,72,56,44,30,59,54,41,36,54,50,48,53,51,51,41,53,50,42,46,50,50,41,57,50,50,51,59,29,44,44,99,51,28,48,40,51,78,67,44,100,85,70,50,65,60,62,47,79,67,74,70,47,76,67,48,40,54,74,74,42,54,88,74,53,81,83,84,78,72,82,83,82,74,86,61,82,83,75,65,57,71,68,57,44,46,51,52,51,50,52,51,50,55,60,69,68,57,80,90,82,76,84,88,78,82,89,81,81,91,81,87,85,83,88,76,90,80,93,89,83,86,92,84,90,91,90,84,87,83,89,86,86,90,86,84,85,86,88,89,85,88,91,86,82,92,79,92,84,91,87,90,89,87,91,87,85,88,84,86,78,86,82,83,69,78,74,59,66,73,52,75,80,70,75,83,89,85,80,88,85,80,84,88,85,90,86,87,88,89,134

Mean predicted aligned error: 12.61 Å

Sequence (698 aa):
LRKARSPTAMRLWLTLAGAACVSACTTYAAGRLATADGTVWVTHSDDGAGASDPRVSWIKAAEHVHPTRPIWPDIEDYPRFVGTARGQTYHKMEGQVETEPVGFIPQVKHTHGYYESNYALQNDCGLSFGESTASAVFRADMIGTKGTDGAALLCVNELTKLAAERTCSARKAVELMGSLAETYGFYGPDGGAGEVLTVGDTEEAWVFHILSDPSGKSALWVAQRVPDGHVAVIANMFTIREIDLGDSANFLGSSNLLDTARTYGLWDGKGALDFTRAFSLGEYASKYYSGRRMWDGYRRFKPSLVLPTTYDSLKDDMADNAWGKSVYPFSVMPDALLSVGDAFAAHRSHYEGTAFDTTQGVAAGPFGSPDRYAAFSLNPAKHVGDDPGYGAWERTVAIYRASCVWVSAAKAGLPSALAGTVWYGVADPSKTVFVPMMVAMGEPPAPYTVGTPGKLDRHSAYWAVRYLQNLAQLRYKDMIVDINRHAAHWERHGAEAVAALRRDHADGPTIKKVLDALAEQVLAATWQLSDELMVKYADGGLTAPPLPDSTIPSHDLGYSAAWLRAAGFTKGPQRMGLPAVEQNPSPPAEVAAAAAATAADAAAFPSRLFAKKPIGADSADAAFDDVSISAATSAPSQPIASGHLPLALAGLVTLVAAAVLLVVRRTAPAPDASAWESAALAAPATGVGAEERSYATL